Protein AF-A0AAJ6TNB3-F1 (afdb_monomer_lite)

Foldseek 3Di:
DQAAQEAAQACHCDQEDDPQPQQNLNHQEDANAQNQNPADPCSLVCLVPDPRGNQNHQYDHHHNNQYAAADLSVLVNQNHAYYAHANYAYQEHDLSQLSNQNHAYYHHAQNCNHQEYAEHHQAHQEDHNHNNCNHAYYHYDLPLRHDYQEHEYECANVQNPQPCVSVVVSLVSNLVSNLVCVVVDVDRDDDKHKYKFADHDDDPVPDDKDFFFKDKDFADQQNLEPFWRWKKKKWKKFFAQFFAKKWKKKKKWFAAPVGDIDIDIDIRDIDHGGDGHHGIMMMIIIGRPVVSNVDSVVSRTRMIMIGIFIAHPVRHGDDVNGMGTGIMDIDTDGNVVCVVPVVVVCVVCVVVVVVVVVPPPADPVLVVQLVVVLVLLPDPCSLPDKFKEKDADQDDGPNFPFKDQFQKTKDWAPLQLLDPQWQFKKKKFKKDFDWDFAQKKKKKKKWFAAPVGDIDIDIDIQGYDDDGDIDHHIMMMIITHSVNVSVPPVVRSRTTMIMIGIFIATPVRHTDDCVGMGGRMMGMDTDGNVNSVVSVVVVVVVVVVPDPVVVVVVVVVVVVVVVVPDDDDDD

Radius of gyration: 28.83 Å; chains: 1; bounding box: 82×84×66 Å

InterPro domains:
  IPR001611 Leucine-rich repeat [PF13855] (57-111)
  IPR032675 Leucine-rich repeat domain superfamily [G3DSA:3.80.10.10] (1-163)
  IPR045344 C-JID domain [PF20160] (203-337)
  IPR045344 C-JID domain [PF20160] (392-527)
  IPR050715 Leucine-rich repeat and signaling effector domain-containing protein [PTHR45752] (3-319)

Sequence (571 aa):
MVCLRYLYLEETCITKLPSPIGNLMGLACLEVGNCKYLKDIACFVDLQMRWVDLYYLRKLNLDGCHISVVPDSLGCLSSLEVLVLSGNNFKTIPISINKILELQYLGLRNCKRLESLPELPPRLSKLDADNCESLNYLELSSSNVVKGNIFEFIFINCLRLHKTNGILEYSLLKFQLYTKRLHQLPNVPEGACSFCLPRGVSPEWFSHQSWGTTVTYQLSSHWANSKFLDFFFYAVIAFHSFSHSLQVKCTYHFSNEHGDSHDLYCYLHGWYDEKRIDSDHILVGFDPCLVAKEDYMFSEYSEVSVEFQLEDMNGNLLPLDLCQVNECEVRLLYNYKIHCIDNYCDALEAMFQATRARLHSMRWEDYSVMRRIYEFLEEPDFSKRVSSFCLTGDATPKWFSHQNWSSTVTFQLSSQWANSEFLGFSLCAVIASYSFNFELQVKCTYHFRNEHGDSHDLYCYLHGWYDERRICSEHIFVGFDPCLVVKENDMLSKYSEVSVEFQPEDMNGILLASDVCQVRECGVRLLDAKDKHGLETRLHIEQGRKLPAVIARMQAQRARLQARRAPRRYV

Secondary structure (DSSP, 8-state):
-----EEE-TT---SBPPTTGGG-TT--EEE-TT-TT--B-GGGGGGGS-SS--TT--EEE-TTS------GGGGG-TT--EEE-TT---SB--GGGGG-TT--EEE-TT-TT--EE-SPPTT--EEE-TT-TT--EE---------SS--EEE-TT-TT----HHHHHHHHHHHHHHHHHHHH-TT-----EEEEEES----TT---PEESSEEEEEPPTT-SSTTEEEEEEEEEEEESSB-S-EEEEEEEEEE-TTS-EEEEEEEEEEESS---B-S-EEEEEEE--THHHH-GGGGG--EEEEEEEEE-TTSPBPPTTTEEEEEEEEEEEEGGGGGGTHHHHHHHHHHHHHHHTTSTT--HHHHHHHHHHHHHHTSTTGGGS-EEEEEE-SS--TT-SEEESSSEEEEEPPTT-SSTTEEEEEEEEEEEE-S--S-EEEEEEEEEE-TTS-EEEEEEEEE---S-----S-EEEEEEE--HHHHHH-TTTT--EEEEEEEEEETTSPBPPTTTEEEEEEEEEEEEHHHHHHHHHHHHHHHHTSHHHHHHHHHHHHHHHHHTTS-----

pLDDT: mean 72.97, std 16.86, range [32.53, 96.62]

Structure (mmCIF, N/CA/C/O backbone):
data_AF-A0AAJ6TNB3-F1
#
_entry.id   AF-A0AAJ6TNB3-F1
#
loop_
_atom_site.group_PDB
_atom_site.id
_atom_site.type_symbol
_atom_site.label_atom_id
_atom_site.label_alt_id
_atom_site.label_comp_id
_atom_site.label_asym_id
_atom_site.label_entity_id
_atom_site.label_seq_id
_atom_site.pdbx_PDB_ins_code
_atom_site.Cartn_x
_atom_site.Cartn_y
_atom_site.Cartn_z
_atom_site.occupancy
_atom_site.B_iso_or_equiv
_atom_site.auth_seq_id
_atom_site.auth_comp_id
_atom_site.auth_asym_id
_atom_site.auth_atom_id
_atom_site.pdbx_PDB_model_num
ATOM 1 N N . MET A 1 1 ? 14.745 13.322 -25.725 1.00 42.25 1 MET A N 1
ATOM 2 C CA . MET A 1 1 ? 13.385 12.796 -25.450 1.00 42.25 1 MET A CA 1
ATOM 3 C C . MET A 1 1 ? 13.309 12.208 -24.032 1.00 42.25 1 MET A C 1
ATOM 5 O O . MET A 1 1 ? 12.969 11.047 -23.879 1.00 42.25 1 MET A O 1
ATOM 9 N N . VAL A 1 2 ? 13.632 12.980 -22.984 1.00 52.72 2 VAL A N 1
ATOM 10 C CA . VAL A 1 2 ? 13.722 12.474 -21.586 1.00 52.72 2 VAL A CA 1
ATOM 11 C C . VAL A 1 2 ? 12.514 12.925 -20.735 1.00 52.72 2 VAL A C 1
ATOM 13 O O . VAL A 1 2 ? 12.535 12.863 -19.516 1.00 52.72 2 VAL A O 1
ATOM 16 N N . CYS A 1 3 ? 11.440 13.403 -21.371 1.00 65.38 3 CYS A N 1
ATOM 17 C CA . CYS A 1 3 ? 10.355 14.133 -20.699 1.00 65.38 3 CYS A CA 1
ATOM 18 C C . CYS A 1 3 ? 9.077 13.313 -20.458 1.00 65.38 3 CYS A C 1
ATOM 20 O O . CYS A 1 3 ? 8.109 13.853 -19.928 1.00 65.38 3 CYS A O 1
ATOM 22 N N . LEU A 1 4 ? 9.019 12.048 -20.886 1.00 79.12 4 LEU A N 1
ATOM 23 C CA . LEU A 1 4 ? 7.786 11.267 -20.780 1.00 79.12 4 LEU A CA 1
ATOM 24 C C . LEU A 1 4 ? 7.563 10.832 -19.324 1.00 79.12 4 LEU A C 1
ATOM 26 O O . LEU A 1 4 ? 8.246 9.932 -18.847 1.00 79.12 4 LEU A O 1
ATOM 30 N N . ARG A 1 5 ? 6.617 11.489 -18.638 1.00 87.12 5 ARG A N 1
ATOM 31 C CA . ARG A 1 5 ? 6.239 11.193 -17.243 1.00 87.12 5 ARG A CA 1
ATOM 32 C C . ARG A 1 5 ? 5.073 10.211 -17.119 1.00 87.12 5 ARG A C 1
ATOM 34 O O . ARG A 1 5 ? 5.028 9.441 -16.167 1.00 87.12 5 ARG A O 1
ATOM 41 N N . TYR A 1 6 ? 4.166 10.210 -18.090 1.00 91.00 6 TYR A N 1
ATOM 42 C CA . TYR A 1 6 ? 2.965 9.379 -18.086 1.00 91.00 6 TYR A CA 1
ATOM 43 C C . TYR A 1 6 ? 2.846 8.673 -19.431 1.00 91.00 6 TYR A C 1
ATOM 45 O O . TYR A 1 6 ? 2.908 9.325 -20.475 1.00 91.00 6 TYR A O 1
ATOM 53 N N . LEU A 1 7 ? 2.693 7.353 -19.409 1.00 90.94 7 LEU A N 1
ATOM 54 C CA . LEU A 1 7 ? 2.490 6.542 -20.602 1.00 90.94 7 LEU A CA 1
ATOM 55 C C . LEU A 1 7 ? 1.256 5.664 -20.412 1.00 90.94 7 LEU A C 1
ATOM 57 O O . LEU A 1 7 ? 1.271 4.738 -19.604 1.00 90.94 7 LEU A O 1
ATOM 61 N N . TYR A 1 8 ? 0.219 5.961 -21.191 1.00 92.19 8 TYR A N 1
ATOM 62 C CA . TYR A 1 8 ? -1.038 5.224 -21.219 1.00 92.19 8 TYR A CA 1
ATOM 63 C C . TYR A 1 8 ? -1.095 4.393 -22.502 1.00 92.19 8 TYR A C 1
ATOM 65 O O . TYR A 1 8 ? -1.018 4.924 -23.609 1.00 92.19 8 TYR A O 1
ATOM 73 N N . LEU A 1 9 ? -1.184 3.082 -22.338 1.00 90.81 9 LEU A N 1
ATOM 74 C CA . LEU A 1 9 ? -1.258 2.065 -23.384 1.00 90.81 9 LEU A CA 1
ATOM 75 C C . LEU A 1 9 ? -2.467 1.148 -23.164 1.00 90.81 9 LEU A C 1
ATOM 77 O O . LEU A 1 9 ? -2.503 0.051 -23.714 1.00 90.81 9 LEU A O 1
ATOM 81 N N . GLU A 1 10 ? -3.428 1.562 -22.342 1.00 91.75 10 GLU A N 1
ATOM 82 C CA . GLU A 1 10 ? -4.585 0.747 -21.990 1.00 91.75 10 GLU A CA 1
ATOM 83 C C . GLU A 1 10 ? -5.402 0.350 -23.228 1.00 91.75 10 GLU A C 1
ATOM 85 O O . GLU A 1 10 ? -5.504 1.104 -24.195 1.00 91.75 10 GLU A O 1
ATOM 90 N N . GLU A 1 11 ? -5.945 -0.868 -23.213 1.00 91.81 11 GLU A N 1
ATOM 91 C CA . GLU A 1 11 ? -6.779 -1.440 -24.283 1.00 91.81 11 GLU A CA 1
ATOM 92 C C . GLU A 1 11 ? -6.112 -1.508 -25.670 1.00 91.81 11 GLU A C 1
ATOM 94 O O . GLU A 1 11 ? -6.767 -1.718 -26.695 1.00 91.81 11 GLU A O 1
ATOM 99 N N . THR A 1 12 ? -4.786 -1.383 -25.737 1.00 91.38 12 THR A N 1
ATOM 100 C CA . THR A 1 12 ? -4.055 -1.480 -27.002 1.00 91.38 12 THR A CA 1
ATOM 101 C C . THR A 1 12 ? -3.788 -2.934 -27.411 1.00 91.38 12 THR A C 1
ATOM 103 O O . THR A 1 12 ? -3.826 -3.878 -26.619 1.00 91.38 12 THR A O 1
ATOM 106 N N . CYS A 1 13 ? -3.468 -3.138 -28.693 1.00 89.31 13 CYS A N 1
ATOM 107 C CA . CYS A 1 13 ? -3.103 -4.450 -29.239 1.00 89.31 13 CYS A CA 1
ATOM 108 C C . CYS A 1 13 ? -1.614 -4.798 -29.052 1.00 89.31 13 CYS A C 1
ATOM 110 O O . CYS A 1 13 ? -1.071 -5.601 -29.816 1.00 89.31 13 CYS A O 1
ATOM 112 N N . ILE A 1 14 ? -0.925 -4.177 -28.088 1.00 88.19 14 ILE A N 1
ATOM 113 C CA . ILE A 1 14 ? 0.498 -4.440 -27.887 1.00 88.19 14 ILE A CA 1
ATOM 114 C C . ILE A 1 14 ? 0.718 -5.895 -27.477 1.00 88.19 14 ILE A C 1
ATOM 116 O O . ILE A 1 14 ? 0.017 -6.458 -26.638 1.00 88.19 14 ILE A O 1
ATOM 120 N N . THR A 1 15 ? 1.724 -6.516 -28.083 1.00 86.25 15 THR A N 1
ATOM 121 C CA . THR A 1 15 ? 2.099 -7.896 -27.758 1.00 86.25 15 THR A CA 1
ATOM 122 C C . THR A 1 15 ? 3.234 -7.969 -26.745 1.00 86.25 15 THR A C 1
ATOM 124 O O . THR A 1 15 ? 3.432 -9.001 -26.105 1.00 86.25 15 THR A O 1
ATOM 127 N N . LYS A 1 16 ? 4.009 -6.883 -26.651 1.00 84.19 16 LYS A N 1
ATOM 128 C CA . LYS A 1 16 ? 5.188 -6.701 -25.803 1.00 84.19 16 LYS A CA 1
ATOM 129 C C . LYS A 1 16 ? 5.322 -5.218 -25.476 1.00 84.19 16 LYS A C 1
ATOM 131 O O . LYS A 1 16 ? 5.006 -4.381 -26.324 1.00 84.19 16 LYS A O 1
ATOM 136 N N . LEU A 1 17 ? 5.844 -4.900 -24.299 1.00 81.00 17 LEU A N 1
ATOM 137 C CA . LEU A 1 17 ? 6.329 -3.551 -24.019 1.00 81.00 17 LEU A CA 1
ATOM 138 C C . LEU A 1 17 ? 7.632 -3.310 -24.808 1.00 81.00 17 LEU A C 1
ATOM 140 O O . LEU A 1 17 ? 8.468 -4.217 -24.883 1.00 81.00 17 LEU A O 1
ATOM 144 N N . PRO A 1 18 ? 7.814 -2.135 -25.438 1.00 71.06 18 PRO A N 1
ATOM 145 C CA . PRO A 1 18 ? 8.998 -1.860 -26.245 1.00 71.06 18 PRO A CA 1
ATOM 146 C C . PRO A 1 18 ? 10.260 -1.878 -25.376 1.00 71.06 18 PRO A C 1
ATOM 148 O O . PRO A 1 18 ? 10.281 -1.314 -24.284 1.00 71.06 18 PRO A O 1
ATOM 151 N N . SER A 1 19 ? 11.330 -2.511 -25.857 1.00 65.19 19 SER A N 1
ATOM 152 C CA . SER A 1 19 ? 12.621 -2.543 -25.169 1.00 65.19 19 SER A CA 1
ATOM 153 C C . SER A 1 19 ? 13.551 -1.424 -25.676 1.00 65.19 19 SER A C 1
ATOM 155 O O . SER A 1 19 ? 13.745 -1.341 -26.893 1.00 65.19 19 SER A O 1
ATOM 157 N N . PRO A 1 20 ? 14.177 -0.617 -24.793 1.00 66.44 20 PRO A N 1
ATOM 158 C CA . PRO A 1 20 ? 14.041 -0.633 -23.337 1.00 66.44 20 PRO A CA 1
ATOM 159 C C . PRO A 1 20 ? 13.068 0.457 -22.866 1.00 66.44 20 PRO A C 1
ATOM 161 O O . PRO A 1 20 ? 13.420 1.636 -22.844 1.00 66.44 20 PRO A O 1
ATOM 164 N N . ILE A 1 21 ? 11.879 0.060 -22.399 1.00 75.31 21 ILE A N 1
ATOM 165 C CA . ILE A 1 21 ? 10.993 0.902 -21.576 1.00 75.31 21 ILE A CA 1
ATOM 166 C C . ILE A 1 21 ? 11.748 1.456 -20.352 1.00 75.31 21 ILE A C 1
ATOM 168 O O . ILE A 1 21 ? 11.478 2.568 -19.914 1.00 75.31 21 ILE A O 1
ATOM 172 N N . GLY A 1 22 ? 12.772 0.727 -19.883 1.00 67.75 22 GLY A N 1
ATOM 173 C CA . GLY A 1 22 ? 13.721 1.160 -18.853 1.00 67.75 22 GLY A CA 1
ATOM 174 C C . GLY A 1 22 ? 14.458 2.466 -19.167 1.00 67.75 22 GLY A C 1
ATOM 175 O O . GLY A 1 22 ? 14.800 3.201 -18.252 1.00 67.75 22 GLY A O 1
ATOM 176 N N . ASN A 1 23 ? 14.613 2.837 -20.446 1.00 73.38 23 ASN A N 1
ATOM 177 C CA . ASN A 1 23 ? 15.255 4.101 -20.825 1.00 73.38 23 ASN A CA 1
ATOM 178 C C . ASN A 1 23 ? 14.376 5.338 -20.543 1.00 73.38 23 ASN A C 1
ATOM 180 O O . ASN A 1 23 ? 14.852 6.469 -20.675 1.00 73.38 23 ASN A O 1
ATOM 184 N N . LEU A 1 24 ? 13.095 5.161 -20.200 1.00 79.31 24 LEU A N 1
ATOM 185 C CA . LEU A 1 24 ? 12.187 6.257 -19.866 1.00 79.31 24 LEU A CA 1
ATOM 186 C C . LEU A 1 24 ? 12.423 6.721 -18.422 1.00 79.31 24 LEU A C 1
ATOM 188 O O . LEU A 1 24 ? 11.568 6.562 -17.558 1.00 79.31 24 LEU A O 1
ATOM 192 N N . MET A 1 25 ? 13.594 7.309 -18.164 1.00 74.50 25 MET A N 1
ATOM 193 C CA . MET A 1 25 ? 14.031 7.701 -16.818 1.00 74.50 25 MET A CA 1
ATOM 194 C C . MET A 1 25 ? 13.026 8.591 -16.082 1.00 74.50 25 MET A C 1
ATOM 196 O O . MET A 1 25 ? 12.875 8.453 -14.881 1.00 74.50 25 MET A O 1
ATOM 200 N N . GLY A 1 26 ? 12.323 9.487 -16.781 1.00 77.00 26 GLY A N 1
ATOM 201 C CA . GLY A 1 26 ? 11.331 10.377 -16.169 1.00 77.00 26 GLY A CA 1
ATOM 202 C C . GLY A 1 26 ? 9.949 9.756 -15.946 1.00 77.00 26 GLY A C 1
ATOM 203 O O . GLY A 1 26 ? 9.058 10.463 -15.478 1.00 77.00 26 GLY A O 1
ATOM 204 N N . LEU A 1 27 ? 9.733 8.488 -16.313 1.00 85.88 27 LEU A N 1
ATOM 205 C CA . LEU A 1 27 ? 8.411 7.868 -16.286 1.00 85.88 27 LEU A CA 1
ATOM 206 C C . LEU A 1 27 ? 7.958 7.632 -14.847 1.00 85.88 27 LEU A C 1
ATOM 208 O O . LEU A 1 27 ? 8.533 6.816 -14.135 1.00 85.88 27 LEU A O 1
ATOM 212 N N . ALA A 1 28 ? 6.901 8.332 -14.449 1.00 88.00 28 ALA A N 1
ATOM 213 C CA . ALA A 1 28 ? 6.273 8.234 -13.140 1.00 88.00 28 ALA A CA 1
ATOM 214 C C . ALA A 1 28 ? 5.061 7.295 -13.135 1.00 88.00 28 ALA A C 1
ATOM 216 O O . ALA A 1 28 ? 4.775 6.655 -12.120 1.00 88.00 28 ALA A O 1
ATOM 217 N N . CYS A 1 29 ? 4.375 7.176 -14.274 1.00 92.56 29 CYS A N 1
ATOM 218 C CA . CYS A 1 29 ? 3.185 6.351 -14.426 1.00 92.56 29 CYS A CA 1
ATOM 219 C C . CYS A 1 29 ? 3.215 5.563 -15.740 1.00 92.56 29 CYS A C 1
ATOM 221 O O . CYS A 1 29 ? 3.371 6.148 -16.816 1.00 92.56 29 CYS A O 1
ATOM 223 N N . LEU A 1 30 ? 3.030 4.247 -15.644 1.00 92.88 30 LEU A N 1
ATOM 224 C CA . LEU A 1 30 ? 2.863 3.344 -16.777 1.00 92.88 30 LEU A CA 1
ATOM 225 C C . LEU A 1 30 ? 1.548 2.579 -16.628 1.00 92.88 30 LEU A C 1
ATOM 227 O O . LEU A 1 30 ? 1.414 1.741 -15.735 1.00 92.88 30 LEU A O 1
ATOM 231 N N . GLU A 1 31 ? 0.598 2.839 -17.521 1.00 93.12 31 GLU A N 1
ATOM 232 C CA . GLU A 1 31 ? -0.703 2.173 -17.538 1.00 93.12 31 GLU A CA 1
ATOM 233 C C . GLU A 1 31 ? -0.861 1.355 -18.811 1.00 93.12 31 GLU A C 1
ATOM 235 O O . GLU A 1 31 ? -0.805 1.881 -19.916 1.00 93.12 31 GLU A O 1
ATOM 240 N N . VAL A 1 32 ? -1.009 0.044 -18.657 1.00 91.56 32 VAL A N 1
ATOM 241 C CA . VAL A 1 32 ? -1.034 -0.939 -19.750 1.00 91.56 32 VAL A CA 1
ATOM 242 C C . VAL A 1 32 ? -2.246 -1.863 -19.601 1.00 91.56 32 VAL A C 1
ATOM 244 O O . VAL A 1 32 ? -2.264 -2.969 -20.133 1.00 91.56 32 VAL A O 1
ATOM 247 N N . GLY A 1 33 ? -3.255 -1.432 -18.842 1.00 90.38 33 GLY A N 1
ATOM 248 C CA . GLY A 1 33 ? -4.430 -2.228 -18.512 1.00 90.38 33 GLY A CA 1
ATOM 249 C C . GLY A 1 33 ? -5.148 -2.775 -19.748 1.00 90.38 33 GLY A C 1
ATOM 250 O O . GLY A 1 33 ? -5.148 -2.167 -20.816 1.00 90.38 33 GLY A O 1
ATOM 251 N N . ASN A 1 34 ? -5.765 -3.945 -19.621 1.00 90.69 34 ASN A N 1
ATOM 252 C CA . ASN A 1 34 ? -6.582 -4.594 -20.645 1.00 90.69 34 ASN A CA 1
ATOM 253 C C . ASN A 1 34 ? -5.874 -4.841 -21.994 1.00 90.69 34 ASN A C 1
ATOM 255 O O . ASN A 1 34 ? -6.530 -5.050 -23.020 1.00 90.69 34 ASN A O 1
ATOM 259 N N . CYS A 1 35 ? -4.538 -4.893 -22.014 1.00 91.38 35 CYS A N 1
ATOM 260 C CA . CYS A 1 35 ? -3.763 -5.289 -23.190 1.00 91.38 35 CYS A CA 1
ATOM 261 C C . CYS A 1 35 ? -3.761 -6.814 -23.350 1.00 91.38 35 CYS A C 1
ATOM 263 O O . CYS A 1 35 ? -2.797 -7.500 -23.015 1.00 91.38 35 CYS A O 1
ATOM 265 N N . LYS A 1 36 ? -4.846 -7.367 -23.899 1.00 85.31 36 LYS A N 1
ATOM 266 C CA . LYS A 1 36 ? -5.108 -8.824 -23.970 1.00 85.31 36 LYS A CA 1
ATOM 267 C C . LYS A 1 36 ? -4.046 -9.638 -24.724 1.00 85.31 36 LYS A C 1
ATOM 269 O O . LYS A 1 36 ? -3.971 -10.856 -24.570 1.00 85.31 36 LYS A O 1
ATOM 274 N N . TYR A 1 37 ? -3.246 -8.994 -25.571 1.00 85.81 37 TYR A N 1
ATOM 275 C CA . TYR A 1 37 ? -2.186 -9.652 -26.336 1.00 85.81 37 TYR A CA 1
ATOM 276 C C . TYR A 1 37 ? -0.803 -9.525 -25.691 1.00 85.81 37 TYR A C 1
ATOM 278 O O . TYR A 1 37 ? 0.147 -10.105 -26.226 1.00 85.81 37 TYR A O 1
ATOM 286 N N . LEU A 1 38 ? -0.680 -8.819 -24.559 1.00 85.56 38 LEU A N 1
ATOM 287 C CA . LEU A 1 38 ? 0.573 -8.633 -23.837 1.00 85.56 38 LEU A CA 1
ATOM 288 C C . LEU A 1 38 ? 0.995 -9.952 -23.181 1.00 85.56 38 LEU A C 1
ATOM 290 O O . LEU A 1 38 ? 0.636 -10.272 -22.055 1.00 85.56 38 LEU A O 1
ATOM 294 N N . LYS A 1 39 ? 1.776 -10.747 -23.910 1.00 72.56 39 LYS A N 1
ATOM 295 C CA . LYS A 1 39 ? 2.224 -12.069 -23.442 1.00 72.56 39 LYS A CA 1
ATOM 296 C C . LYS A 1 39 ? 3.484 -12.004 -22.592 1.00 72.56 39 LYS A C 1
ATOM 298 O O . LYS A 1 39 ? 3.846 -13.000 -21.973 1.00 72.56 39 LYS A O 1
ATOM 303 N N . ASP A 1 40 ? 4.175 -10.870 -22.625 1.00 70.25 40 ASP A N 1
ATOM 304 C CA . ASP A 1 40 ? 5.535 -10.764 -22.131 1.00 70.25 40 ASP A CA 1
ATOM 305 C C . ASP A 1 40 ? 5.795 -9.404 -21.472 1.00 70.25 40 ASP A C 1
ATOM 307 O O . ASP A 1 40 ? 5.797 -8.362 -22.132 1.00 70.25 40 ASP A O 1
ATOM 311 N N . ILE A 1 41 ? 6.030 -9.445 -20.159 1.00 77.81 41 ILE A N 1
ATOM 312 C CA . ILE A 1 41 ? 6.532 -8.322 -19.357 1.00 77.81 41 ILE A CA 1
ATOM 313 C C . ILE A 1 41 ? 8.013 -8.516 -18.986 1.00 77.81 41 ILE A C 1
ATOM 315 O O . ILE A 1 41 ? 8.540 -7.831 -18.113 1.00 77.81 41 ILE A O 1
ATOM 319 N N . ALA A 1 42 ? 8.725 -9.429 -19.660 1.00 69.94 42 ALA A N 1
ATOM 320 C CA . ALA A 1 42 ? 10.153 -9.655 -19.464 1.00 69.94 42 ALA A CA 1
ATOM 321 C C . ALA A 1 42 ? 11.025 -8.484 -19.927 1.00 69.94 42 ALA A C 1
ATOM 323 O O . ALA A 1 42 ? 12.215 -8.488 -19.645 1.00 69.94 42 ALA A O 1
ATOM 324 N N . CYS A 1 43 ? 10.465 -7.430 -20.532 1.00 68.12 43 CYS A N 1
ATOM 325 C CA . CYS A 1 43 ? 11.172 -6.150 -20.644 1.00 68.12 43 CYS A CA 1
ATOM 326 C C . CYS A 1 43 ? 11.653 -5.639 -19.274 1.00 68.12 43 CYS A C 1
ATOM 328 O O . CYS A 1 43 ? 12.619 -4.888 -19.204 1.00 68.12 43 CYS A O 1
ATOM 330 N N . PHE A 1 44 ? 10.995 -6.057 -18.183 1.00 70.94 44 PHE A N 1
ATOM 331 C CA . PHE A 1 44 ? 11.460 -5.771 -16.837 1.00 70.94 44 PHE A CA 1
ATOM 332 C C . PHE A 1 44 ? 12.656 -6.640 -16.424 1.00 70.94 44 PHE A C 1
ATOM 334 O O . PHE A 1 44 ? 13.330 -6.285 -15.470 1.00 70.94 44 PHE A O 1
ATOM 341 N N . VAL A 1 45 ? 12.935 -7.785 -17.061 1.00 63.72 45 VAL A N 1
ATOM 342 C CA . VAL A 1 45 ? 14.090 -8.659 -16.737 1.00 63.72 45 VAL A CA 1
ATOM 343 C C . VAL A 1 45 ? 15.404 -7.933 -17.000 1.00 63.72 45 VAL A C 1
ATOM 345 O O . VAL A 1 45 ? 16.321 -8.026 -16.186 1.00 63.72 45 VAL A O 1
ATOM 348 N N . ASP A 1 46 ? 15.453 -7.128 -18.062 1.00 61.81 46 ASP A N 1
ATOM 349 C CA . ASP A 1 46 ? 16.613 -6.294 -18.384 1.00 61.81 46 ASP A CA 1
ATOM 350 C C . ASP A 1 46 ? 16.926 -5.259 -17.284 1.00 61.81 46 ASP A C 1
ATOM 352 O O . ASP A 1 46 ? 18.070 -4.808 -17.199 1.00 61.81 46 ASP A O 1
ATOM 356 N N . LEU A 1 47 ? 15.966 -4.947 -16.392 1.00 60.16 47 LEU A N 1
ATOM 357 C CA . LEU A 1 47 ? 16.196 -4.051 -15.248 1.00 60.16 47 LEU A CA 1
ATOM 358 C C . LEU A 1 47 ? 17.116 -4.655 -14.170 1.00 60.16 47 LEU A C 1
ATOM 360 O O . LEU A 1 47 ? 17.554 -3.983 -13.244 1.00 60.16 47 LEU A O 1
ATOM 364 N N . GLN A 1 48 ? 17.405 -5.957 -14.222 1.00 56.03 48 GLN A N 1
ATOM 365 C CA . GLN A 1 48 ? 18.404 -6.541 -13.317 1.00 56.03 48 GLN A CA 1
ATOM 366 C C . GLN A 1 48 ? 19.839 -6.198 -13.738 1.00 56.03 48 GLN A C 1
ATOM 368 O O . GLN A 1 48 ? 20.762 -6.388 -12.949 1.00 56.03 48 GLN A O 1
ATOM 373 N N . MET A 1 49 ? 20.032 -5.727 -14.976 1.00 51.12 49 MET A N 1
ATOM 374 C CA . MET A 1 49 ? 21.338 -5.637 -15.633 1.00 51.12 49 MET A CA 1
ATOM 375 C C . MET A 1 49 ? 21.760 -4.202 -15.980 1.00 51.12 49 MET A C 1
ATOM 377 O O . MET A 1 49 ? 22.857 -4.016 -16.511 1.00 51.12 49 MET A O 1
ATOM 381 N N . ARG A 1 50 ? 20.927 -3.180 -15.725 1.00 49.06 50 ARG A N 1
ATOM 382 C CA . ARG A 1 50 ? 21.195 -1.785 -16.120 1.00 49.06 50 ARG A CA 1
ATOM 383 C C . ARG A 1 50 ? 21.017 -0.839 -14.926 1.00 49.06 50 ARG A C 1
ATOM 385 O O . ARG A 1 50 ? 20.216 -1.074 -14.041 1.00 49.06 50 ARG A O 1
ATOM 392 N N . TRP A 1 51 ? 21.829 0.217 -14.857 1.00 41.62 51 TRP A N 1
ATOM 393 C CA . TRP A 1 51 ? 21.860 1.159 -13.718 1.00 41.62 51 TRP A CA 1
ATOM 394 C C . TRP A 1 51 ? 20.931 2.367 -13.889 1.00 41.62 51 TRP A C 1
ATOM 396 O O . TRP A 1 51 ? 20.922 3.279 -13.068 1.00 41.62 51 TRP A O 1
ATOM 406 N N . VAL A 1 52 ? 20.172 2.395 -14.984 1.00 49.00 52 VAL A N 1
ATOM 407 C CA . VAL A 1 52 ? 19.326 3.513 -15.400 1.00 49.00 52 VAL A CA 1
ATOM 408 C C . VAL A 1 52 ? 17.957 2.946 -15.731 1.00 49.00 52 VAL A C 1
ATOM 410 O O . VAL A 1 52 ? 17.582 2.816 -16.892 1.00 49.00 52 VAL A O 1
ATOM 413 N N . ASP A 1 53 ? 17.263 2.527 -14.687 1.00 63.94 53 ASP A N 1
ATOM 414 C CA . ASP A 1 53 ? 15.935 1.949 -14.794 1.00 63.94 53 ASP A CA 1
ATOM 415 C C . ASP A 1 53 ? 14.905 2.893 -14.185 1.00 63.94 53 ASP A C 1
ATOM 417 O O . ASP A 1 53 ? 15.252 3.978 -13.726 1.00 63.94 53 ASP A O 1
ATOM 421 N N . LEU A 1 54 ? 13.636 2.492 -14.238 1.00 73.62 54 LEU A N 1
ATOM 422 C CA . LEU A 1 54 ? 12.418 3.242 -13.913 1.00 73.62 54 LEU A CA 1
ATOM 423 C C . LEU A 1 54 ? 12.351 3.736 -12.444 1.00 73.62 54 LEU A C 1
ATOM 425 O O . LEU A 1 54 ? 11.420 3.426 -11.708 1.00 73.62 54 LEU A O 1
ATOM 429 N N . TYR A 1 55 ? 13.341 4.516 -12.006 1.00 73.50 55 TYR A N 1
ATOM 430 C CA . TYR A 1 55 ? 13.550 4.989 -10.638 1.00 73.50 55 TYR A CA 1
ATOM 431 C C . TYR A 1 55 ? 12.459 5.952 -10.188 1.00 73.50 55 TYR A C 1
ATOM 433 O O . TYR A 1 55 ? 12.168 6.043 -9.002 1.00 73.50 55 TYR A O 1
ATOM 441 N N . TYR A 1 56 ? 11.848 6.670 -11.125 1.00 79.50 56 TYR A N 1
ATOM 442 C CA . TYR A 1 56 ? 10.754 7.585 -10.832 1.00 79.50 56 TYR A CA 1
ATOM 443 C C . TYR A 1 56 ? 9.381 6.928 -10.973 1.00 79.50 56 TYR A C 1
ATOM 445 O O . TYR A 1 56 ? 8.388 7.577 -10.661 1.00 79.50 56 TYR A O 1
ATOM 453 N N . LEU A 1 57 ? 9.300 5.660 -11.398 1.00 86.81 57 LEU A N 1
ATOM 454 C CA . LEU A 1 57 ? 8.022 4.988 -11.610 1.00 86.81 57 LEU A CA 1
ATOM 455 C C . LEU A 1 57 ? 7.346 4.717 -10.271 1.00 86.81 57 LEU A C 1
ATOM 457 O O . LEU A 1 57 ? 7.768 3.847 -9.511 1.00 86.81 57 LEU A O 1
ATOM 461 N N . ARG A 1 58 ? 6.267 5.454 -10.015 1.00 89.31 58 ARG A N 1
ATOM 462 C CA . ARG A 1 58 ? 5.442 5.343 -8.811 1.00 89.31 58 ARG A CA 1
ATOM 463 C C . ARG A 1 58 ? 4.209 4.480 -9.035 1.00 89.31 58 ARG A C 1
ATOM 465 O O . ARG A 1 58 ? 3.763 3.822 -8.099 1.00 89.31 58 ARG A O 1
ATOM 472 N N . LYS A 1 59 ? 3.668 4.454 -10.258 1.00 94.38 59 LYS A N 1
ATOM 473 C CA . LYS A 1 59 ? 2.467 3.683 -10.609 1.00 94.38 59 LYS A CA 1
ATOM 474 C C . LYS A 1 59 ? 2.707 2.782 -11.814 1.00 94.38 59 LYS A C 1
ATOM 476 O O . LYS A 1 59 ? 3.118 3.249 -12.874 1.00 94.38 59 LYS A O 1
ATOM 481 N N . LEU A 1 60 ? 2.389 1.502 -11.646 1.00 95.19 60 LEU A N 1
ATOM 482 C CA . LEU A 1 60 ? 2.392 0.494 -12.699 1.00 95.19 60 LEU A CA 1
ATOM 483 C C . LEU A 1 60 ? 1.046 -0.235 -12.707 1.00 95.19 60 LEU A C 1
ATOM 485 O O . LEU A 1 60 ? 0.730 -0.968 -11.767 1.00 95.19 60 LEU A O 1
ATOM 489 N N . ASN A 1 61 ? 0.266 -0.042 -13.771 1.00 94.75 61 ASN A N 1
ATOM 490 C CA . ASN A 1 61 ? -0.989 -0.752 -13.998 1.00 94.75 61 ASN A CA 1
ATOM 491 C C . ASN A 1 61 ? -0.830 -1.781 -15.128 1.00 94.75 61 ASN A C 1
ATOM 493 O O . ASN A 1 61 ? -0.563 -1.422 -16.272 1.00 94.75 61 ASN A O 1
ATOM 497 N N . LEU A 1 62 ? -0.998 -3.057 -14.788 1.00 94.19 62 LEU A N 1
ATOM 498 C CA . LEU A 1 62 ? -0.947 -4.219 -15.678 1.00 94.19 62 LEU A CA 1
ATOM 499 C C . LEU A 1 62 ? -2.227 -5.073 -15.547 1.00 94.19 62 LEU A C 1
ATOM 501 O O . LEU A 1 62 ? -2.183 -6.291 -15.746 1.00 94.19 62 LEU A O 1
ATOM 505 N N . ASP A 1 63 ? -3.350 -4.460 -15.162 1.00 93.69 63 ASP A N 1
ATOM 506 C CA . ASP A 1 63 ? -4.648 -5.131 -15.034 1.00 93.69 63 ASP A CA 1
ATOM 507 C C . ASP A 1 63 ? -5.075 -5.805 -16.348 1.00 93.69 63 ASP A C 1
ATOM 509 O O . ASP A 1 63 ? -4.845 -5.271 -17.427 1.00 93.69 63 ASP A O 1
ATOM 513 N N . GLY A 1 64 ? -5.686 -6.988 -16.288 1.00 91.31 64 GLY A N 1
ATOM 514 C CA . GLY A 1 64 ? -6.343 -7.607 -17.445 1.00 91.31 64 GLY A CA 1
ATOM 515 C C . GLY A 1 64 ? -5.417 -7.975 -18.617 1.00 91.31 64 GLY A C 1
ATOM 516 O O . GLY A 1 64 ? -5.887 -8.165 -19.739 1.00 91.31 64 GLY A O 1
ATOM 517 N N . CYS A 1 65 ? -4.108 -8.097 -18.385 1.00 92.00 65 CYS A N 1
ATOM 518 C CA . CYS A 1 65 ? -3.102 -8.374 -19.421 1.00 92.00 65 CYS A CA 1
ATOM 519 C C . CYS A 1 65 ? -2.873 -9.869 -19.705 1.00 92.00 65 CYS A C 1
ATOM 521 O O . CYS A 1 65 ? -1.996 -10.220 -20.488 1.00 92.00 65 CYS A O 1
ATOM 523 N N . HIS A 1 66 ? -3.621 -10.774 -19.065 1.00 88.94 66 HIS A N 1
ATOM 524 C CA . HIS A 1 66 ? -3.436 -12.230 -19.168 1.00 88.94 66 HIS A CA 1
ATOM 525 C C . HIS A 1 66 ? -2.025 -12.738 -18.803 1.00 88.94 66 HIS A C 1
ATOM 527 O O . HIS A 1 66 ? -1.625 -13.829 -19.220 1.00 88.94 66 HIS A O 1
ATOM 533 N N . ILE A 1 67 ? -1.293 -11.998 -17.969 1.00 90.81 67 ILE A N 1
ATOM 534 C CA . ILE A 1 67 ? 0.059 -12.340 -17.519 1.00 90.81 67 ILE A CA 1
ATOM 535 C C . ILE A 1 67 ? 0.026 -13.666 -16.753 1.00 90.81 67 ILE A C 1
ATOM 537 O O . ILE A 1 67 ? -0.733 -13.830 -15.797 1.00 90.81 67 ILE A O 1
ATOM 541 N N . SER A 1 68 ? 0.866 -14.620 -17.161 1.00 90.75 68 SER A N 1
ATOM 542 C CA . SER A 1 68 ? 0.978 -15.941 -16.525 1.00 90.75 68 SER A CA 1
ATOM 543 C C . SER A 1 68 ? 2.152 -16.070 -15.556 1.00 90.75 68 SER A C 1
ATOM 545 O O . SER A 1 68 ? 2.158 -16.982 -14.731 1.00 90.75 68 SER A O 1
ATOM 547 N N . VAL A 1 69 ? 3.154 -15.194 -15.667 1.00 89.69 69 VAL A N 1
ATOM 548 C CA . VAL A 1 69 ? 4.356 -15.176 -14.823 1.00 89.69 69 VAL A CA 1
ATOM 549 C C . VAL A 1 69 ? 4.734 -13.727 -14.547 1.00 89.69 69 VAL A C 1
ATOM 551 O O . VAL A 1 69 ? 4.855 -12.934 -15.478 1.00 89.69 69 VAL A O 1
ATOM 554 N N . VAL A 1 70 ? 4.940 -13.397 -13.274 1.00 90.31 70 VAL A N 1
ATOM 555 C CA . VAL A 1 70 ? 5.477 -12.100 -12.853 1.00 90.31 70 VAL A CA 1
ATOM 556 C C . VAL A 1 70 ? 6.991 -12.259 -12.651 1.00 90.31 70 VAL A C 1
ATOM 558 O O . VAL A 1 70 ? 7.389 -13.105 -11.850 1.00 90.31 70 VAL A O 1
ATOM 561 N N . PRO A 1 71 ? 7.849 -11.519 -13.378 1.00 87.62 71 PRO A N 1
ATOM 562 C CA . PRO A 1 71 ? 9.296 -11.691 -13.302 1.00 87.62 71 PRO A CA 1
ATOM 563 C C . PRO A 1 71 ? 9.866 -11.155 -11.981 1.00 87.62 71 PRO A C 1
ATOM 565 O O . PRO A 1 71 ? 9.441 -10.107 -11.496 1.00 87.62 71 PRO A O 1
ATOM 568 N N . ASP A 1 72 ? 10.892 -11.825 -11.442 1.00 85.12 72 ASP A N 1
ATOM 569 C CA . ASP A 1 72 ? 11.590 -11.420 -10.205 1.00 85.12 72 ASP A CA 1
ATOM 570 C C . ASP A 1 72 ? 12.120 -9.980 -10.256 1.00 85.12 72 ASP A C 1
ATOM 572 O O . ASP A 1 72 ? 12.237 -9.305 -9.232 1.00 85.12 72 ASP A O 1
ATOM 576 N N . SER A 1 73 ? 12.446 -9.493 -11.447 1.00 83.06 73 SER A N 1
ATOM 577 C CA . SER A 1 73 ? 12.958 -8.148 -11.679 1.00 83.06 73 SER A CA 1
ATOM 578 C C . SER A 1 73 ? 11.955 -7.029 -11.393 1.00 83.06 73 SER A C 1
ATOM 580 O O . SER A 1 73 ? 12.371 -5.889 -11.210 1.00 83.06 73 SER A O 1
ATOM 582 N N . LEU A 1 74 ? 10.657 -7.333 -11.265 1.00 85.31 74 LEU A N 1
ATOM 583 C CA . LEU A 1 74 ? 9.662 -6.359 -10.807 1.00 85.31 74 LEU A CA 1
ATOM 584 C C . LEU A 1 74 ? 10.026 -5.792 -9.422 1.00 85.31 74 LEU A C 1
ATOM 586 O O . LEU A 1 74 ? 9.773 -4.625 -9.139 1.00 85.31 74 LEU A O 1
ATOM 590 N N . GLY A 1 75 ? 10.699 -6.595 -8.590 1.00 81.62 75 GLY A N 1
ATOM 591 C CA . GLY A 1 75 ? 11.214 -6.175 -7.286 1.00 81.62 75 GLY A CA 1
ATOM 592 C C . GLY A 1 75 ? 12.354 -5.149 -7.333 1.00 81.62 75 GLY A C 1
ATOM 593 O O . GLY A 1 75 ? 12.766 -4.673 -6.278 1.00 81.62 75 GLY A O 1
ATOM 594 N N . CYS A 1 76 ? 12.879 -4.805 -8.516 1.00 80.56 76 CYS A N 1
ATOM 595 C CA . CYS A 1 76 ? 13.879 -3.744 -8.686 1.00 80.56 76 CYS A CA 1
ATOM 596 C C . CYS A 1 76 ? 13.261 -2.335 -8.760 1.00 80.56 76 CYS A C 1
ATOM 598 O O . CYS A 1 76 ? 13.991 -1.350 -8.676 1.00 80.56 76 CYS A O 1
ATOM 600 N N . LEU A 1 77 ? 11.935 -2.214 -8.890 1.00 84.12 77 LEU A N 1
ATOM 601 C CA . LEU A 1 77 ? 11.228 -0.932 -8.968 1.00 84.12 77 LEU A CA 1
ATOM 602 C C . LEU A 1 77 ? 11.102 -0.278 -7.579 1.00 84.12 77 LEU A C 1
ATOM 604 O O . LEU A 1 77 ? 10.022 -0.217 -7.006 1.00 84.12 77 LEU A O 1
ATOM 608 N N . SER A 1 78 ? 12.211 0.195 -7.006 1.00 78.62 78 SER A N 1
ATOM 609 C CA . SER A 1 78 ? 12.297 0.612 -5.594 1.00 78.62 78 SER A CA 1
ATOM 610 C C . SER A 1 78 ? 11.371 1.761 -5.179 1.00 78.62 78 SER A C 1
ATOM 612 O O . SER A 1 78 ? 11.043 1.866 -3.998 1.00 78.62 78 SER A O 1
ATOM 614 N N . SER A 1 79 ? 10.970 2.612 -6.125 1.00 81.94 79 SER A N 1
ATOM 615 C CA . SER A 1 79 ? 10.116 3.788 -5.886 1.00 81.94 79 SER A CA 1
ATOM 616 C C . SER A 1 79 ? 8.639 3.541 -6.201 1.00 81.94 79 SER A C 1
ATOM 618 O O . SER A 1 79 ? 7.840 4.474 -6.132 1.00 81.94 79 SER A O 1
ATOM 620 N N . LEU A 1 80 ? 8.277 2.309 -6.573 1.00 89.12 80 LEU A N 1
ATOM 621 C CA . LEU A 1 80 ? 6.911 1.961 -6.930 1.00 89.12 80 LEU A CA 1
ATOM 622 C C . LEU A 1 80 ? 6.017 2.004 -5.689 1.00 89.12 80 LEU A C 1
ATOM 624 O O . LEU A 1 80 ? 6.279 1.328 -4.699 1.00 89.12 80 LEU A O 1
ATOM 628 N N . GLU A 1 81 ? 4.943 2.781 -5.768 1.00 89.75 81 GLU A N 1
ATOM 629 C CA . GLU A 1 81 ? 3.966 2.981 -4.695 1.00 89.75 81 GLU A CA 1
ATOM 630 C C . GLU A 1 81 ? 2.656 2.243 -4.979 1.00 89.75 81 GLU A C 1
ATOM 632 O O . GLU A 1 81 ? 1.986 1.782 -4.055 1.00 89.75 81 GLU A O 1
ATOM 637 N N . VAL A 1 82 ? 2.307 2.095 -6.259 1.00 94.06 82 VAL A N 1
ATOM 638 C CA . VAL A 1 82 ? 1.051 1.509 -6.729 1.00 94.06 82 VAL A CA 1
ATOM 639 C C . VAL A 1 82 ? 1.354 0.455 -7.789 1.00 94.06 82 VAL A C 1
ATOM 641 O O . VAL A 1 82 ? 1.867 0.773 -8.864 1.00 94.06 82 VAL A O 1
ATOM 644 N N . LEU A 1 83 ? 0.994 -0.796 -7.503 1.00 96.62 83 LEU A N 1
ATOM 645 C CA . LEU A 1 83 ? 1.095 -1.915 -8.435 1.00 96.62 83 LEU A CA 1
ATOM 646 C C . LEU A 1 83 ? -0.273 -2.569 -8.614 1.00 96.62 83 LEU A C 1
ATOM 648 O O . LEU A 1 83 ? -0.840 -3.108 -7.665 1.00 96.62 83 LEU A O 1
ATOM 652 N N . VAL A 1 84 ? -0.787 -2.556 -9.842 1.00 96.50 84 VAL A N 1
ATOM 653 C CA . VAL A 1 84 ? -2.058 -3.200 -10.193 1.00 96.50 84 VAL A CA 1
ATOM 654 C C . VAL A 1 84 ? -1.783 -4.371 -11.123 1.00 96.50 84 VAL A C 1
ATOM 656 O O . VAL A 1 84 ? -1.258 -4.202 -12.219 1.00 96.50 84 VAL A O 1
ATOM 659 N N . LEU A 1 85 ? -2.123 -5.568 -10.662 1.00 96.12 85 LEU A N 1
ATOM 660 C CA . LEU A 1 85 ? -1.942 -6.846 -11.346 1.00 96.12 85 LEU A CA 1
ATOM 661 C C . LEU A 1 85 ? -3.257 -7.634 -11.433 1.00 96.12 85 LEU A C 1
ATOM 663 O O . LEU A 1 85 ? -3.225 -8.832 -11.708 1.00 96.12 85 LEU A O 1
ATOM 667 N N . SER A 1 86 ? -4.395 -6.979 -11.203 1.00 95.12 86 SER A N 1
ATOM 668 C CA . SER A 1 86 ? -5.736 -7.561 -11.283 1.00 95.12 86 SER A CA 1
ATOM 669 C C . SER A 1 86 ? -5.998 -8.274 -12.625 1.00 95.12 86 SER A C 1
ATOM 671 O O . SER A 1 86 ? -5.305 -8.057 -13.618 1.00 95.12 86 SER A O 1
ATOM 673 N N . GLY A 1 87 ? -6.950 -9.208 -12.654 1.00 93.56 87 GLY A N 1
ATOM 674 C CA . GLY A 1 87 ? -7.413 -9.868 -13.881 1.00 93.56 87 GLY A CA 1
ATOM 675 C C . GLY A 1 87 ? -6.370 -10.735 -14.605 1.00 93.56 87 GLY A C 1
ATOM 676 O O . GLY A 1 87 ? -6.559 -11.083 -15.774 1.00 93.56 87 GLY A O 1
ATOM 677 N N . ASN A 1 88 ? -5.264 -11.089 -13.946 1.00 94.94 88 ASN A N 1
ATOM 678 C CA . ASN A 1 88 ? -4.181 -11.878 -14.531 1.00 94.94 88 ASN A CA 1
ATOM 679 C C . ASN A 1 88 ? -4.232 -13.364 -14.124 1.00 94.94 88 ASN A C 1
ATOM 681 O O . ASN A 1 88 ? -5.022 -13.800 -13.289 1.00 94.94 88 ASN A O 1
ATOM 685 N N . ASN A 1 89 ? -3.379 -14.175 -14.757 1.00 93.38 89 ASN A N 1
ATOM 686 C CA . ASN A 1 89 ? -3.450 -15.641 -14.750 1.00 93.38 89 ASN A CA 1
ATOM 687 C C . ASN A 1 89 ? -2.232 -16.320 -14.100 1.00 93.38 89 ASN A C 1
ATOM 689 O O . ASN A 1 89 ? -1.999 -17.516 -14.339 1.00 93.38 89 ASN A O 1
ATOM 693 N N . PHE A 1 90 ? -1.439 -15.579 -13.323 1.00 94.38 90 PHE A N 1
ATOM 694 C CA . PHE A 1 90 ? -0.283 -16.108 -12.604 1.00 94.38 90 PHE A CA 1
ATOM 695 C C . PHE A 1 90 ? -0.700 -16.905 -11.366 1.00 94.38 90 PHE A C 1
ATOM 697 O O . PHE A 1 90 ? -1.739 -16.657 -10.758 1.00 94.38 90 PHE A O 1
ATOM 704 N N . LYS A 1 91 ? 0.134 -17.882 -10.997 1.00 94.25 91 LYS A N 1
ATOM 705 C CA . LYS A 1 91 ? -0.066 -18.706 -9.795 1.00 94.25 91 LYS A CA 1
ATOM 706 C C . LYS A 1 91 ? 0.560 -18.113 -8.543 1.00 94.25 91 LYS A C 1
ATOM 708 O O . LYS A 1 91 ? 0.089 -18.364 -7.442 1.00 94.25 91 LYS A O 1
ATOM 713 N N . THR A 1 92 ? 1.628 -17.349 -8.712 1.00 91.44 92 THR A N 1
ATOM 714 C CA . THR A 1 92 ? 2.419 -16.763 -7.632 1.00 91.44 92 THR A CA 1
ATOM 715 C C . THR A 1 92 ? 2.967 -15.422 -8.097 1.00 91.44 92 THR A C 1
ATOM 717 O O . THR A 1 92 ? 3.193 -15.230 -9.294 1.00 91.44 92 THR A O 1
ATOM 720 N N . ILE A 1 93 ? 3.240 -14.528 -7.151 1.00 92.19 93 ILE A N 1
ATOM 721 C CA . ILE A 1 93 ? 4.104 -13.364 -7.373 1.00 92.19 93 ILE A CA 1
ATOM 722 C C . ILE A 1 93 ? 5.499 -13.656 -6.789 1.00 92.19 93 ILE A C 1
ATOM 724 O O . ILE A 1 93 ? 5.606 -14.449 -5.848 1.00 92.19 93 ILE A O 1
ATOM 728 N N . PRO A 1 94 ? 6.574 -13.079 -7.348 1.00 90.00 94 PRO A N 1
ATOM 729 C CA . PRO A 1 94 ? 7.936 -13.358 -6.909 1.00 90.00 94 PRO A CA 1
ATOM 730 C C . PRO A 1 94 ? 8.213 -12.833 -5.497 1.00 90.00 94 PRO A C 1
ATOM 732 O O . PRO A 1 94 ? 7.693 -11.792 -5.097 1.00 90.00 94 PRO A O 1
ATOM 735 N N . ILE A 1 95 ? 9.105 -13.508 -4.760 1.00 87.38 95 ILE A N 1
ATOM 736 C CA . ILE A 1 95 ? 9.517 -13.105 -3.397 1.00 87.38 95 ILE A CA 1
ATOM 737 C C . ILE A 1 95 ? 10.119 -11.695 -3.394 1.00 87.38 95 ILE A C 1
ATOM 739 O O . ILE A 1 95 ? 9.997 -10.970 -2.412 1.00 87.38 95 ILE A O 1
ATOM 743 N N . SER A 1 96 ? 10.729 -11.280 -4.507 1.00 85.94 96 SER A N 1
ATOM 744 C CA . SER A 1 96 ? 11.319 -9.953 -4.672 1.00 85.94 96 SER A CA 1
ATOM 745 C C . SER A 1 96 ? 10.328 -8.798 -4.513 1.00 85.94 96 SER A C 1
ATOM 747 O O . SER A 1 96 ? 10.782 -7.672 -4.322 1.00 85.94 96 SER A O 1
ATOM 749 N N . ILE A 1 97 ? 9.010 -9.047 -4.521 1.00 87.12 97 ILE A N 1
ATOM 750 C CA . ILE A 1 97 ? 8.011 -8.027 -4.190 1.00 87.12 97 ILE A CA 1
ATOM 751 C C . ILE A 1 97 ? 8.296 -7.391 -2.822 1.00 87.12 97 ILE A C 1
ATOM 753 O O . ILE A 1 97 ? 8.168 -6.178 -2.693 1.00 87.12 97 ILE A O 1
ATOM 757 N N . ASN A 1 98 ? 8.802 -8.154 -1.841 1.00 80.81 98 ASN A N 1
ATOM 758 C CA . ASN A 1 98 ? 9.139 -7.649 -0.505 1.00 80.81 98 ASN A CA 1
ATOM 759 C C . ASN A 1 98 ? 10.243 -6.571 -0.503 1.00 80.81 98 ASN A C 1
ATOM 761 O O . ASN A 1 98 ? 10.410 -5.857 0.487 1.00 80.81 98 ASN A O 1
ATOM 765 N N . LYS A 1 99 ? 10.979 -6.427 -1.614 1.00 81.62 99 LYS A N 1
ATOM 766 C CA . LYS A 1 99 ? 12.032 -5.421 -1.805 1.00 81.62 99 LYS A CA 1
ATOM 767 C C . LYS A 1 99 ? 11.499 -4.077 -2.299 1.00 81.62 99 LYS A C 1
ATOM 769 O O . LYS A 1 99 ? 12.247 -3.103 -2.269 1.00 81.62 99 LYS A O 1
ATOM 774 N N . ILE A 1 100 ? 10.236 -3.996 -2.721 1.00 84.94 100 ILE A N 1
ATOM 775 C CA . ILE A 1 100 ? 9.602 -2.741 -3.141 1.00 84.94 100 ILE A CA 1
ATOM 776 C C . ILE A 1 100 ? 9.190 -1.956 -1.890 1.00 84.94 100 ILE A C 1
ATOM 778 O O . ILE A 1 100 ? 8.044 -1.989 -1.448 1.00 84.94 100 ILE A O 1
ATOM 782 N N . LEU A 1 101 ? 10.160 -1.286 -1.266 1.00 80.62 101 LEU A N 1
ATOM 783 C CA . LEU A 1 101 ? 10.007 -0.694 0.068 1.00 80.62 101 LEU A CA 1
ATOM 784 C C . LEU A 1 101 ? 8.980 0.440 0.142 1.00 80.62 101 LEU A C 1
ATOM 786 O O . LEU A 1 101 ? 8.510 0.734 1.238 1.00 80.62 101 LEU A O 1
ATOM 790 N N . GLU A 1 102 ? 8.652 1.073 -0.982 1.00 81.62 102 GLU A N 1
ATOM 791 C CA . GLU A 1 102 ? 7.695 2.180 -1.055 1.00 81.62 102 GLU A CA 1
ATOM 792 C C . GLU A 1 102 ? 6.284 1.733 -1.479 1.00 81.62 102 GLU A C 1
ATOM 794 O O . GLU A 1 102 ? 5.382 2.571 -1.520 1.00 81.62 102 GLU A O 1
ATOM 799 N N . LEU A 1 103 ? 6.063 0.430 -1.729 1.00 86.88 103 LEU A N 1
ATOM 800 C CA . LEU A 1 103 ? 4.764 -0.069 -2.182 1.00 86.88 103 LEU A CA 1
ATOM 801 C C . LEU A 1 103 ? 3.701 0.134 -1.104 1.00 86.88 103 LEU A C 1
ATOM 803 O O . LEU A 1 103 ? 3.812 -0.403 -0.002 1.00 86.88 103 LEU A O 1
ATOM 807 N N . GLN A 1 104 ? 2.658 0.879 -1.458 1.00 86.12 104 GLN A N 1
ATOM 808 C CA . GLN A 1 104 ? 1.509 1.193 -0.614 1.00 86.12 104 GLN A CA 1
ATOM 809 C C . GLN A 1 104 ? 0.272 0.422 -1.081 1.00 86.12 104 GLN A C 1
ATOM 811 O O . GLN A 1 104 ? -0.433 -0.142 -0.251 1.00 86.12 104 GLN A O 1
ATOM 816 N N . TYR A 1 105 ? 0.043 0.313 -2.393 1.00 89.12 105 TYR A N 1
ATOM 817 C CA . TYR A 1 105 ? -1.093 -0.417 -2.961 1.00 89.12 105 TYR A CA 1
ATOM 818 C C . TYR A 1 105 ? -0.654 -1.595 -3.829 1.00 89.12 105 TYR A C 1
ATOM 820 O O . TYR A 1 105 ? 0.115 -1.425 -4.778 1.00 89.12 105 TYR A O 1
ATOM 828 N N . LEU A 1 106 ? -1.218 -2.769 -3.542 1.00 93.38 106 LEU A N 1
ATOM 829 C CA . LEU A 1 106 ? -1.120 -3.965 -4.370 1.00 93.38 106 LEU A CA 1
ATOM 830 C C . LEU A 1 106 ? -2.526 -4.457 -4.742 1.00 93.38 106 LEU A C 1
ATOM 832 O O . LEU A 1 106 ? -3.244 -5.016 -3.912 1.00 93.38 106 LEU A O 1
ATOM 836 N N . GLY A 1 107 ? -2.908 -4.255 -6.002 1.00 94.62 107 GLY A N 1
ATOM 837 C CA . GLY A 1 107 ? -4.167 -4.737 -6.571 1.00 94.62 107 GLY A CA 1
ATOM 838 C C . GLY A 1 107 ? -3.995 -6.089 -7.261 1.00 94.62 107 GLY A C 1
ATOM 839 O O . GLY A 1 107 ? -3.175 -6.224 -8.166 1.00 94.62 107 GLY A O 1
ATOM 840 N N . LEU A 1 108 ? -4.767 -7.087 -6.846 1.00 95.25 108 LEU A N 1
ATOM 841 C CA . LEU A 1 108 ? -4.748 -8.470 -7.332 1.00 95.25 108 LEU A CA 1
ATOM 842 C C . LEU A 1 108 ? -6.161 -9.007 -7.607 1.00 95.25 108 LEU A C 1
ATOM 844 O O . LEU A 1 108 ? -6.343 -10.221 -7.694 1.00 95.25 108 LEU A O 1
ATOM 848 N N . ARG A 1 109 ? -7.165 -8.132 -7.742 1.00 90.81 109 ARG A N 1
ATOM 849 C CA . ARG A 1 109 ? -8.567 -8.534 -7.929 1.00 90.81 109 ARG A CA 1
ATOM 850 C C . ARG A 1 109 ? -8.702 -9.519 -9.086 1.00 90.81 109 ARG A C 1
ATOM 852 O O . ARG A 1 109 ? -8.084 -9.339 -10.130 1.00 90.81 109 ARG A O 1
ATOM 859 N N . ASN A 1 110 ? -9.558 -10.524 -8.952 1.00 91.88 110 ASN A N 1
ATOM 860 C CA . ASN A 1 110 ? -9.865 -11.502 -10.000 1.00 91.88 110 ASN A CA 1
ATOM 861 C C . ASN A 1 110 ? -8.652 -12.303 -10.522 1.00 91.88 110 ASN A C 1
ATOM 863 O O . ASN A 1 110 ? -8.724 -12.887 -11.606 1.00 91.88 110 ASN A O 1
ATOM 867 N N . CYS A 1 111 ? -7.551 -12.399 -9.769 1.00 94.94 111 CYS A N 1
ATOM 868 C CA . CYS A 1 111 ? -6.443 -13.305 -10.084 1.00 94.94 111 CYS A CA 1
ATOM 869 C C . CYS A 1 111 ? -6.799 -14.749 -9.696 1.00 94.94 111 CYS A C 1
ATOM 871 O O . CYS A 1 111 ? -6.230 -15.338 -8.779 1.00 94.94 111 CYS A O 1
ATOM 873 N N . LYS A 1 112 ? -7.754 -15.353 -10.413 1.00 92.56 112 LYS A N 1
ATOM 874 C CA . LYS A 1 112 ? -8.388 -16.637 -10.049 1.00 92.56 112 LYS A CA 1
ATOM 875 C C . LYS A 1 112 ? -7.425 -17.818 -9.895 1.00 92.56 112 LYS A C 1
ATOM 877 O O . LYS A 1 112 ? -7.773 -18.809 -9.257 1.00 92.56 112 LYS A O 1
ATOM 882 N N . ARG A 1 113 ? -6.235 -17.743 -10.501 1.00 95.31 113 ARG A N 1
ATOM 883 C CA . ARG A 1 113 ? -5.194 -18.788 -10.456 1.00 95.31 113 ARG A CA 1
ATOM 884 C C . ARG A 1 113 ? -4.126 -18.551 -9.393 1.00 95.31 113 ARG A C 1
ATOM 886 O O . ARG A 1 113 ? -3.300 -19.439 -9.214 1.00 95.31 113 ARG A O 1
ATOM 893 N N . LEU A 1 114 ? -4.131 -17.401 -8.719 1.00 95.31 114 LEU A N 1
ATOM 894 C CA . LEU A 1 114 ? -3.181 -17.080 -7.661 1.00 95.31 114 LEU A CA 1
ATOM 895 C C . LEU A 1 114 ? -3.374 -18.063 -6.503 1.00 95.31 114 LEU A C 1
ATOM 897 O O . LEU A 1 114 ? -4.439 -18.107 -5.904 1.00 95.31 114 LEU A O 1
ATOM 901 N N . GLU A 1 115 ? -2.360 -18.869 -6.214 1.00 92.06 115 GLU A N 1
ATOM 902 C CA . GLU A 1 115 ? -2.383 -19.908 -5.180 1.00 92.06 115 GLU A CA 1
ATOM 903 C C . GLU A 1 115 ? -1.753 -19.407 -3.871 1.00 92.06 115 GLU A C 1
ATOM 905 O O . GLU A 1 115 ? -2.208 -19.776 -2.785 1.00 92.06 115 GLU A O 1
ATOM 910 N N . SER A 1 116 ? -0.739 -18.537 -3.963 1.00 87.94 116 SER A N 1
ATOM 911 C CA . SER A 1 116 ? 0.006 -18.043 -2.802 1.00 87.94 116 SER A CA 1
ATOM 912 C C . SER A 1 116 ? 0.569 -16.633 -2.970 1.00 87.94 116 SER A C 1
ATOM 914 O O . SER A 1 116 ? 1.024 -16.286 -4.065 1.00 87.94 116 SER A O 1
ATOM 916 N N . LEU A 1 117 ? 0.665 -15.883 -1.867 1.00 87.38 117 LEU A N 1
ATOM 917 C CA . LEU A 1 117 ? 1.463 -14.654 -1.782 1.00 87.38 117 LEU A CA 1
ATOM 918 C C . LEU A 1 117 ? 2.711 -14.856 -0.902 1.00 87.38 117 LEU A C 1
ATOM 920 O O . LEU A 1 117 ? 2.609 -15.510 0.139 1.00 87.38 117 LEU A O 1
ATOM 924 N N . PRO A 1 118 ? 3.880 -14.322 -1.309 1.00 86.56 118 PRO A N 1
ATOM 925 C CA . PRO A 1 118 ? 5.085 -14.295 -0.489 1.00 86.56 118 PRO A CA 1
ATOM 926 C C . PRO A 1 118 ? 4.976 -13.213 0.597 1.00 86.56 118 PRO A C 1
ATOM 928 O O . PRO A 1 118 ? 3.951 -12.543 0.723 1.00 86.56 118 PRO A O 1
ATOM 931 N N . GLU A 1 119 ? 6.068 -13.015 1.340 1.00 81.56 119 GLU A N 1
ATOM 932 C CA . GLU A 1 119 ? 6.198 -11.905 2.281 1.00 81.56 119 GLU A CA 1
ATOM 933 C C . GLU A 1 119 ? 5.869 -10.574 1.590 1.00 81.56 119 GLU A C 1
ATOM 935 O O . GLU A 1 119 ? 6.412 -10.247 0.532 1.00 81.56 119 GLU A O 1
ATOM 940 N N . LEU A 1 120 ? 4.953 -9.816 2.189 1.00 81.12 120 LEU A N 1
ATOM 941 C CA . LEU A 1 120 ? 4.487 -8.549 1.641 1.00 81.12 120 LEU A CA 1
ATOM 942 C C . LEU A 1 120 ? 5.442 -7.396 1.992 1.00 81.12 120 LEU A C 1
ATOM 944 O O . LEU A 1 120 ? 6.125 -7.445 3.021 1.00 81.12 120 LEU A O 1
ATOM 948 N N . PRO A 1 121 ? 5.476 -6.323 1.181 1.00 79.88 121 PRO A N 1
ATOM 949 C CA . PRO A 1 121 ? 6.287 -5.147 1.472 1.00 79.88 121 PRO A CA 1
ATOM 950 C C . PRO A 1 121 ? 5.951 -4.508 2.828 1.00 79.88 121 PRO A C 1
ATOM 952 O O . PRO A 1 121 ? 4.782 -4.449 3.218 1.00 79.88 121 PRO A O 1
ATOM 955 N N . PRO A 1 122 ? 6.940 -3.945 3.545 1.00 74.25 122 PRO A N 1
ATOM 956 C CA . PRO A 1 122 ? 6.731 -3.420 4.897 1.00 74.25 122 PRO A CA 1
ATOM 957 C C . PRO A 1 122 ? 5.804 -2.193 4.958 1.00 74.25 122 PRO A C 1
ATOM 959 O O . PRO A 1 122 ? 5.189 -1.949 6.000 1.00 74.25 122 PRO A O 1
ATOM 962 N N . ARG A 1 123 ? 5.702 -1.422 3.865 1.00 75.69 123 ARG A N 1
ATOM 963 C CA . ARG A 1 123 ? 4.872 -0.207 3.763 1.00 75.69 123 ARG A CA 1
ATOM 964 C C . ARG A 1 123 ? 3.501 -0.423 3.132 1.00 75.69 123 ARG A C 1
ATOM 966 O O . ARG A 1 123 ? 2.764 0.549 2.986 1.00 75.69 123 ARG A O 1
ATOM 973 N N . LEU A 1 124 ? 3.155 -1.665 2.794 1.00 78.81 124 LEU A N 1
ATOM 974 C CA . LEU A 1 124 ? 1.888 -1.958 2.140 1.00 78.81 124 LEU A CA 1
ATOM 975 C C . LEU A 1 124 ? 0.729 -1.523 3.042 1.00 78.81 124 LEU A C 1
ATOM 977 O O . LEU A 1 124 ? 0.566 -2.059 4.139 1.00 78.81 124 LEU A O 1
ATOM 981 N N . SER A 1 125 ? -0.036 -0.538 2.580 1.00 77.38 125 SER A N 1
ATOM 982 C CA . SER A 1 125 ? -1.253 -0.056 3.225 1.00 77.38 125 SER A CA 1
ATOM 983 C C . SER A 1 125 ? -2.459 -0.826 2.721 1.00 77.38 125 SER A C 1
ATOM 985 O O . SER A 1 125 ? -3.299 -1.226 3.511 1.00 77.38 125 SER A O 1
ATOM 987 N N . LYS A 1 126 ? -2.541 -1.100 1.420 1.00 82.38 126 LYS A N 1
ATOM 988 C CA . LYS A 1 126 ? -3.711 -1.745 0.836 1.00 82.38 126 LYS A CA 1
ATOM 989 C C . LYS A 1 126 ? -3.346 -2.948 -0.021 1.00 82.38 126 LYS A C 1
ATOM 991 O O . LYS A 1 126 ? -2.589 -2.830 -0.986 1.00 82.38 126 LYS A O 1
ATOM 996 N N . LEU A 1 127 ? -3.932 -4.094 0.319 1.00 86.94 127 LEU A N 1
ATOM 997 C CA . LEU A 1 127 ? -3.897 -5.317 -0.477 1.00 86.94 127 LEU A CA 1
ATOM 998 C C . LEU A 1 127 ? -5.314 -5.681 -0.888 1.00 86.94 127 LEU A C 1
ATOM 1000 O O . LEU A 1 127 ? -6.160 -5.960 -0.042 1.00 86.94 127 LEU A O 1
ATOM 1004 N N . ASP A 1 128 ? -5.555 -5.738 -2.187 1.00 87.56 128 ASP A N 1
ATOM 1005 C CA . ASP A 1 128 ? -6.864 -6.086 -2.714 1.00 87.56 128 ASP A CA 1
ATOM 1006 C C . ASP A 1 128 ? -6.786 -7.376 -3.526 1.00 87.56 128 ASP A C 1
ATOM 1008 O O . ASP A 1 128 ? -6.423 -7.357 -4.699 1.00 87.56 128 ASP A O 1
ATOM 1012 N N . ALA A 1 129 ? -7.076 -8.503 -2.882 1.00 88.88 129 ALA A N 1
ATOM 1013 C CA . ALA A 1 129 ? -7.056 -9.837 -3.476 1.00 88.88 129 ALA A CA 1
ATOM 1014 C C . ALA A 1 129 ? -8.475 -10.399 -3.670 1.00 88.88 129 ALA A C 1
ATOM 1016 O O . ALA A 1 129 ? -8.659 -11.614 -3.677 1.00 88.88 129 ALA A O 1
ATOM 1017 N N . ASP A 1 130 ? -9.473 -9.528 -3.834 1.00 85.69 130 ASP A N 1
ATOM 1018 C CA . ASP A 1 130 ? -10.861 -9.908 -4.113 1.00 85.69 130 ASP A CA 1
ATOM 1019 C C . ASP A 1 130 ? -10.958 -10.926 -5.268 1.00 85.69 130 ASP A C 1
ATOM 1021 O O . ASP A 1 130 ? -10.248 -10.816 -6.272 1.00 85.69 130 ASP A O 1
ATOM 1025 N N . ASN A 1 131 ? -11.822 -11.932 -5.139 1.00 86.12 131 ASN A N 1
ATOM 1026 C CA . ASN A 1 131 ? -12.050 -12.994 -6.122 1.00 86.12 131 ASN A CA 1
ATOM 1027 C C . ASN A 1 131 ? -10.788 -13.791 -6.519 1.00 86.12 131 ASN A C 1
ATOM 1029 O O . ASN A 1 131 ? -10.709 -14.350 -7.621 1.00 86.12 131 ASN A O 1
ATOM 1033 N N . CYS A 1 132 ? -9.791 -13.894 -5.636 1.00 89.25 132 CYS A N 1
ATOM 1034 C CA . CYS A 1 132 ? -8.665 -14.817 -5.805 1.00 89.25 132 CYS A CA 1
ATOM 1035 C C . CYS A 1 132 ? -9.031 -16.228 -5.310 1.00 89.25 132 CYS A C 1
ATOM 1037 O O . CYS A 1 132 ? -8.510 -16.716 -4.312 1.00 89.25 132 CYS A O 1
ATOM 1039 N N . GLU A 1 133 ? -9.926 -16.912 -6.024 1.00 88.19 133 GLU A N 1
ATOM 1040 C CA . GLU A 1 133 ? -10.540 -18.188 -5.600 1.00 88.19 133 GLU A CA 1
ATOM 1041 C C . GLU A 1 133 ? -9.534 -19.325 -5.300 1.00 88.19 133 GLU A C 1
ATOM 1043 O O . GLU A 1 133 ? -9.816 -20.223 -4.502 1.00 88.19 133 GLU A O 1
ATOM 1048 N N . SER A 1 134 ? -8.357 -19.318 -5.941 1.00 91.25 134 SER A N 1
ATOM 1049 C CA . SER A 1 134 ? -7.312 -20.331 -5.712 1.00 91.25 134 SER A CA 1
ATOM 1050 C C . SER A 1 134 ? -6.393 -20.026 -4.525 1.00 91.25 134 SER A C 1
ATOM 1052 O O . SER A 1 134 ? -5.635 -20.918 -4.120 1.00 91.25 134 SER A O 1
ATOM 1054 N N . LEU A 1 135 ? -6.459 -18.810 -3.970 1.00 87.75 135 LEU A N 1
ATOM 1055 C CA . LEU A 1 135 ? -5.532 -18.326 -2.955 1.00 87.75 135 LEU A CA 1
ATOM 1056 C C . LEU A 1 135 ? -5.752 -19.098 -1.659 1.00 87.75 135 LEU A C 1
ATOM 1058 O O . LEU A 1 135 ? -6.826 -19.060 -1.063 1.00 87.75 135 LEU A O 1
ATOM 1062 N N . ASN A 1 136 ? -4.721 -19.820 -1.237 1.00 83.62 136 ASN A N 1
ATOM 1063 C CA . ASN A 1 136 ? -4.783 -20.707 -0.077 1.00 83.62 136 ASN A CA 1
ATOM 1064 C C . ASN A 1 136 ? -3.627 -20.498 0.907 1.00 83.62 136 ASN A C 1
ATOM 1066 O O . ASN A 1 136 ? -3.683 -20.995 2.034 1.00 83.62 136 ASN A O 1
ATOM 1070 N N . TYR A 1 137 ? -2.596 -19.753 0.500 1.00 80.81 137 TYR A N 1
ATOM 1071 C CA . TYR A 1 137 ? -1.403 -19.522 1.299 1.00 80.81 137 TYR A CA 1
ATOM 1072 C C . TYR A 1 137 ? -0.959 -18.059 1.268 1.00 80.81 137 TYR A C 1
ATOM 1074 O O . TYR A 1 137 ? -0.913 -17.423 0.216 1.00 80.81 137 TYR A O 1
ATOM 1082 N N . LEU A 1 138 ? -0.578 -17.545 2.432 1.00 75.69 138 LEU A N 1
ATOM 1083 C CA . LEU A 1 138 ? 0.024 -16.230 2.599 1.00 75.69 138 LEU A CA 1
ATOM 1084 C C . LEU A 1 138 ? 1.242 -16.397 3.501 1.00 75.69 138 LEU A C 1
ATOM 1086 O O . LEU A 1 138 ? 1.105 -16.804 4.655 1.00 75.69 138 LEU A O 1
ATOM 1090 N N . GLU A 1 139 ? 2.425 -16.088 2.983 1.00 71.56 139 GLU A N 1
ATOM 1091 C CA . GLU A 1 139 ? 3.616 -15.958 3.813 1.00 71.56 139 GLU A CA 1
ATOM 1092 C C . GLU A 1 139 ? 3.561 -14.586 4.495 1.00 71.56 139 GLU A C 1
ATOM 1094 O O . GLU A 1 139 ? 3.822 -13.556 3.876 1.00 71.56 139 GLU A O 1
ATOM 1099 N N . LEU A 1 140 ? 3.187 -14.553 5.772 1.00 63.84 140 LEU A N 1
ATOM 1100 C CA . LEU A 1 140 ? 3.195 -13.326 6.564 1.00 63.84 140 LEU A CA 1
ATOM 1101 C C . LEU A 1 140 ? 4.379 -13.368 7.521 1.00 63.84 140 LEU A C 1
ATOM 1103 O O . LEU A 1 140 ? 4.472 -14.251 8.372 1.00 63.84 140 LEU A O 1
ATOM 1107 N N . SER A 1 141 ? 5.287 -12.403 7.391 1.00 54.38 141 SER A N 1
ATOM 1108 C CA . SER A 1 141 ? 6.302 -12.165 8.408 1.00 54.38 141 SER A CA 1
ATOM 1109 C C . SER A 1 141 ? 5.767 -11.175 9.441 1.00 54.38 141 SER A C 1
ATOM 1111 O O . SER A 1 141 ? 5.037 -10.233 9.120 1.00 54.38 141 SER A O 1
ATOM 1113 N N . SER A 1 142 ? 6.165 -11.359 10.699 1.00 49.69 142 SER A N 1
ATOM 1114 C CA . SER A 1 142 ? 5.936 -10.419 11.800 1.00 49.69 142 SER A CA 1
ATOM 1115 C C . SER A 1 142 ? 6.817 -9.170 11.648 1.00 49.69 142 SER A C 1
ATOM 1117 O O . SER A 1 142 ? 7.569 -8.810 12.555 1.00 49.69 142 SER A O 1
ATOM 1119 N N . SER A 1 143 ? 6.840 -8.557 10.463 1.00 46.91 143 SER A N 1
ATOM 1120 C CA . SER A 1 143 ? 7.626 -7.354 10.228 1.00 46.91 143 SER A CA 1
ATOM 1121 C C . SER A 1 143 ? 7.055 -6.219 11.076 1.00 46.91 143 SER A C 1
ATOM 1123 O O . SER A 1 143 ? 6.005 -5.651 10.775 1.00 46.91 143 SER A O 1
ATOM 1125 N N . ASN A 1 144 ? 7.780 -5.884 12.146 1.00 47.47 144 ASN A N 1
ATOM 1126 C CA . ASN A 1 144 ? 7.438 -4.849 13.128 1.00 47.47 144 ASN A CA 1
ATOM 1127 C C . ASN A 1 144 ? 7.504 -3.417 12.564 1.00 47.47 144 ASN A C 1
ATOM 1129 O O . ASN A 1 144 ? 7.363 -2.449 13.310 1.00 47.47 144 ASN A O 1
ATOM 1133 N N . VAL A 1 145 ? 7.760 -3.247 11.264 1.00 47.06 145 VAL A N 1
ATOM 1134 C CA . VAL A 1 145 ? 7.828 -1.928 10.637 1.00 47.06 145 VAL A CA 1
ATOM 1135 C C . VAL A 1 145 ? 6.497 -1.631 9.966 1.00 47.06 145 VAL A C 1
ATOM 1137 O O . VAL A 1 145 ? 6.178 -2.137 8.893 1.00 47.06 145 VAL A O 1
ATOM 1140 N N . VAL A 1 146 ? 5.719 -0.764 10.601 1.00 47.34 146 VAL A N 1
ATOM 1141 C CA . VAL A 1 146 ? 4.562 -0.107 9.995 1.00 47.34 146 VAL A CA 1
ATOM 1142 C C . VAL A 1 146 ? 5.011 1.290 9.609 1.00 47.34 146 VAL A C 1
ATOM 1144 O O . VAL A 1 146 ? 5.269 2.114 10.478 1.00 47.34 146 VAL A O 1
ATOM 1147 N N . LYS A 1 147 ? 5.196 1.569 8.321 1.00 48.56 147 LYS A N 1
ATOM 1148 C CA . LYS A 1 147 ? 5.372 2.936 7.809 1.00 48.56 147 LYS A CA 1
ATOM 1149 C C . LYS A 1 147 ? 4.220 3.174 6.836 1.00 48.56 147 LYS A C 1
ATOM 1151 O O . LYS A 1 147 ? 4.262 2.673 5.723 1.00 48.56 147 LYS A O 1
ATOM 1156 N N . GLY A 1 148 ? 3.183 3.845 7.325 1.00 47.06 148 GLY A N 1
ATOM 1157 C CA . GLY A 1 148 ? 1.885 4.024 6.675 1.00 47.06 148 GLY A CA 1
ATOM 1158 C C . GLY A 1 148 ? 0.820 4.298 7.740 1.00 47.06 148 GLY A C 1
ATOM 1159 O O . GLY A 1 148 ? 1.008 3.893 8.890 1.00 47.06 148 GLY A O 1
ATOM 1160 N N . ASN A 1 149 ? -0.240 5.017 7.372 1.00 49.25 149 ASN A N 1
ATOM 1161 C CA . ASN A 1 149 ? -1.249 5.512 8.318 1.00 49.25 149 ASN A CA 1
ATOM 1162 C C . ASN A 1 149 ? -2.565 4.723 8.272 1.00 49.25 149 ASN A C 1
ATOM 1164 O O . ASN A 1 149 ? -3.359 4.840 9.185 1.00 49.25 149 ASN A O 1
ATOM 1168 N N . ILE A 1 150 ? -2.830 3.955 7.213 1.00 61.09 150 ILE A N 1
ATOM 1169 C CA . ILE A 1 150 ? -4.115 3.273 7.016 1.00 61.09 150 ILE A CA 1
ATOM 1170 C C . ILE A 1 150 ? -3.842 1.897 6.414 1.00 61.09 150 ILE A C 1
ATOM 1172 O O . ILE A 1 150 ? -2.980 1.797 5.541 1.00 61.09 150 ILE A O 1
ATOM 1176 N N . PHE A 1 151 ? -4.538 0.854 6.878 1.00 71.81 151 PHE A N 1
ATOM 1177 C CA . PHE A 1 151 ? -4.380 -0.515 6.388 1.00 71.81 151 PHE A CA 1
ATOM 1178 C C . PHE A 1 151 ? -5.713 -1.132 5.968 1.00 71.81 151 PHE A C 1
ATOM 1180 O O . PHE A 1 151 ? -6.640 -1.202 6.769 1.00 71.81 151 PHE A O 1
ATOM 1187 N N . GLU A 1 152 ? -5.794 -1.623 4.734 1.00 76.56 152 GLU A N 1
ATOM 1188 C CA . GLU A 1 152 ? -6.989 -2.252 4.173 1.00 76.56 152 GLU A CA 1
ATOM 1189 C C . GLU A 1 152 ? -6.613 -3.535 3.424 1.00 76.56 152 GLU A C 1
ATOM 1191 O O . GLU A 1 152 ? -5.910 -3.498 2.414 1.00 76.56 152 GLU A O 1
ATOM 1196 N N . PHE A 1 153 ? -7.074 -4.687 3.906 1.00 80.44 153 PHE A N 1
ATOM 1197 C CA . PHE A 1 153 ? -6.791 -5.969 3.260 1.00 80.44 153 PHE A CA 1
ATOM 1198 C C . PHE A 1 153 ? -8.087 -6.701 2.928 1.00 80.44 153 PHE A C 1
ATOM 1200 O O . PHE A 1 153 ? -8.882 -7.040 3.807 1.00 80.44 153 PHE A O 1
ATOM 1207 N N . ILE A 1 154 ? -8.279 -6.965 1.641 1.00 81.25 154 ILE A N 1
ATOM 1208 C CA . ILE A 1 154 ? -9.528 -7.483 1.091 1.00 81.25 154 ILE A CA 1
ATOM 1209 C C . ILE A 1 154 ? -9.265 -8.865 0.500 1.00 81.25 154 ILE A C 1
ATOM 1211 O O . ILE A 1 154 ? -8.489 -9.009 -0.444 1.00 81.25 154 ILE A O 1
ATOM 1215 N N . PHE A 1 155 ? -9.945 -9.874 1.039 1.00 81.56 155 PHE A N 1
ATOM 1216 C CA . PHE A 1 155 ? -9.887 -11.266 0.587 1.00 81.56 155 PHE A CA 1
ATOM 1217 C C . PHE A 1 155 ? -11.286 -11.830 0.307 1.00 81.56 155 PHE A C 1
ATOM 1219 O O . PHE A 1 155 ? -11.557 -13.006 0.558 1.00 81.56 155 PHE A O 1
ATOM 1226 N N . ILE A 1 156 ? -12.186 -10.987 -0.200 1.00 79.88 156 ILE A N 1
ATOM 1227 C CA . ILE A 1 156 ? -13.541 -11.398 -0.573 1.00 79.88 156 ILE A CA 1
ATOM 1228 C C . ILE A 1 156 ? -13.470 -12.553 -1.581 1.00 79.88 156 ILE A C 1
ATOM 1230 O O . ILE A 1 156 ? -12.649 -12.543 -2.498 1.00 79.88 156 ILE A O 1
ATOM 1234 N N . ASN A 1 157 ? -14.288 -13.586 -1.368 1.00 80.00 157 ASN A N 1
ATOM 1235 C CA . ASN A 1 157 ? -14.358 -14.807 -2.178 1.00 80.00 157 ASN A CA 1
ATOM 1236 C C . ASN A 1 157 ? -13.034 -15.606 -2.300 1.00 80.00 157 ASN A C 1
ATOM 1238 O O . ASN A 1 157 ? -12.904 -16.483 -3.159 1.00 80.00 157 ASN A O 1
ATOM 1242 N N . CYS A 1 158 ? -12.060 -15.398 -1.407 1.00 82.00 158 CYS A N 1
ATOM 1243 C CA . CYS A 1 158 ? -10.837 -16.213 -1.309 1.00 82.00 158 CYS A CA 1
ATOM 1244 C C . CYS A 1 158 ? -11.067 -17.517 -0.523 1.00 82.00 158 CYS A C 1
ATOM 1246 O O . CYS A 1 158 ? -10.355 -17.822 0.431 1.00 82.00 158 CYS A O 1
ATOM 1248 N N . LEU A 1 159 ? -12.076 -18.306 -0.898 1.00 77.50 159 LEU A N 1
ATOM 1249 C CA . LEU A 1 159 ? -12.653 -19.380 -0.067 1.00 77.50 159 LEU A CA 1
ATOM 1250 C C . LEU A 1 159 ? -11.684 -20.503 0.354 1.00 77.50 159 LEU A C 1
ATOM 1252 O O . LEU A 1 159 ? -11.994 -21.269 1.264 1.00 77.50 159 LEU A O 1
ATOM 1256 N N . ARG A 1 160 ? -10.517 -20.624 -0.293 1.00 79.81 160 ARG A N 1
ATOM 1257 C CA . ARG A 1 160 ? -9.477 -21.612 0.049 1.00 79.81 160 ARG A CA 1
ATOM 1258 C C . ARG A 1 160 ? -8.493 -21.131 1.116 1.00 79.81 160 ARG A C 1
ATOM 1260 O O . ARG A 1 160 ? -7.598 -21.881 1.518 1.00 79.81 160 ARG A O 1
ATOM 1267 N N . LEU A 1 161 ? -8.638 -19.897 1.587 1.00 74.50 161 LEU A N 1
ATO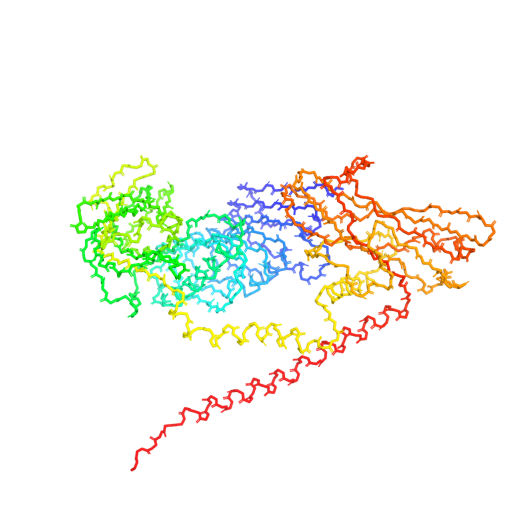M 1268 C CA . LEU A 1 161 ? -7.787 -19.289 2.597 1.00 74.50 161 LEU A CA 1
ATOM 1269 C C . LEU A 1 161 ? -8.177 -19.784 4.001 1.00 74.50 161 LEU A C 1
ATOM 1271 O O . LEU A 1 161 ? -8.767 -19.066 4.796 1.00 74.50 161 LEU A O 1
ATOM 1275 N N . HIS A 1 162 ? -7.865 -21.045 4.312 1.00 61.41 162 HIS A N 1
ATOM 1276 C CA . HIS A 1 162 ? -8.314 -21.709 5.549 1.00 61.41 162 HIS A CA 1
ATOM 1277 C C . HIS A 1 162 ? -7.441 -21.424 6.787 1.00 61.41 162 HIS A C 1
ATOM 1279 O O . HIS A 1 162 ? -7.843 -21.722 7.908 1.00 61.41 162 HIS A O 1
ATOM 1285 N N . LYS A 1 163 ? -6.234 -20.866 6.612 1.00 58.66 163 LYS A N 1
ATOM 1286 C CA . LYS A 1 163 ? -5.324 -20.487 7.710 1.00 58.66 163 LYS A CA 1
ATOM 1287 C C . LYS A 1 163 ? -5.334 -18.972 7.907 1.00 58.66 163 LYS A C 1
ATOM 1289 O O . LYS A 1 163 ? -4.360 -18.292 7.600 1.00 58.66 163 LYS A O 1
ATOM 1294 N N . THR A 1 164 ? -6.443 -18.442 8.412 1.00 55.03 164 THR A N 1
ATOM 1295 C CA . THR A 1 164 ? -6.618 -16.999 8.648 1.00 55.03 164 THR A CA 1
ATOM 1296 C C . THR A 1 164 ? -5.912 -16.486 9.904 1.00 55.03 164 THR A C 1
ATOM 1298 O O . THR A 1 164 ? -5.673 -15.284 9.986 1.00 55.03 164 THR A O 1
ATOM 1301 N N . ASN A 1 165 ? -5.519 -17.355 10.849 1.00 53.50 165 ASN A N 1
ATOM 1302 C CA . ASN A 1 165 ? -4.887 -16.931 12.112 1.00 53.50 165 ASN A CA 1
ATOM 1303 C C . ASN A 1 165 ? -3.670 -16.019 11.891 1.00 53.50 165 ASN A C 1
ATOM 1305 O O . ASN A 1 165 ? -3.563 -14.989 12.545 1.00 53.50 165 ASN A O 1
ATOM 1309 N N . GLY A 1 166 ? -2.812 -16.334 10.913 1.00 60.84 166 GLY A N 1
ATOM 1310 C CA . GLY A 1 166 ? -1.644 -15.501 10.607 1.00 60.84 166 GLY A CA 1
ATOM 1311 C C . GLY A 1 166 ? -2.008 -14.113 10.070 1.00 60.84 166 GLY A C 1
ATOM 1312 O O . GLY A 1 166 ? -1.302 -13.152 10.354 1.00 60.84 166 GLY A O 1
ATOM 1313 N N . ILE A 1 167 ? -3.124 -13.991 9.338 1.00 65.00 167 ILE A N 1
ATOM 1314 C CA . ILE A 1 167 ? -3.611 -12.704 8.820 1.00 65.00 167 ILE A CA 1
ATOM 1315 C C . ILE A 1 167 ? -4.136 -11.868 9.972 1.00 65.00 167 ILE A C 1
ATOM 1317 O O . ILE A 1 167 ? -3.680 -10.752 10.140 1.00 65.00 167 ILE A O 1
ATOM 1321 N N . LEU A 1 168 ? -5.024 -12.425 10.798 1.00 65.12 168 LEU A N 1
ATOM 1322 C CA . LEU A 1 168 ? -5.593 -11.730 11.955 1.00 65.12 168 LEU A CA 1
ATOM 1323 C C . LEU A 1 168 ? -4.515 -11.275 12.951 1.00 65.12 168 LEU A C 1
ATOM 1325 O O . LEU A 1 168 ? -4.572 -10.147 13.432 1.00 65.12 168 LEU A O 1
ATOM 1329 N N . GLU A 1 169 ? -3.512 -12.114 13.229 1.00 67.62 169 GLU A N 1
ATOM 1330 C CA . GLU A 1 169 ? -2.361 -11.749 14.067 1.00 67.62 169 GLU A CA 1
ATOM 1331 C C . GLU A 1 169 ? -1.522 -10.628 13.438 1.00 67.62 169 GLU A C 1
ATOM 1333 O O . GLU A 1 169 ? -1.164 -9.664 14.117 1.00 67.62 169 GLU A O 1
ATOM 1338 N N . TYR A 1 170 ? -1.239 -10.724 12.135 1.00 69.12 170 TYR A N 1
ATOM 1339 C CA . TYR A 1 170 ? -0.522 -9.691 11.388 1.00 69.12 170 TYR A CA 1
ATOM 1340 C C . TYR A 1 170 ? -1.274 -8.356 11.399 1.00 69.12 170 TYR A C 1
ATOM 1342 O O . TYR A 1 170 ? -0.679 -7.311 11.670 1.00 69.12 170 TYR A O 1
ATOM 1350 N N . SER A 1 171 ? -2.584 -8.397 11.147 1.00 68.00 171 SER A N 1
ATOM 1351 C CA . SER A 1 171 ? -3.485 -7.255 11.225 1.00 68.00 171 SER A CA 1
ATOM 1352 C C . SER A 1 171 ? -3.379 -6.618 12.598 1.00 68.00 171 SER A C 1
ATOM 1354 O O . SER A 1 171 ? -2.983 -5.460 12.700 1.00 68.00 171 SER A O 1
ATOM 1356 N N . LEU A 1 172 ? -3.663 -7.386 13.655 1.00 69.44 172 LEU A N 1
ATOM 1357 C CA . LEU A 1 172 ? -3.677 -6.914 15.037 1.00 69.44 172 LEU A CA 1
ATOM 1358 C C . LEU A 1 172 ? -2.359 -6.231 15.417 1.00 69.44 172 LEU A C 1
ATOM 1360 O O . LEU A 1 172 ? -2.379 -5.146 15.995 1.00 69.44 172 LEU A O 1
ATOM 1364 N N . LEU A 1 173 ? -1.222 -6.815 15.030 1.00 69.62 173 LEU A N 1
ATOM 1365 C CA . LEU A 1 173 ? 0.094 -6.217 15.240 1.00 69.62 173 LEU A CA 1
ATOM 1366 C C . LEU A 1 173 ? 0.239 -4.869 14.513 1.00 69.62 173 LEU A C 1
ATOM 1368 O O . LEU A 1 173 ? 0.722 -3.898 15.097 1.00 69.62 173 LEU A O 1
ATOM 1372 N N . LYS A 1 174 ? -0.178 -4.788 13.243 1.00 70.12 174 LYS A N 1
ATOM 1373 C CA . LYS A 1 174 ? -0.107 -3.553 12.445 1.00 70.12 174 LYS A CA 1
ATOM 1374 C C . LYS A 1 174 ? -0.975 -2.444 13.036 1.00 70.12 174 LYS A C 1
ATOM 1376 O O . LYS A 1 174 ? -0.495 -1.318 13.162 1.00 70.12 174 LYS A O 1
ATOM 1381 N N . PHE A 1 175 ? -2.194 -2.776 13.456 1.00 71.56 175 PHE A N 1
ATOM 1382 C CA . PHE A 1 175 ? -3.097 -1.851 14.139 1.00 71.56 175 PHE A CA 1
ATOM 1383 C C . PHE A 1 175 ? -2.509 -1.334 15.447 1.00 71.56 175 PHE A C 1
ATOM 1385 O O . PHE A 1 175 ? -2.405 -0.127 15.628 1.00 71.56 175 PHE A O 1
ATOM 1392 N N . GLN A 1 176 ? -2.025 -2.223 16.318 1.00 67.25 176 GLN A N 1
ATOM 1393 C CA . GLN A 1 176 ? -1.419 -1.828 17.594 1.00 67.25 176 GLN A CA 1
ATOM 1394 C C . GLN A 1 176 ? -0.237 -0.864 17.404 1.00 67.25 176 GLN A C 1
ATOM 1396 O O . GLN A 1 176 ? -0.066 0.089 18.167 1.00 67.25 176 GLN A O 1
ATOM 1401 N N . LEU A 1 177 ? 0.579 -1.085 16.368 1.00 68.38 177 LEU A N 1
ATOM 1402 C CA . LEU A 1 177 ? 1.695 -0.203 16.020 1.00 68.38 177 LEU A CA 1
ATOM 1403 C C . LEU A 1 177 ? 1.225 1.145 15.448 1.00 68.38 177 LEU A C 1
ATOM 1405 O O . LEU A 1 177 ? 1.856 2.168 15.729 1.00 68.38 177 LEU A O 1
ATOM 1409 N N . TYR A 1 178 ? 0.132 1.163 14.680 1.00 69.69 178 TYR A N 1
ATOM 1410 C CA . TYR A 1 178 ? -0.498 2.391 14.190 1.00 69.69 178 TYR A CA 1
ATOM 1411 C C . TYR A 1 178 ? -1.092 3.219 15.334 1.00 69.69 178 TYR A C 1
ATOM 1413 O O . TYR A 1 178 ? -0.698 4.372 15.498 1.00 69.69 178 TYR A O 1
ATOM 1421 N N . THR A 1 179 ? -1.927 2.626 16.188 1.00 66.31 179 THR A N 1
ATOM 1422 C CA . THR A 1 179 ? -2.511 3.282 17.366 1.00 66.31 179 THR A CA 1
ATOM 1423 C C . THR A 1 179 ? -1.431 3.882 18.263 1.00 66.31 179 THR A C 1
ATOM 1425 O O . THR A 1 179 ? -1.502 5.044 18.665 1.00 66.31 179 THR A O 1
ATOM 1428 N N . LYS A 1 180 ? -0.358 3.127 18.540 1.00 67.25 180 LYS A N 1
ATOM 1429 C CA . LYS A 1 180 ? 0.771 3.631 19.332 1.00 67.25 180 LYS A CA 1
ATOM 1430 C C . LYS A 1 180 ? 1.389 4.888 18.715 1.00 67.25 180 LYS A C 1
ATOM 1432 O O . LYS A 1 180 ? 1.757 5.801 19.448 1.00 67.25 180 LYS A O 1
ATOM 1437 N N . ARG A 1 181 ? 1.497 4.955 17.385 1.00 66.56 181 ARG A N 1
ATOM 1438 C CA . ARG A 1 181 ? 1.991 6.146 16.681 1.00 66.56 181 ARG A CA 1
ATOM 1439 C C . ARG A 1 181 ? 1.006 7.298 16.707 1.00 66.56 181 ARG A C 1
ATOM 1441 O O . ARG A 1 181 ? 1.448 8.411 16.968 1.00 66.56 181 ARG A O 1
ATOM 1448 N N . LEU A 1 182 ? -0.278 7.028 16.475 1.00 63.94 182 LEU A N 1
ATOM 1449 C CA . LEU A 1 182 ? -1.352 8.017 16.555 1.00 63.94 182 LEU A CA 1
ATOM 1450 C C . LEU A 1 182 ? -1.315 8.758 17.899 1.00 63.94 182 LEU A C 1
ATOM 1452 O O . LEU A 1 182 ? -1.448 9.973 17.942 1.00 63.94 182 LEU A O 1
ATOM 1456 N N . HIS A 1 183 ? -1.020 8.045 18.988 1.00 61.12 183 HIS A N 1
ATOM 1457 C CA . HIS A 1 183 ? -0.902 8.642 20.322 1.00 61.12 183 HIS A CA 1
ATOM 1458 C C . HIS A 1 183 ? 0.431 9.330 20.622 1.00 61.12 183 HIS A C 1
ATOM 1460 O O . HIS A 1 183 ? 0.498 10.159 21.525 1.00 61.12 183 HIS A O 1
ATOM 1466 N N . GLN A 1 184 ? 1.509 8.967 19.928 1.00 59.97 184 GLN A N 1
ATOM 1467 C CA . GLN A 1 184 ? 2.850 9.493 20.203 1.00 59.97 184 GLN A CA 1
ATOM 1468 C C . GLN A 1 184 ? 3.238 10.666 19.300 1.00 59.97 184 GLN A C 1
ATOM 1470 O O . GLN A 1 184 ? 4.193 11.375 19.614 1.00 59.97 184 GLN A O 1
ATOM 1475 N N . LEU A 1 185 ? 2.545 10.858 18.173 1.00 54.41 185 LEU A N 1
ATOM 1476 C CA . LEU A 1 185 ? 2.914 11.823 17.144 1.00 54.41 185 LEU A CA 1
ATOM 1477 C C . LEU A 1 185 ? 1.711 12.710 16.774 1.00 54.41 185 LEU A C 1
ATOM 1479 O O . LEU A 1 185 ? 0.708 12.186 16.299 1.00 54.41 185 LEU A O 1
ATOM 1483 N N . PRO A 1 186 ? 1.822 14.046 16.888 1.00 45.00 186 PRO A N 1
ATOM 1484 C CA . PRO A 1 186 ? 0.690 14.972 16.744 1.00 45.00 186 PRO A CA 1
ATOM 1485 C C . PRO A 1 186 ? 0.124 15.119 15.316 1.00 45.00 186 PRO A C 1
ATOM 1487 O O . PRO A 1 186 ? -0.828 15.860 15.124 1.00 45.00 186 PRO A O 1
ATOM 1490 N N . ASN A 1 187 ? 0.686 14.428 14.315 1.00 52.66 187 ASN A N 1
ATOM 1491 C CA . ASN A 1 187 ? 0.370 14.617 12.890 1.00 52.66 187 ASN A CA 1
ATOM 1492 C C . ASN A 1 187 ? 0.051 13.304 12.153 1.00 52.66 187 ASN A C 1
ATOM 1494 O O . ASN A 1 187 ? 0.232 13.215 10.937 1.00 52.66 187 ASN A O 1
ATOM 1498 N N . VAL A 1 188 ? -0.349 12.251 12.868 1.00 50.62 188 VAL A N 1
ATOM 1499 C CA . VAL A 1 188 ? -0.768 11.000 12.224 1.00 50.62 188 VAL A CA 1
ATOM 1500 C C . VAL A 1 188 ? -2.229 11.158 11.791 1.00 50.62 188 VAL A C 1
ATOM 1502 O O . VAL A 1 188 ? -3.080 11.339 12.657 1.00 50.62 188 VAL A O 1
ATOM 1505 N N . PRO A 1 189 ? -2.543 11.125 10.482 1.00 46.97 189 PRO A N 1
ATOM 1506 C CA . PRO A 1 189 ? -3.919 11.226 10.024 1.00 46.97 189 PRO A CA 1
ATOM 1507 C C . PRO A 1 189 ? -4.721 10.009 10.486 1.00 46.97 189 PRO A C 1
ATOM 1509 O O . PRO A 1 189 ? -4.258 8.866 10.385 1.00 46.97 189 PRO A O 1
ATOM 1512 N N . GLU A 1 190 ? -5.920 10.290 10.984 1.00 52.66 190 GLU A N 1
ATOM 1513 C CA . GLU A 1 190 ? -6.945 9.303 11.298 1.00 52.66 190 GLU A CA 1
ATOM 1514 C C . GLU A 1 190 ? -7.410 8.602 10.015 1.00 52.66 190 GLU A C 1
ATOM 1516 O O . GLU A 1 190 ? -7.523 9.222 8.953 1.00 52.66 190 GLU A O 1
ATOM 1521 N N . GLY A 1 191 ? -7.670 7.300 10.098 1.00 52.28 191 GLY A N 1
ATOM 1522 C CA . GLY A 1 191 ? -8.279 6.576 8.995 1.00 52.28 191 GLY A CA 1
ATOM 1523 C C . GLY A 1 191 ? -8.707 5.162 9.356 1.00 52.28 191 GLY A C 1
ATOM 1524 O O . GLY A 1 191 ? -8.044 4.465 10.125 1.00 52.28 191 GLY A O 1
ATOM 1525 N N . ALA A 1 192 ? -9.829 4.744 8.770 1.00 53.09 192 ALA A N 1
ATOM 1526 C CA . ALA A 1 192 ? -10.419 3.435 8.998 1.00 53.09 192 ALA A CA 1
ATOM 1527 C C . ALA A 1 192 ? -9.485 2.336 8.489 1.00 53.09 192 ALA A C 1
ATOM 1529 O O . ALA A 1 192 ? -9.136 2.280 7.310 1.00 53.09 192 ALA A O 1
ATOM 1530 N N . CYS A 1 193 ? -9.089 1.449 9.390 1.00 66.81 193 CYS A N 1
ATOM 1531 C CA . CYS A 1 193 ? -8.270 0.301 9.060 1.00 66.81 193 CYS A CA 1
ATOM 1532 C C . CYS A 1 193 ? -9.138 -0.959 9.204 1.00 66.81 193 CYS A C 1
ATOM 1534 O O . CYS A 1 193 ? -9.808 -1.152 10.222 1.00 66.81 193 CYS A O 1
ATOM 1536 N N . SER A 1 194 ? -9.170 -1.804 8.174 1.00 71.12 194 SER A N 1
ATOM 1537 C CA . SER A 1 194 ? -10.137 -2.903 8.106 1.00 71.12 194 SER A CA 1
ATOM 1538 C C . SER A 1 194 ? -9.693 -4.082 7.251 1.00 71.12 194 SER A C 1
ATOM 1540 O O . SER A 1 194 ? -8.859 -3.978 6.351 1.00 71.12 194 SER A O 1
ATOM 1542 N N . PHE A 1 195 ? -10.244 -5.243 7.585 1.00 75.31 195 PHE A N 1
ATOM 1543 C CA . PHE A 1 195 ? -9.938 -6.523 6.971 1.00 75.31 195 PHE A CA 1
ATOM 1544 C C . PHE A 1 195 ? -11.242 -7.226 6.628 1.00 75.31 195 PHE A C 1
ATOM 1546 O O . PHE A 1 195 ? -12.115 -7.359 7.483 1.00 75.31 195 PHE A O 1
ATOM 1553 N N . CYS A 1 196 ? -11.340 -7.717 5.395 1.00 77.19 196 CYS A N 1
ATOM 1554 C CA . CYS A 1 196 ? -12.440 -8.567 4.960 1.00 77.19 196 CYS A CA 1
ATOM 1555 C C . CYS A 1 196 ? -11.899 -9.945 4.578 1.00 77.19 196 CYS A C 1
ATOM 1557 O O . CYS A 1 196 ? -11.065 -10.062 3.677 1.00 77.19 196 CYS A O 1
ATOM 1559 N N . LEU A 1 197 ? -12.350 -10.981 5.283 1.00 75.94 197 LEU A N 1
ATOM 1560 C CA . LEU A 1 197 ? -11.854 -12.352 5.171 1.00 75.94 197 LEU A CA 1
ATOM 1561 C C . LEU A 1 197 ? -13.007 -13.323 4.891 1.00 75.94 197 LEU A C 1
ATOM 1563 O O . LEU A 1 197 ? -14.107 -13.114 5.396 1.00 75.94 197 LEU A O 1
ATOM 1567 N N . PRO A 1 198 ? -12.781 -14.416 4.150 1.00 72.62 198 PRO A N 1
ATOM 1568 C CA . PRO A 1 198 ? -13.766 -15.484 4.037 1.00 72.62 198 PRO A CA 1
ATOM 1569 C C . PRO A 1 198 ? -13.898 -16.223 5.380 1.00 72.62 198 PRO A C 1
ATOM 1571 O O . PRO A 1 198 ? -12.949 -16.284 6.170 1.00 72.62 198 PRO A O 1
ATOM 1574 N N . ARG A 1 199 ? -15.071 -16.806 5.654 1.00 67.44 199 ARG A N 1
ATOM 1575 C CA . ARG A 1 199 ? -15.307 -17.581 6.885 1.00 67.44 199 ARG A CA 1
ATOM 1576 C C . ARG A 1 199 ? -14.330 -18.766 6.979 1.00 67.44 199 ARG A C 1
ATOM 1578 O O . ARG A 1 199 ? -14.202 -19.540 6.033 1.00 67.44 199 ARG A O 1
ATOM 1585 N N . GLY A 1 200 ? -13.635 -18.917 8.114 1.00 58.62 200 GLY A N 1
ATOM 1586 C CA . GLY A 1 200 ? -12.547 -19.902 8.224 1.00 58.62 200 GLY A CA 1
ATOM 1587 C C . GLY A 1 200 ? -12.222 -20.397 9.631 1.00 58.62 200 GLY A C 1
ATOM 1588 O O . GLY A 1 200 ? -12.262 -21.599 9.854 1.00 58.62 200 GLY A O 1
ATOM 1589 N N . VAL A 1 201 ? -11.921 -19.511 10.583 1.00 47.34 201 VAL A N 1
ATOM 1590 C CA . VAL A 1 201 ? -11.665 -19.831 12.003 1.00 47.34 201 VAL A CA 1
ATOM 1591 C C . VAL A 1 201 ? -11.898 -18.545 12.801 1.00 47.34 201 VAL A C 1
ATOM 1593 O O . VAL A 1 201 ? -11.345 -17.508 12.433 1.00 47.34 201 VAL A O 1
ATOM 1596 N N . SER A 1 202 ? -12.714 -18.594 13.860 1.00 51.12 202 SER A N 1
ATOM 1597 C CA . SER A 1 202 ? -12.750 -17.537 14.880 1.00 51.12 202 SER A CA 1
ATOM 1598 C C . SER A 1 202 ? -11.520 -17.723 15.765 1.00 51.12 202 SER A C 1
ATOM 1600 O O . SER A 1 202 ? -11.315 -18.829 16.273 1.00 51.12 202 SER A O 1
ATOM 1602 N N . PRO A 1 203 ? -10.636 -16.729 15.892 1.00 50.25 203 PRO A N 1
ATOM 1603 C CA . PRO A 1 203 ? -9.458 -16.908 16.719 1.00 50.25 203 PRO A CA 1
ATOM 1604 C C . PRO A 1 203 ? -9.804 -17.250 18.171 1.00 50.25 203 PRO A C 1
ATOM 1606 O O . PRO A 1 203 ? -10.729 -16.675 18.730 1.00 50.25 203 PRO A O 1
ATOM 1609 N N . GLU A 1 204 ? -9.013 -18.113 18.816 1.00 49.50 204 GLU A N 1
ATOM 1610 C CA . GLU A 1 204 ? -9.236 -18.558 20.208 1.00 49.50 204 GLU A CA 1
ATOM 1611 C C . GLU A 1 204 ? -9.322 -17.410 21.230 1.00 49.50 204 GLU A C 1
ATOM 1613 O O . GLU A 1 204 ? -9.786 -17.604 22.353 1.00 49.50 204 GLU A O 1
ATOM 1618 N N . TRP A 1 205 ? -8.873 -16.205 20.861 1.00 53.34 205 TRP A N 1
ATOM 1619 C CA . TRP A 1 205 ? -9.044 -15.031 21.698 1.00 53.34 205 TRP A CA 1
ATOM 1620 C C . TRP A 1 205 ? -10.491 -14.555 21.763 1.00 53.34 205 TRP A C 1
ATOM 1622 O O . TRP A 1 205 ? -10.816 -14.031 22.817 1.00 53.34 205 TRP A O 1
ATOM 1632 N N . PHE A 1 206 ? -11.344 -14.747 20.752 1.00 56.12 206 PHE A N 1
ATOM 1633 C CA . PHE A 1 206 ? -12.777 -14.414 20.784 1.00 56.12 206 PHE A CA 1
ATOM 1634 C C . PHE A 1 206 ? -13.539 -15.462 21.594 1.00 56.12 206 PHE A C 1
ATOM 1636 O O . PHE A 1 206 ? -13.709 -16.605 21.179 1.00 56.12 206 PHE A O 1
ATOM 1643 N N . SER A 1 207 ? -13.951 -15.084 22.800 1.00 50.84 207 SER A N 1
ATOM 1644 C CA . SER A 1 207 ? -14.578 -15.985 23.773 1.00 50.84 207 SER A CA 1
ATOM 1645 C C . SER A 1 207 ? -16.008 -15.575 24.121 1.00 50.84 207 SER A C 1
ATOM 1647 O O . SER A 1 207 ? -16.678 -16.292 24.861 1.00 50.84 207 SER A O 1
ATOM 1649 N N . HIS A 1 208 ? -16.472 -14.429 23.607 1.00 53.59 208 HIS A N 1
ATOM 1650 C CA . HIS A 1 208 ? -17.764 -13.827 23.935 1.00 53.59 208 HIS A CA 1
ATOM 1651 C C . HIS A 1 208 ? -18.434 -13.296 22.666 1.00 53.59 208 HIS A C 1
ATOM 1653 O O . HIS A 1 208 ? -18.697 -12.105 22.534 1.00 53.59 208 HIS A O 1
ATOM 1659 N N . GLN A 1 209 ? -18.698 -14.201 21.727 1.00 63.66 209 GLN A N 1
ATOM 1660 C CA . GLN A 1 209 ? -19.475 -13.887 20.535 1.00 63.66 209 GLN A CA 1
ATOM 1661 C C . GLN A 1 209 ? -20.945 -13.738 20.929 1.00 63.66 209 GLN A C 1
ATOM 1663 O O . GLN A 1 209 ? -21.526 -14.651 21.525 1.00 63.66 209 GLN A O 1
ATOM 1668 N N . SER A 1 210 ? -21.541 -12.595 20.598 1.00 70.50 210 SER A N 1
ATOM 1669 C CA . SER A 1 210 ? -22.987 -12.419 20.706 1.00 70.50 210 SER A CA 1
ATOM 1670 C C . SER A 1 210 ? -23.628 -12.721 19.361 1.00 70.50 210 SER A C 1
ATOM 1672 O O . SER A 1 210 ? -23.110 -12.351 18.306 1.00 70.50 210 SER A O 1
ATOM 1674 N N . TRP A 1 211 ? -24.755 -13.423 19.406 1.00 74.75 211 TRP A N 1
ATOM 1675 C CA . TRP A 1 211 ? -25.587 -13.642 18.231 1.00 74.75 211 TRP A CA 1
ATOM 1676 C C . TRP A 1 211 ? -26.447 -12.406 17.975 1.00 74.75 211 TRP A C 1
ATOM 1678 O O . TRP A 1 211 ? -27.103 -11.917 18.894 1.00 74.75 211 TRP A O 1
ATOM 1688 N N . GLY A 1 212 ? -26.472 -11.947 16.725 1.00 82.31 212 GLY A N 1
ATOM 1689 C CA . GLY A 1 212 ? -27.235 -10.774 16.295 1.00 82.31 212 GLY A CA 1
ATOM 1690 C C . GLY A 1 212 ? -26.368 -9.551 15.995 1.00 82.31 212 GLY A C 1
ATOM 1691 O O . GLY A 1 212 ? -25.163 -9.658 15.780 1.00 82.31 212 GLY A O 1
ATOM 1692 N N . THR A 1 213 ? -27.013 -8.385 15.945 1.00 86.12 213 THR A N 1
ATOM 1693 C CA . THR A 1 213 ? -26.431 -7.105 15.505 1.00 86.12 213 THR A CA 1
ATOM 1694 C C . THR A 1 213 ? -25.887 -6.254 16.646 1.00 86.12 213 THR A C 1
ATOM 1696 O O . THR A 1 213 ? -25.324 -5.201 16.378 1.00 86.12 213 THR A O 1
ATOM 1699 N N . THR A 1 214 ? -26.063 -6.651 17.907 1.00 89.31 214 THR A N 1
ATOM 1700 C CA . THR A 1 214 ? -25.745 -5.793 19.055 1.00 89.31 214 THR A CA 1
ATOM 1701 C C . THR A 1 214 ? -24.969 -6.554 20.120 1.00 89.31 214 THR A C 1
ATOM 1703 O O . THR A 1 214 ? -25.322 -7.685 20.461 1.00 89.31 214 THR A O 1
ATOM 1706 N N . VAL A 1 215 ? -23.941 -5.914 20.683 1.00 88.88 215 VAL A N 1
ATOM 1707 C CA . VAL A 1 215 ? -23.184 -6.430 21.832 1.00 88.88 215 VAL A CA 1
ATOM 1708 C C . VAL A 1 215 ? -23.150 -5.400 22.945 1.00 88.88 215 VAL A C 1
ATOM 1710 O O . VAL A 1 215 ? -22.767 -4.259 22.713 1.00 88.88 215 VAL A O 1
ATOM 1713 N N . THR A 1 216 ? -23.470 -5.818 24.166 1.00 89.06 216 THR A N 1
ATOM 1714 C CA . THR A 1 216 ? -23.430 -4.950 25.347 1.00 89.06 216 THR A CA 1
ATOM 1715 C C . THR A 1 216 ? -22.297 -5.361 26.280 1.00 89.06 216 THR A C 1
ATOM 1717 O O . THR A 1 216 ? -22.142 -6.539 26.609 1.00 89.06 216 THR A O 1
ATOM 1720 N N . TYR A 1 217 ? -21.508 -4.384 26.722 1.00 84.75 217 TYR A N 1
ATOM 1721 C CA . TYR A 1 217 ? -20.385 -4.560 27.634 1.00 84.75 217 TYR A CA 1
ATOM 1722 C C . TYR A 1 217 ? -20.525 -3.674 28.863 1.00 84.75 217 TYR A C 1
ATOM 1724 O O . TYR A 1 217 ? -20.753 -2.471 28.761 1.00 84.75 217 TYR A O 1
ATOM 1732 N N . GLN A 1 218 ? -20.273 -4.276 30.025 1.00 86.81 218 GLN A N 1
ATOM 1733 C CA . GLN A 1 218 ? -20.061 -3.534 31.261 1.00 86.81 218 GLN A CA 1
ATOM 1734 C C . GLN A 1 218 ? -18.647 -2.958 31.270 1.00 86.81 218 GLN A C 1
ATOM 1736 O O . GLN A 1 218 ? -17.657 -3.687 31.134 1.00 86.81 218 GLN A O 1
ATOM 1741 N N . LEU A 1 219 ? -18.561 -1.644 31.424 1.00 85.62 219 LEU A N 1
ATOM 1742 C CA . LEU A 1 219 ? -17.318 -0.898 31.480 1.00 85.62 219 LEU A CA 1
ATOM 1743 C C . LEU A 1 219 ? -16.816 -0.864 32.922 1.00 85.62 219 LEU A C 1
ATOM 1745 O O . LEU A 1 219 ? -17.563 -0.649 33.873 1.00 85.62 219 LEU A O 1
ATOM 1749 N N . SER A 1 220 ? -15.516 -1.078 33.108 1.00 81.94 220 SER A N 1
ATOM 1750 C CA . SER A 1 220 ? -14.902 -0.887 34.422 1.00 81.94 220 SER A CA 1
ATOM 1751 C C . SER A 1 220 ? -14.891 0.594 34.803 1.00 81.94 220 SER A C 1
ATOM 1753 O O . SER A 1 220 ? -14.750 1.451 33.931 1.00 81.94 220 SER A O 1
ATOM 1755 N N . SER A 1 221 ? -14.888 0.905 36.101 1.00 75.31 221 SER A N 1
ATOM 1756 C CA . SER A 1 221 ? -14.648 2.272 36.581 1.00 75.31 221 SER A CA 1
ATOM 1757 C C . SER A 1 221 ? -13.391 2.870 35.929 1.00 75.31 221 SER A C 1
ATOM 1759 O O . SER A 1 221 ? -12.323 2.250 35.988 1.00 75.31 221 SER A O 1
ATOM 1761 N N . HIS A 1 222 ? -13.508 4.062 35.334 1.00 74.88 222 HIS A N 1
ATOM 1762 C CA . HIS A 1 222 ? -12.422 4.751 34.620 1.00 74.88 222 HIS A CA 1
ATOM 1763 C C . HIS A 1 222 ? -11.870 3.984 33.408 1.00 74.88 222 HIS A C 1
ATOM 1765 O O . HIS A 1 222 ? -10.661 3.996 33.156 1.00 74.88 222 HIS A O 1
ATOM 1771 N N . TRP A 1 223 ? -12.729 3.286 32.661 1.00 80.94 223 TRP A N 1
ATOM 1772 C CA . TRP A 1 223 ? -12.335 2.581 31.438 1.00 80.94 223 TRP A CA 1
ATOM 1773 C C . TRP A 1 223 ? -11.680 3.526 30.409 1.00 80.94 223 TRP A C 1
ATOM 1775 O O . TRP A 1 223 ? -10.694 3.132 29.782 1.00 80.94 223 TRP A O 1
ATOM 1785 N N . ALA A 1 224 ? -12.187 4.759 30.287 1.00 76.38 224 ALA A N 1
ATOM 1786 C CA . ALA A 1 224 ? -11.722 5.811 29.386 1.00 76.38 224 ALA A CA 1
ATOM 1787 C C . ALA A 1 224 ? -10.531 6.569 29.995 1.00 76.38 224 ALA A C 1
ATOM 1789 O O . ALA A 1 224 ? -10.633 7.700 30.460 1.00 76.38 224 ALA A O 1
ATOM 1790 N N . ASN A 1 225 ? -9.378 5.904 30.048 1.00 73.81 225 ASN A N 1
ATOM 1791 C CA . ASN A 1 225 ? -8.145 6.473 30.592 1.00 73.81 225 ASN A CA 1
ATOM 1792 C C . ASN A 1 225 ? -7.009 6.471 29.560 1.00 73.81 225 ASN A C 1
ATOM 1794 O O . ASN A 1 225 ? -7.115 5.886 28.487 1.00 73.81 225 ASN A O 1
ATOM 1798 N N . SER A 1 226 ? -5.865 7.055 29.922 1.00 69.69 226 SER A N 1
ATOM 1799 C CA . SER A 1 226 ? -4.677 7.145 29.056 1.00 69.69 226 SER A CA 1
ATOM 1800 C C . SER A 1 226 ? -4.079 5.800 28.614 1.00 69.69 226 SER A C 1
ATOM 1802 O O . SER A 1 226 ? -3.198 5.768 27.756 1.00 69.69 226 SER A O 1
ATOM 1804 N N . LYS A 1 227 ? -4.517 4.677 29.197 1.00 72.19 227 LYS A N 1
ATOM 1805 C CA . LYS A 1 227 ? -4.125 3.320 28.796 1.00 72.19 227 LYS A CA 1
ATOM 1806 C C . LYS A 1 227 ? -5.104 2.688 27.816 1.00 72.19 227 LYS A C 1
ATOM 1808 O O . LYS A 1 227 ? -4.734 1.659 27.253 1.00 72.19 227 LYS A O 1
ATOM 1813 N N . PHE A 1 228 ? -6.321 3.213 27.661 1.00 76.50 228 PHE A N 1
ATOM 1814 C CA . PHE A 1 228 ? -7.243 2.766 26.620 1.00 76.50 228 PHE A CA 1
ATOM 1815 C C . PHE A 1 228 ? -6.589 3.028 25.264 1.00 76.50 228 PHE A C 1
ATOM 1817 O O . PHE A 1 228 ? -5.974 4.076 25.057 1.00 76.50 228 PHE A O 1
ATOM 1824 N N . LEU A 1 229 ? -6.649 2.047 24.373 1.00 71.62 229 LEU A N 1
ATOM 1825 C CA . LEU A 1 229 ? -6.078 2.119 23.036 1.00 71.62 229 LEU A CA 1
ATOM 1826 C C . LEU A 1 229 ? -7.204 2.252 22.025 1.00 71.62 229 LEU A C 1
ATOM 1828 O O . LEU A 1 229 ? -7.366 3.335 21.479 1.00 71.62 229 LEU A O 1
ATOM 1832 N N . ASP A 1 230 ? -8.005 1.207 21.856 1.00 76.69 230 ASP A N 1
ATOM 1833 C CA . ASP A 1 230 ? -8.982 1.143 20.773 1.00 76.69 230 ASP A CA 1
ATOM 1834 C C . ASP A 1 230 ? -10.173 0.266 21.159 1.00 76.69 230 ASP A C 1
ATOM 1836 O O . ASP A 1 230 ? -10.046 -0.654 21.980 1.00 76.69 230 ASP A O 1
ATOM 1840 N N . PHE A 1 231 ? -11.298 0.490 20.485 1.00 80.38 231 PHE A N 1
ATOM 1841 C CA . PHE A 1 231 ? -12.302 -0.540 20.282 1.00 80.38 231 PHE A CA 1
ATOM 1842 C C . PHE A 1 231 ? -11.901 -1.413 19.096 1.00 80.38 231 PHE A C 1
ATOM 1844 O O . PHE A 1 231 ? -11.590 -0.944 18.003 1.00 80.38 231 PHE A O 1
ATOM 1851 N N . PHE A 1 232 ? -11.918 -2.713 19.332 1.00 79.81 232 PHE A N 1
ATOM 1852 C CA . PHE A 1 232 ? -11.737 -3.740 18.328 1.00 79.81 232 PHE A CA 1
ATOM 1853 C C . PHE A 1 232 ? -13.104 -4.314 17.967 1.00 79.81 232 PHE A C 1
ATOM 1855 O O . PHE A 1 232 ? -13.832 -4.738 18.865 1.00 79.81 232 PHE A O 1
ATOM 1862 N N . PHE A 1 233 ? -13.409 -4.402 16.677 1.00 83.00 233 PHE A N 1
ATOM 1863 C CA . PHE A 1 233 ? -14.656 -4.962 16.166 1.00 83.00 233 PHE A CA 1
ATOM 1864 C C . PHE A 1 233 ? -14.413 -6.243 15.388 1.00 83.00 233 PHE A C 1
ATOM 1866 O O . PHE A 1 233 ? -13.498 -6.345 14.566 1.00 83.00 233 PHE A O 1
ATOM 1873 N N . TYR A 1 234 ? -15.313 -7.190 15.600 1.00 83.06 234 TYR A N 1
ATOM 1874 C CA . TYR A 1 234 ? -15.448 -8.406 14.823 1.00 83.06 234 TYR A CA 1
ATOM 1875 C C . TYR A 1 234 ? -16.910 -8.564 14.435 1.00 83.06 234 TYR A C 1
ATOM 1877 O O . TYR A 1 234 ? -17.773 -8.550 15.311 1.00 83.06 234 TYR A O 1
ATOM 1885 N N . ALA A 1 235 ? -17.188 -8.743 13.149 1.00 84.25 235 ALA A N 1
ATOM 1886 C CA . ALA A 1 235 ? -18.526 -9.047 12.663 1.00 84.25 235 ALA A CA 1
ATOM 1887 C C . ALA A 1 235 ? -18.468 -10.144 11.596 1.00 84.25 235 ALA A C 1
ATOM 1889 O O . ALA A 1 235 ? -17.705 -10.050 10.635 1.00 84.25 235 ALA A O 1
ATOM 1890 N N . VAL A 1 236 ? -19.290 -11.179 11.745 1.00 82.75 236 VAL A N 1
ATOM 1891 C CA . VAL A 1 236 ? -19.553 -12.175 10.703 1.00 82.75 236 VAL A CA 1
ATOM 1892 C C . VAL A 1 236 ? -20.813 -11.747 9.979 1.00 82.75 236 VAL A C 1
ATOM 1894 O O . VAL A 1 236 ? -21.896 -11.735 10.565 1.00 82.75 236 VAL A O 1
ATOM 1897 N N . ILE A 1 237 ? -20.675 -11.425 8.701 1.00 83.94 237 ILE A N 1
ATOM 1898 C CA . ILE A 1 237 ? -21.788 -11.022 7.851 1.00 83.94 237 ILE A CA 1
ATOM 1899 C C . ILE A 1 237 ? -22.110 -12.171 6.910 1.00 83.94 237 ILE A C 1
ATOM 1901 O O . ILE A 1 237 ? -21.248 -12.617 6.148 1.00 83.94 237 ILE A O 1
ATOM 1905 N N . ALA A 1 238 ? -23.354 -12.635 6.966 1.00 83.44 238 ALA A N 1
ATOM 1906 C CA . ALA A 1 238 ? -23.910 -13.508 5.948 1.00 83.44 238 ALA A CA 1
ATOM 1907 C C . ALA A 1 238 ? -24.374 -12.682 4.756 1.00 83.44 238 ALA A C 1
ATOM 1909 O O . ALA A 1 238 ? -25.034 -11.656 4.919 1.00 83.44 238 ALA A O 1
ATOM 1910 N N . PHE A 1 239 ? -24.046 -13.165 3.563 1.00 81.94 239 PHE A N 1
ATOM 1911 C CA . PHE A 1 239 ? -24.443 -12.572 2.294 1.00 81.94 239 PHE A CA 1
ATOM 1912 C C . PHE A 1 239 ? -25.272 -13.576 1.496 1.00 81.94 239 PHE A C 1
ATOM 1914 O O . PHE A 1 239 ? -24.911 -14.749 1.396 1.00 81.94 239 PHE A O 1
ATOM 1921 N N . HIS A 1 240 ? -26.361 -13.105 0.895 1.00 80.94 240 HIS A N 1
ATOM 1922 C CA . HIS A 1 240 ? -27.283 -13.911 0.102 1.00 80.94 240 HIS A CA 1
ATOM 1923 C C . HIS A 1 240 ? -27.381 -13.334 -1.313 1.00 80.94 240 HIS A C 1
ATOM 1925 O O . HIS A 1 240 ? -28.203 -12.463 -1.583 1.00 80.94 240 HIS A O 1
ATOM 1931 N N . SER A 1 241 ? -26.539 -13.818 -2.235 1.00 70.19 241 SER A N 1
ATOM 1932 C CA . SER A 1 241 ? -26.472 -13.292 -3.614 1.00 70.19 241 SER A CA 1
ATOM 1933 C C . SER A 1 241 ? -26.316 -11.765 -3.652 1.00 70.19 241 SER A C 1
ATOM 1935 O O . SER A 1 241 ? -27.010 -11.067 -4.392 1.00 70.19 241 SER A O 1
ATOM 1937 N N . PHE A 1 242 ? -25.437 -11.239 -2.798 1.00 76.06 242 PHE A N 1
ATOM 1938 C CA . PHE A 1 242 ? -25.259 -9.804 -2.624 1.00 76.06 242 PHE A CA 1
ATOM 1939 C C . PHE A 1 242 ? -24.548 -9.212 -3.841 1.00 76.06 242 PHE A C 1
ATOM 1941 O O . PHE A 1 242 ? -23.588 -9.805 -4.319 1.00 76.06 242 PHE A O 1
ATOM 1948 N N . SER A 1 243 ? -25.010 -8.062 -4.336 1.00 72.38 243 SER A N 1
ATOM 1949 C CA . SER A 1 243 ? -24.418 -7.335 -5.471 1.00 72.38 243 SER A CA 1
ATOM 1950 C C . SER A 1 243 ? -24.521 -5.814 -5.321 1.00 72.38 243 SER A C 1
ATOM 1952 O O . SER A 1 243 ? -24.599 -5.104 -6.316 1.00 72.38 243 SER A O 1
ATOM 1954 N N . HIS A 1 244 ? -24.579 -5.309 -4.089 1.00 77.19 244 HIS A N 1
ATOM 1955 C CA . HIS A 1 244 ? -24.780 -3.887 -3.803 1.00 77.19 244 HIS A CA 1
ATOM 1956 C C . HIS A 1 244 ? -23.508 -3.268 -3.210 1.00 77.19 244 HIS A C 1
ATOM 1958 O O . HIS A 1 244 ? -22.559 -3.967 -2.841 1.00 77.19 244 HIS A O 1
ATOM 1964 N N . SER A 1 245 ? -23.492 -1.943 -3.097 1.00 79.12 245 SER A N 1
ATOM 1965 C CA . SER A 1 245 ? -22.539 -1.264 -2.225 1.00 79.12 245 SER A CA 1
ATOM 1966 C C . SER A 1 245 ? -22.842 -1.589 -0.761 1.00 79.12 245 SER A C 1
ATOM 1968 O O . SER A 1 245 ? -24.011 -1.751 -0.406 1.00 79.12 245 SER A O 1
ATOM 1970 N N . LEU A 1 246 ? -21.818 -1.636 0.084 1.00 82.06 246 LEU A N 1
ATOM 1971 C CA . LEU A 1 246 ? -21.963 -1.901 1.515 1.00 82.06 246 LEU A CA 1
ATOM 1972 C C . LEU A 1 246 ? -21.111 -0.918 2.302 1.00 82.06 246 LEU A C 1
ATOM 1974 O O . LEU A 1 246 ? -19.952 -0.717 1.957 1.00 82.06 246 LEU A O 1
ATOM 1978 N N . GLN A 1 247 ? -21.632 -0.427 3.415 1.00 83.94 247 GLN A N 1
ATOM 1979 C CA . GLN A 1 247 ? -20.846 0.065 4.533 1.00 83.94 247 GLN A CA 1
ATOM 1980 C C . GLN A 1 247 ? -21.366 -0.547 5.833 1.00 83.94 247 GLN A C 1
ATOM 1982 O O . GLN A 1 247 ? -22.554 -0.832 5.978 1.00 83.94 247 GLN A O 1
ATOM 1987 N N . VAL A 1 248 ? -20.460 -0.774 6.777 1.00 84.88 248 VAL A N 1
ATOM 1988 C CA . VAL A 1 248 ? -20.803 -1.299 8.099 1.00 84.88 248 VAL A CA 1
ATOM 1989 C C . VAL A 1 248 ? -20.608 -0.202 9.116 1.00 84.88 248 VAL A C 1
ATOM 1991 O O . VAL A 1 248 ? -19.477 0.186 9.409 1.00 84.88 248 VAL A O 1
ATOM 1994 N N . LYS A 1 249 ? -21.723 0.304 9.626 1.00 88.19 249 LYS A N 1
ATOM 1995 C CA . LYS A 1 249 ? -21.758 1.326 10.658 1.00 88.19 249 LYS A CA 1
ATOM 1996 C C . LYS A 1 249 ? -21.812 0.657 12.023 1.00 88.19 249 LYS A C 1
ATOM 1998 O O . LYS A 1 249 ? -22.664 -0.195 12.264 1.00 88.19 249 LYS A O 1
ATOM 2003 N N . CYS A 1 250 ? -20.910 1.051 12.906 1.00 88.62 250 CYS A N 1
ATOM 2004 C CA . CYS A 1 250 ? -20.910 0.648 14.303 1.00 88.62 250 CYS A CA 1
ATOM 2005 C C . CYS A 1 250 ? -21.375 1.844 15.133 1.00 88.62 250 CYS A C 1
ATOM 2007 O O . CYS A 1 250 ? -20.668 2.849 15.191 1.00 88.62 250 CYS A O 1
ATOM 2009 N N . THR A 1 251 ? -22.545 1.750 15.758 1.00 91.50 251 THR A N 1
ATOM 2010 C CA . THR A 1 251 ? -23.081 2.782 16.655 1.00 91.50 251 THR A CA 1
ATOM 2011 C C . THR A 1 251 ? -22.829 2.364 18.097 1.00 91.50 251 THR A C 1
ATOM 2013 O O . THR A 1 251 ? -23.220 1.274 18.505 1.00 91.50 251 THR A O 1
ATOM 2016 N N . TYR A 1 252 ? -22.158 3.211 18.867 1.00 91.06 252 TYR A N 1
ATOM 2017 C CA . TYR A 1 252 ? -21.944 3.041 20.297 1.00 91.06 252 TYR A CA 1
ATOM 2018 C C . TYR A 1 252 ? -23.052 3.755 21.052 1.00 91.06 252 TYR A C 1
ATOM 2020 O O . TYR A 1 252 ? -23.252 4.943 20.832 1.00 91.06 252 TYR A O 1
ATOM 2028 N N . HIS A 1 253 ? -23.685 3.063 21.984 1.00 93.94 253 HIS A N 1
ATOM 2029 C CA . HIS A 1 253 ? -24.662 3.598 22.917 1.00 93.94 253 HIS A CA 1
ATOM 2030 C C . HIS A 1 253 ? -24.078 3.503 24.319 1.00 93.94 253 HIS A C 1
ATOM 2032 O O . HIS A 1 253 ? -24.088 2.433 24.937 1.00 93.94 253 HIS A O 1
ATOM 2038 N N . PHE A 1 254 ? -23.512 4.602 24.803 1.00 91.69 254 PHE A N 1
ATOM 2039 C CA . PHE A 1 254 ? -23.005 4.691 26.164 1.00 91.69 254 PHE A CA 1
ATOM 2040 C C . PHE A 1 254 ? -24.142 5.033 27.116 1.00 91.69 254 PHE A C 1
ATOM 2042 O O . PHE A 1 254 ? -24.976 5.883 26.805 1.00 91.69 254 PHE A O 1
ATOM 2049 N N . SER A 1 255 ? -24.167 4.395 28.283 1.00 92.94 255 SER A N 1
ATOM 2050 C CA . SER A 1 255 ? -25.112 4.732 29.345 1.00 92.94 255 SER A CA 1
ATOM 2051 C C . SER A 1 255 ? -24.488 4.598 30.734 1.00 92.94 255 SER A C 1
ATOM 2053 O O . SER A 1 255 ? -23.474 3.915 30.925 1.00 92.94 255 SER A O 1
ATOM 2055 N N . ASN A 1 256 ? -25.053 5.312 31.707 1.00 89.94 256 ASN A N 1
ATOM 2056 C CA . ASN A 1 256 ? -24.663 5.219 33.111 1.00 89.94 256 ASN A CA 1
ATOM 2057 C C . ASN A 1 256 ? -25.863 4.904 34.021 1.00 89.94 256 ASN A C 1
ATOM 2059 O O . ASN A 1 256 ? -27.027 5.010 33.632 1.00 89.94 256 ASN A O 1
ATOM 2063 N N . GLU A 1 257 ? -25.575 4.547 35.274 1.00 86.19 257 GLU A N 1
ATOM 2064 C CA . GLU A 1 257 ? -26.600 4.257 36.289 1.00 86.19 257 GLU A CA 1
ATOM 2065 C C . GLU A 1 257 ? -27.460 5.482 36.664 1.00 86.19 257 GLU A C 1
ATOM 2067 O O . GLU A 1 257 ? -28.521 5.336 37.274 1.00 86.19 257 GLU A O 1
ATOM 2072 N N . HIS A 1 258 ? -27.018 6.692 36.310 1.00 86.12 258 HIS A N 1
ATOM 2073 C CA . HIS A 1 258 ? -27.725 7.948 36.565 1.00 86.12 258 HIS A CA 1
ATOM 2074 C C . HIS A 1 258 ? -28.741 8.305 35.466 1.00 86.12 258 HIS A C 1
ATOM 2076 O O . HIS A 1 258 ? -29.536 9.226 35.657 1.00 86.12 258 HIS A O 1
ATOM 2082 N N . GLY A 1 259 ? -28.778 7.539 34.370 1.00 85.38 259 GLY A N 1
ATOM 2083 C CA . GLY A 1 259 ? -29.688 7.735 33.240 1.00 85.38 259 GLY A CA 1
ATOM 2084 C C . GLY A 1 259 ? -29.139 8.635 32.130 1.00 85.38 259 GLY A C 1
ATOM 2085 O O . GLY A 1 259 ? -29.868 8.916 31.178 1.00 85.38 259 GLY A O 1
ATOM 2086 N N . ASP A 1 260 ? -27.880 9.068 32.218 1.00 88.62 260 ASP A N 1
ATOM 2087 C CA . ASP A 1 260 ? -27.214 9.769 31.124 1.00 88.62 260 ASP A CA 1
ATOM 2088 C C . ASP A 1 260 ? -26.842 8.777 30.024 1.00 88.62 260 ASP A C 1
ATOM 2090 O O . ASP A 1 260 ? -26.474 7.627 30.283 1.00 88.62 260 ASP A O 1
ATOM 2094 N N . SER A 1 261 ? -26.909 9.241 28.779 1.00 91.62 261 SER A N 1
ATOM 2095 C CA . SER A 1 261 ? -26.523 8.457 27.611 1.00 91.62 261 SER A CA 1
ATOM 2096 C C . SER A 1 261 ? -25.836 9.317 26.564 1.00 91.62 261 SER A C 1
ATOM 2098 O O . SER A 1 261 ? -26.040 10.534 26.509 1.00 91.62 261 SER A O 1
ATOM 2100 N N . HIS A 1 262 ? -24.997 8.683 25.752 1.00 90.06 262 HIS A N 1
ATOM 2101 C CA . HIS A 1 262 ? -24.318 9.340 24.647 1.00 90.06 262 HIS A CA 1
ATOM 2102 C C . HIS A 1 262 ? -24.058 8.363 23.513 1.00 90.06 262 HIS A C 1
ATOM 2104 O O . HIS A 1 262 ? -23.547 7.266 23.739 1.00 90.06 262 HIS A O 1
ATOM 2110 N N . ASP A 1 263 ? -24.364 8.800 22.295 1.00 89.81 263 ASP A N 1
ATOM 2111 C CA . ASP A 1 263 ? -24.204 7.984 21.104 1.00 89.81 263 ASP A CA 1
ATOM 2112 C C . ASP A 1 263 ? -23.026 8.477 20.264 1.00 89.81 263 ASP A C 1
ATOM 2114 O O . ASP A 1 263 ? -22.928 9.660 19.935 1.00 89.81 263 ASP A O 1
ATOM 2118 N N . LEU A 1 264 ? -22.154 7.551 19.875 1.00 88.62 264 LEU A N 1
ATOM 2119 C CA . LEU A 1 264 ? -21.110 7.769 18.874 1.00 88.62 264 LEU A CA 1
ATOM 2120 C C . LEU A 1 264 ? -21.308 6.785 17.725 1.00 88.62 264 LEU A C 1
ATOM 2122 O O . LEU A 1 264 ? -22.009 5.788 17.868 1.00 88.62 264 LEU A O 1
ATOM 2126 N N . TYR A 1 265 ? -20.653 7.005 16.590 1.00 86.75 265 TYR A N 1
ATOM 2127 C CA . TYR A 1 265 ? -20.587 5.984 15.549 1.00 86.75 265 TYR A CA 1
ATOM 2128 C C . TYR A 1 265 ? -19.275 6.049 14.774 1.00 86.75 265 TYR A C 1
ATOM 2130 O O . TYR A 1 265 ? -18.640 7.100 14.687 1.00 86.75 265 TYR A O 1
ATOM 2138 N N . CYS A 1 266 ? -18.901 4.925 14.172 1.00 82.00 266 CYS A N 1
ATOM 2139 C CA . CYS A 1 266 ? -17.815 4.832 13.206 1.00 82.00 266 CYS A CA 1
ATOM 2140 C C . CYS A 1 266 ? -18.196 3.901 12.048 1.00 82.00 266 CYS A C 1
ATOM 2142 O O . CYS A 1 266 ? -19.166 3.145 12.131 1.00 82.00 266 CYS A O 1
ATOM 2144 N N . TYR A 1 267 ? -17.433 3.956 10.955 1.00 79.50 267 TYR A N 1
ATOM 2145 C CA . TYR A 1 267 ? -17.589 3.034 9.831 1.00 79.50 267 TYR A CA 1
ATOM 2146 C C . TYR A 1 267 ? -16.429 2.049 9.801 1.00 79.50 267 TYR A C 1
ATOM 2148 O O . TYR A 1 267 ? -15.267 2.435 9.685 1.00 79.50 267 TYR A O 1
ATOM 2156 N N . LEU A 1 268 ? -16.765 0.766 9.893 1.00 72.00 268 LEU A N 1
ATOM 2157 C CA . LEU A 1 268 ? -15.804 -0.318 10.001 1.00 72.00 268 LEU A CA 1
ATOM 2158 C C . LEU A 1 268 ? -15.132 -0.621 8.661 1.00 72.00 268 LEU A C 1
ATOM 2160 O O . LEU A 1 268 ? -13.913 -0.689 8.566 1.00 72.00 268 LEU A O 1
ATOM 2164 N N . HIS A 1 269 ? -15.937 -0.854 7.631 1.00 71.62 269 HIS A N 1
ATOM 2165 C CA . HIS A 1 269 ? -15.491 -1.203 6.288 1.00 71.62 269 HIS A CA 1
ATOM 2166 C C . HIS A 1 269 ? -16.614 -0.907 5.298 1.00 71.62 269 HIS A C 1
ATOM 2168 O O . HIS A 1 269 ? -17.789 -0.923 5.674 1.00 71.62 269 HIS A O 1
ATOM 2174 N N . GLY A 1 270 ? -16.264 -0.694 4.034 1.00 69.00 270 GLY A N 1
ATOM 2175 C CA . GLY A 1 270 ? -17.250 -0.561 2.979 1.00 69.00 270 GLY A CA 1
ATOM 2176 C C . GLY A 1 270 ? -16.652 -0.578 1.582 1.00 69.00 270 GLY A C 1
ATOM 2177 O O . GLY A 1 270 ? -15.440 -0.469 1.399 1.00 69.00 270 GLY A O 1
ATOM 2178 N N . TRP A 1 271 ? -17.517 -0.724 0.586 1.00 71.56 271 TRP A N 1
ATOM 2179 C CA . TRP A 1 271 ? -17.160 -0.677 -0.823 1.00 71.56 271 TRP A CA 1
ATOM 2180 C C . TRP A 1 271 ? -18.273 -0.049 -1.660 1.00 71.56 271 TRP A C 1
ATOM 2182 O O . TRP A 1 271 ? -19.463 -0.233 -1.403 1.00 71.56 271 TRP A O 1
ATOM 2192 N N . TYR A 1 272 ? -17.851 0.659 -2.707 1.00 65.31 272 TYR A N 1
ATOM 2193 C CA . TYR A 1 272 ? -18.734 1.328 -3.662 1.00 65.31 272 TYR A CA 1
ATOM 2194 C C . TYR A 1 272 ? -19.151 0.419 -4.826 1.00 65.31 272 TYR A C 1
ATOM 2196 O O . TYR A 1 272 ? -20.253 0.562 -5.345 1.00 65.31 272 TYR A O 1
ATOM 2204 N N . ASP A 1 273 ? -18.277 -0.505 -5.234 1.00 64.00 273 ASP A N 1
ATOM 2205 C CA . ASP A 1 273 ? -18.477 -1.335 -6.427 1.00 64.00 273 ASP A CA 1
ATOM 2206 C C . ASP A 1 273 ? -19.459 -2.487 -6.157 1.00 64.00 273 ASP A C 1
ATOM 2208 O O . ASP A 1 273 ? -19.434 -3.090 -5.084 1.00 64.00 273 ASP A O 1
ATOM 2212 N N . GLU A 1 274 ? -20.273 -2.858 -7.149 1.00 64.44 274 GLU A N 1
ATOM 2213 C CA . GLU A 1 274 ? -21.110 -4.060 -7.074 1.00 64.44 274 GLU A CA 1
ATOM 2214 C C . GLU A 1 274 ? -20.223 -5.310 -6.978 1.00 64.44 274 GLU A C 1
ATOM 2216 O O . GLU A 1 274 ? -19.565 -5.721 -7.939 1.00 64.44 274 GLU A O 1
ATOM 2221 N N . LYS A 1 275 ? -20.194 -5.931 -5.796 1.00 67.50 275 LYS A N 1
ATOM 2222 C CA . LYS A 1 275 ? -19.459 -7.175 -5.554 1.00 67.50 275 LYS A CA 1
ATOM 2223 C C . LYS A 1 275 ? -20.431 -8.321 -5.430 1.00 67.50 275 LYS A C 1
ATOM 2225 O O . LYS A 1 275 ? -21.295 -8.277 -4.565 1.00 67.50 275 LYS A O 1
ATOM 2230 N N . ARG A 1 276 ? -20.244 -9.364 -6.240 1.00 71.50 276 ARG A N 1
ATOM 2231 C CA . ARG A 1 276 ? -20.987 -10.611 -6.075 1.00 71.50 276 ARG A CA 1
ATOM 2232 C C . ARG A 1 276 ? -20.415 -11.401 -4.901 1.00 71.50 276 ARG A C 1
ATOM 2234 O O . ARG A 1 276 ? -19.317 -11.944 -5.018 1.00 71.50 276 ARG A O 1
ATOM 2241 N N . ILE A 1 277 ? -21.145 -11.456 -3.793 1.00 74.81 277 ILE A N 1
ATOM 2242 C CA . ILE A 1 277 ? -20.735 -12.172 -2.582 1.00 74.81 277 ILE A CA 1
ATOM 2243 C C . ILE A 1 277 ? -21.803 -13.208 -2.238 1.00 74.81 277 ILE A C 1
ATOM 2245 O O . ILE A 1 277 ? -22.931 -12.867 -1.882 1.00 74.81 277 ILE A O 1
ATOM 2249 N N . ASP A 1 278 ? -21.415 -14.479 -2.335 1.00 67.94 278 ASP A N 1
ATOM 2250 C CA . ASP A 1 278 ? -22.320 -15.623 -2.167 1.00 67.94 278 ASP A CA 1
ATOM 2251 C C . ASP A 1 278 ? -21.960 -16.455 -0.912 1.00 67.94 278 ASP A C 1
ATOM 2253 O O . ASP A 1 278 ? -22.448 -17.571 -0.736 1.00 67.94 278 ASP A O 1
ATOM 2257 N N . SER A 1 279 ? -21.078 -15.943 -0.043 1.00 76.06 279 SER A N 1
ATOM 2258 C CA . SER A 1 279 ? -20.650 -16.611 1.193 1.00 76.06 279 SER A CA 1
ATOM 2259 C C . SER A 1 279 ? -20.481 -15.640 2.355 1.00 76.06 279 SER A C 1
ATOM 2261 O O . SER A 1 279 ? -20.234 -14.451 2.161 1.00 76.06 279 SER A O 1
ATOM 2263 N N . ASP A 1 280 ? -20.501 -16.174 3.572 1.00 78.62 280 ASP A N 1
ATOM 2264 C CA . ASP A 1 280 ? -20.200 -15.409 4.778 1.00 78.62 280 ASP A CA 1
ATOM 2265 C C . ASP A 1 280 ? -18.776 -14.844 4.750 1.00 78.62 280 ASP A C 1
ATOM 2267 O O . ASP A 1 280 ? -17.817 -15.535 4.376 1.00 78.62 280 ASP A O 1
ATOM 2271 N N . HIS A 1 281 ? -18.640 -13.607 5.215 1.00 79.88 281 HIS A N 1
ATOM 2272 C CA . HIS A 1 281 ? -17.351 -12.957 5.398 1.00 79.88 281 HIS A CA 1
ATOM 2273 C C . HIS A 1 281 ? -17.220 -12.391 6.806 1.00 79.88 281 HIS A C 1
ATOM 2275 O O . HIS A 1 281 ? -18.184 -11.968 7.438 1.00 79.88 281 HIS A O 1
ATOM 2281 N N . ILE A 1 282 ? -15.987 -12.393 7.289 1.00 78.56 282 ILE A N 1
ATOM 2282 C CA . ILE A 1 282 ? -15.584 -11.779 8.540 1.00 78.56 282 ILE A CA 1
ATOM 2283 C C . ILE A 1 282 ? -15.074 -10.383 8.207 1.00 78.56 282 ILE A C 1
ATOM 2285 O O . ILE A 1 282 ? -14.135 -10.235 7.420 1.00 78.56 282 ILE A O 1
ATOM 2289 N N . LEU A 1 283 ? -15.665 -9.381 8.842 1.00 79.81 283 LEU A N 1
ATOM 2290 C CA . LEU A 1 283 ? -15.112 -8.045 8.919 1.00 79.81 283 LEU A CA 1
ATOM 2291 C C . LEU A 1 283 ? -14.446 -7.843 10.267 1.00 79.81 283 LEU A C 1
ATOM 2293 O O . LEU A 1 283 ? -15.014 -8.119 11.325 1.00 79.81 283 LEU A O 1
ATOM 2297 N N . VAL A 1 284 ? -13.227 -7.333 10.199 1.00 77.69 284 VAL A N 1
ATOM 2298 C CA . VAL A 1 284 ? -12.469 -6.895 11.358 1.00 77.69 284 VAL A CA 1
ATOM 2299 C C . VAL A 1 284 ? -12.053 -5.463 11.132 1.00 77.69 284 VAL A C 1
ATOM 2301 O O . VAL A 1 284 ? -11.564 -5.115 10.059 1.00 77.69 284 VAL A O 1
ATOM 2304 N N . GLY A 1 285 ? -12.197 -4.643 12.155 1.00 77.00 285 GLY A N 1
ATOM 2305 C CA . GLY A 1 285 ? -11.741 -3.267 12.108 1.00 77.00 285 GLY A CA 1
ATOM 2306 C C . GLY A 1 285 ? -11.609 -2.695 13.504 1.00 77.00 285 GLY A C 1
ATOM 2307 O O . GLY A 1 285 ? -11.882 -3.358 14.506 1.00 77.00 285 GLY A O 1
ATOM 2308 N N . PHE A 1 286 ? -11.070 -1.490 13.549 1.00 77.31 286 PHE A N 1
ATOM 2309 C CA . PHE A 1 286 ? -10.591 -0.873 14.771 1.00 77.31 286 PHE A CA 1
ATOM 2310 C C . PHE A 1 286 ? -10.996 0.585 14.754 1.00 77.31 286 PHE A C 1
ATOM 2312 O O . PHE A 1 286 ? -10.866 1.246 13.724 1.00 77.31 286 PHE A O 1
ATOM 2319 N N . ASP A 1 287 ? -11.422 1.072 15.908 1.00 78.81 287 ASP A N 1
ATOM 2320 C CA . ASP A 1 287 ? -11.693 2.481 16.122 1.00 78.81 287 ASP A CA 1
ATOM 2321 C C . ASP A 1 287 ? -10.932 2.940 17.370 1.00 78.81 287 ASP A C 1
ATOM 2323 O O . ASP A 1 287 ? -11.230 2.469 18.476 1.00 78.81 287 ASP A O 1
ATOM 2327 N N . PRO A 1 288 ? -9.941 3.839 17.231 1.00 72.00 288 PRO A N 1
ATOM 2328 C CA . PRO A 1 288 ? -9.250 4.409 18.382 1.00 72.00 288 PRO A CA 1
ATOM 2329 C C . PRO A 1 288 ? -10.189 5.229 19.283 1.00 72.00 288 PRO A C 1
ATOM 2331 O O . PRO A 1 288 ? -9.817 5.511 20.425 1.00 72.00 288 PRO A O 1
ATOM 2334 N N . CYS A 1 289 ? -11.379 5.602 18.783 1.00 75.69 289 CYS A N 1
ATOM 2335 C CA . CYS A 1 289 ? -12.438 6.325 19.483 1.00 75.69 289 CYS A CA 1
ATOM 2336 C C . CYS A 1 289 ? -11.864 7.504 20.281 1.00 75.69 289 CYS A C 1
ATOM 2338 O O . CYS A 1 289 ? -11.968 7.586 21.507 1.00 75.69 289 CYS A O 1
ATOM 2340 N N . LEU A 1 290 ? -11.170 8.396 19.565 1.00 70.19 290 LEU A N 1
ATOM 2341 C CA . LEU A 1 290 ? -10.395 9.490 20.159 1.00 70.19 290 LEU A CA 1
ATOM 2342 C C . LEU A 1 290 ? -11.265 10.422 21.011 1.00 70.19 290 LEU A C 1
ATOM 2344 O O . LEU A 1 290 ? -10.815 10.879 22.060 1.00 70.19 290 LEU A O 1
ATOM 2348 N N . VAL A 1 291 ? -12.528 10.613 20.619 1.00 72.31 291 VAL A N 1
ATOM 2349 C CA . VAL A 1 291 ? -13.518 11.412 21.359 1.00 72.31 291 VAL A CA 1
ATOM 2350 C C . VAL A 1 291 ? -13.657 10.928 22.804 1.00 72.31 291 VAL A C 1
ATOM 2352 O O . VAL A 1 291 ? -13.580 11.731 23.731 1.00 72.31 291 VAL A O 1
ATOM 2355 N N . ALA A 1 292 ? -13.751 9.611 23.017 1.00 69.69 292 ALA A N 1
ATOM 2356 C CA . ALA A 1 292 ? -13.873 9.040 24.356 1.00 69.69 292 ALA A CA 1
ATOM 2357 C C . ALA A 1 292 ? -12.600 9.187 25.210 1.00 69.69 292 ALA A C 1
ATOM 2359 O O . ALA A 1 292 ? -12.643 8.966 26.417 1.00 69.69 292 ALA A O 1
ATOM 2360 N N . LYS A 1 293 ? -11.452 9.535 24.611 1.00 66.25 293 LYS A N 1
ATOM 2361 C CA . LYS A 1 293 ? -10.203 9.806 25.345 1.00 66.25 293 LYS A CA 1
ATOM 2362 C C . LYS A 1 293 ? -10.027 11.268 25.708 1.00 66.25 293 LYS A C 1
ATOM 2364 O O . LYS A 1 293 ? -9.416 11.563 26.733 1.00 66.25 293 LYS A O 1
ATOM 2369 N N . GLU A 1 294 ? -10.466 12.162 24.832 1.00 68.06 294 GLU A N 1
ATOM 2370 C CA . GLU A 1 294 ? -10.335 13.604 25.033 1.00 68.06 294 GLU A CA 1
ATOM 2371 C C . GLU A 1 294 ? -11.358 14.120 26.042 1.00 68.06 294 GLU A C 1
ATOM 2373 O O . GLU A 1 294 ? -11.056 15.025 26.823 1.00 68.06 294 GLU A O 1
ATOM 2378 N N . ASP A 1 295 ? -12.539 13.505 26.069 1.00 70.56 295 ASP A N 1
ATOM 2379 C CA . ASP A 1 295 ? -13.607 13.873 26.979 1.00 70.56 295 ASP A CA 1
ATOM 2380 C C . ASP A 1 295 ? -13.639 12.955 28.211 1.00 70.56 295 ASP A C 1
ATOM 2382 O O . ASP A 1 295 ? -13.996 11.776 28.160 1.00 70.56 295 ASP A O 1
ATOM 2386 N N . TYR A 1 296 ? -13.272 13.530 29.358 1.00 69.12 296 TYR A N 1
ATOM 2387 C CA . TYR A 1 296 ? -13.263 12.842 30.647 1.00 69.12 296 TYR A CA 1
ATOM 2388 C C . TYR A 1 296 ? -14.655 12.355 31.074 1.00 69.12 296 TYR A C 1
ATOM 2390 O O . TYR A 1 296 ? -14.731 11.418 31.872 1.00 69.12 296 TYR A O 1
ATOM 2398 N N . MET A 1 297 ? -15.734 12.925 30.522 1.00 72.50 297 MET A N 1
ATOM 2399 C CA . MET A 1 297 ? -17.113 12.512 30.793 1.00 72.50 297 MET A CA 1
ATOM 2400 C C . MET A 1 297 ? -17.370 11.060 30.376 1.00 72.50 297 MET A C 1
ATOM 2402 O O . MET A 1 297 ? -18.164 10.372 31.012 1.00 72.50 297 MET A O 1
ATOM 2406 N N . PHE A 1 298 ? -16.642 10.526 29.385 1.00 81.31 298 PHE A N 1
ATOM 2407 C CA . PHE A 1 298 ? -16.811 9.124 28.986 1.00 81.31 298 PHE A CA 1
ATOM 2408 C C . PHE A 1 298 ? -16.433 8.132 30.090 1.00 81.31 298 PHE A C 1
ATOM 2410 O O . PHE A 1 298 ? -16.932 7.006 30.101 1.00 81.31 298 PHE A O 1
ATOM 2417 N N . SER A 1 299 ? -15.597 8.541 31.053 1.00 80.31 299 SER A N 1
ATOM 2418 C CA . SER A 1 299 ? -15.273 7.721 32.227 1.00 80.31 299 SER A CA 1
ATOM 2419 C C . SER A 1 299 ? -16.454 7.515 33.179 1.00 80.31 299 SER A C 1
ATOM 2421 O O . SER A 1 299 ? -16.361 6.637 34.040 1.00 80.31 299 SER A O 1
ATOM 2423 N N . GLU A 1 300 ? -17.522 8.308 33.056 1.00 83.12 300 GLU A N 1
ATOM 2424 C CA . GLU A 1 300 ? -18.730 8.219 33.887 1.00 83.12 300 GLU A CA 1
ATOM 2425 C C . GLU A 1 300 ? -19.729 7.174 33.369 1.00 83.12 300 GLU A C 1
ATOM 2427 O O . GLU A 1 300 ? -20.603 6.740 34.119 1.00 83.12 300 GLU A O 1
ATOM 2432 N N . TYR A 1 301 ? -19.590 6.727 32.116 1.00 88.44 301 TYR A N 1
ATOM 2433 C CA . TYR A 1 301 ? -20.413 5.654 31.562 1.00 88.44 301 TYR A CA 1
ATOM 2434 C C . TYR A 1 301 ? -19.975 4.286 32.086 1.00 88.44 301 TYR A C 1
ATOM 2436 O O . TYR A 1 301 ? -18.794 3.927 32.048 1.00 88.44 301 TYR A O 1
ATOM 2444 N N . SER A 1 302 ? -20.949 3.516 32.570 1.00 88.75 302 SER A N 1
ATOM 2445 C CA . SER A 1 302 ? -20.760 2.179 33.140 1.00 88.75 302 SER A CA 1
ATOM 2446 C C . SER A 1 302 ? -21.091 1.063 32.152 1.00 88.75 302 SER A C 1
ATOM 2448 O O . SER A 1 302 ? -20.692 -0.079 32.365 1.00 88.75 302 SER A O 1
ATOM 2450 N N . GLU A 1 303 ? -21.767 1.377 31.049 1.00 91.94 303 GLU A N 1
ATOM 2451 C CA . GLU A 1 303 ? -22.150 0.418 30.018 1.00 91.94 303 GLU A CA 1
ATOM 2452 C C . GLU A 1 303 ? -21.953 1.015 28.619 1.00 91.94 303 GLU A C 1
ATOM 2454 O O . GLU A 1 303 ? -22.169 2.207 28.395 1.00 91.94 303 GLU A O 1
ATOM 2459 N N . VAL A 1 304 ? -21.553 0.171 27.666 1.00 91.25 304 VAL A N 1
ATOM 2460 C CA . VAL A 1 304 ? -21.623 0.477 26.233 1.00 91.25 304 VAL A CA 1
ATOM 2461 C C . VAL A 1 304 ? -22.316 -0.658 25.498 1.00 91.25 304 VAL A C 1
ATOM 2463 O O . VAL A 1 304 ? -21.948 -1.825 25.641 1.00 91.25 304 VAL A O 1
ATOM 2466 N N . SER A 1 305 ? -23.301 -0.315 24.678 1.00 92.44 305 SER A N 1
ATOM 2467 C CA . SER A 1 305 ? -23.904 -1.221 23.709 1.00 92.44 305 SER A CA 1
ATOM 2468 C C . SER A 1 305 ? -23.476 -0.815 22.308 1.00 92.44 305 SER A C 1
ATOM 2470 O O . SER A 1 305 ? -23.643 0.335 21.930 1.00 92.44 305 SER A O 1
ATOM 2472 N N . VAL A 1 306 ? -22.901 -1.730 21.535 1.00 92.06 306 VAL A N 1
ATOM 2473 C CA . VAL A 1 306 ? -22.482 -1.462 20.157 1.00 92.06 306 VAL A CA 1
ATOM 2474 C C . VAL A 1 306 ? -23.419 -2.174 19.200 1.00 92.06 306 VAL A C 1
ATOM 2476 O O . VAL A 1 306 ? -23.516 -3.400 19.234 1.00 92.06 306 VAL A O 1
ATOM 2479 N N . GLU A 1 307 ? -24.080 -1.409 18.339 1.00 93.81 307 GLU A N 1
ATOM 2480 C CA . GLU A 1 307 ? -24.942 -1.892 17.265 1.00 93.81 307 GLU A CA 1
ATOM 2481 C C . GLU A 1 307 ? -24.209 -1.856 15.917 1.00 93.81 307 GLU A C 1
ATOM 2483 O O . GLU A 1 307 ? -23.626 -0.845 15.535 1.00 93.81 307 GLU A O 1
ATOM 2488 N N . PHE A 1 308 ? -24.269 -2.960 15.178 1.00 91.56 308 PHE A N 1
ATOM 2489 C CA . PHE A 1 308 ? -23.726 -3.119 13.836 1.00 91.56 308 PHE A CA 1
ATOM 2490 C C . PHE A 1 308 ? -24.855 -3.032 12.811 1.00 91.56 308 PHE A C 1
ATOM 2492 O O . PHE A 1 308 ? -25.717 -3.911 12.739 1.00 91.56 308 PHE A O 1
ATOM 2499 N N . GLN A 1 309 ? -24.812 -1.995 11.983 1.00 91.88 309 GLN A N 1
ATOM 2500 C CA . GLN A 1 309 ? -25.791 -1.719 10.940 1.00 91.88 309 GLN A CA 1
ATOM 2501 C C . GLN A 1 309 ? -25.143 -1.870 9.563 1.00 91.88 309 GLN A C 1
ATOM 2503 O O . GLN A 1 309 ? -24.042 -1.377 9.313 1.00 91.88 309 GLN A O 1
ATOM 2508 N N . LEU A 1 310 ? -25.828 -2.584 8.669 1.00 90.12 310 LEU A N 1
ATOM 2509 C CA . LEU A 1 310 ? -25.418 -2.752 7.278 1.00 90.12 310 LEU A CA 1
ATOM 2510 C C . LEU A 1 310 ? -26.179 -1.731 6.438 1.00 90.12 310 LEU A C 1
ATOM 2512 O O . LEU A 1 310 ? -27.406 -1.789 6.362 1.00 90.12 310 LEU A O 1
ATOM 2516 N N . GLU A 1 311 ? -25.457 -0.802 5.825 1.00 88.06 311 GLU A N 1
ATOM 2517 C CA . GLU A 1 311 ? -26.027 0.298 5.049 1.00 88.06 311 GLU A CA 1
ATOM 2518 C C . GLU A 1 311 ? -25.480 0.301 3.614 1.00 88.06 311 GLU A C 1
ATOM 2520 O O . GLU A 1 311 ? -24.408 -0.240 3.334 1.00 88.06 311 GLU A O 1
ATOM 2525 N N . ASP A 1 312 ? -26.210 0.918 2.688 1.00 84.31 312 ASP A N 1
ATOM 2526 C CA . ASP A 1 312 ? -25.652 1.356 1.409 1.00 84.31 312 ASP A CA 1
ATOM 2527 C C . ASP A 1 312 ? -24.793 2.626 1.596 1.00 84.31 312 ASP A C 1
ATOM 2529 O O . ASP A 1 312 ? -24.755 3.224 2.671 1.00 84.31 312 ASP A O 1
ATOM 2533 N N . MET A 1 313 ? -24.119 3.092 0.539 1.00 80.56 313 MET A N 1
ATOM 2534 C CA . MET A 1 313 ? -23.287 4.309 0.627 1.00 80.56 313 MET A CA 1
ATOM 2535 C C . MET A 1 313 ? -24.088 5.612 0.788 1.00 80.56 313 MET A C 1
ATOM 2537 O O . MET A 1 313 ? -23.494 6.679 0.934 1.00 80.56 313 MET A O 1
ATOM 2541 N N . ASN A 1 314 ? -25.421 5.549 0.750 1.00 83.44 314 ASN A N 1
ATOM 2542 C CA . ASN A 1 314 ? -26.307 6.677 1.029 1.00 83.44 314 ASN A CA 1
ATOM 2543 C C . ASN A 1 314 ? -26.821 6.659 2.482 1.00 83.44 314 ASN A C 1
ATOM 2545 O O . ASN A 1 314 ? -27.584 7.550 2.856 1.00 83.44 314 ASN A O 1
ATOM 2549 N N . GLY A 1 315 ? -26.425 5.668 3.291 1.00 83.62 315 GLY A N 1
ATOM 2550 C CA . GLY A 1 315 ? -26.870 5.495 4.673 1.00 83.62 315 GLY A CA 1
ATOM 2551 C C . GLY A 1 315 ? -28.229 4.802 4.822 1.00 83.62 315 GLY A C 1
ATOM 2552 O O . GLY A 1 315 ? -28.829 4.862 5.893 1.00 83.62 315 GLY A O 1
ATOM 2553 N N . ASN A 1 316 ? -28.753 4.163 3.772 1.00 89.62 316 ASN A N 1
ATOM 2554 C CA . ASN A 1 316 ? -29.981 3.374 3.873 1.00 89.62 316 ASN A CA 1
ATOM 2555 C C . ASN A 1 316 ? -29.663 1.966 4.371 1.00 89.62 316 ASN A C 1
ATOM 2557 O O . ASN A 1 316 ? -28.787 1.302 3.819 1.00 89.62 316 ASN A O 1
ATOM 2561 N N . LEU A 1 317 ? -30.427 1.474 5.348 1.00 91.19 317 LEU A N 1
ATOM 2562 C CA . LEU A 1 317 ? -30.301 0.097 5.828 1.00 91.19 317 LEU A CA 1
ATOM 2563 C C . LEU A 1 317 ? -30.546 -0.910 4.700 1.00 91.19 317 LEU A C 1
ATOM 2565 O O . LEU A 1 317 ? -31.543 -0.835 3.975 1.00 91.19 317 LEU A O 1
ATOM 2569 N N . LEU A 1 318 ? -29.647 -1.883 4.589 1.00 86.88 318 LEU A N 1
ATOM 2570 C CA . LEU A 1 318 ? -29.768 -2.967 3.628 1.00 86.88 318 LEU A CA 1
ATOM 2571 C C . LEU A 1 318 ? -30.791 -4.012 4.116 1.00 86.88 318 LEU A C 1
ATOM 2573 O O . LEU A 1 318 ? -30.795 -4.372 5.295 1.00 86.88 318 LEU A O 1
ATOM 2577 N N . PRO A 1 319 ? -31.663 -4.521 3.225 1.00 86.44 319 PRO A N 1
ATOM 2578 C CA . PRO A 1 319 ? -32.596 -5.599 3.542 1.00 86.44 319 PRO A CA 1
ATOM 2579 C C . PRO A 1 319 ? -31.918 -6.852 4.119 1.00 86.44 319 PRO A C 1
ATOM 2581 O O . PRO A 1 319 ? -30.925 -7.328 3.570 1.00 86.44 319 PRO A O 1
ATOM 2584 N N . LEU A 1 320 ? -32.529 -7.453 5.149 1.00 84.06 320 LEU A N 1
ATOM 2585 C CA . LEU A 1 320 ? -32.049 -8.693 5.788 1.00 84.06 320 LEU A CA 1
ATOM 2586 C C . LEU A 1 320 ? -31.918 -9.871 4.808 1.00 84.06 320 LEU A C 1
ATOM 2588 O O . LEU A 1 320 ? -31.029 -10.709 4.950 1.00 84.06 320 LEU A O 1
ATOM 2592 N N . ASP A 1 321 ? -32.771 -9.905 3.781 1.00 84.12 321 ASP A N 1
ATOM 2593 C CA . ASP A 1 321 ? -32.734 -10.930 2.735 1.00 84.12 321 ASP A CA 1
ATOM 2594 C C . ASP A 1 321 ? -31.478 -10.834 1.849 1.00 84.12 321 ASP A C 1
ATOM 2596 O O . ASP A 1 321 ? -31.157 -11.793 1.153 1.00 84.12 321 ASP A O 1
ATOM 2600 N N . LEU A 1 322 ? -30.763 -9.699 1.860 1.00 84.44 322 LEU A N 1
ATOM 2601 C CA . LEU A 1 322 ? -29.518 -9.494 1.109 1.00 84.44 322 LEU A CA 1
ATOM 2602 C C . LEU A 1 322 ? -28.284 -9.790 1.960 1.00 84.44 322 LEU A C 1
ATOM 2604 O O . LEU A 1 322 ? -27.368 -10.486 1.512 1.00 84.44 322 LEU A O 1
ATOM 2608 N N . CYS A 1 323 ? -28.237 -9.246 3.173 1.00 84.75 323 CYS A N 1
ATOM 2609 C CA . CYS A 1 323 ? -27.145 -9.468 4.108 1.00 84.75 323 CYS A CA 1
ATOM 2610 C C . CYS A 1 323 ? -27.579 -9.220 5.553 1.00 84.75 323 CYS A C 1
ATOM 2612 O O . CYS A 1 323 ? -28.473 -8.423 5.828 1.00 84.75 323 CYS A O 1
ATOM 2614 N N . GLN A 1 324 ? -26.927 -9.907 6.487 1.00 88.69 324 GLN A N 1
ATOM 2615 C CA . GLN A 1 324 ? -27.185 -9.733 7.914 1.00 88.69 324 GLN A CA 1
ATOM 2616 C C . GLN A 1 324 ? -25.939 -10.025 8.750 1.00 88.69 324 GLN A C 1
ATOM 2618 O O . GLN A 1 324 ? -25.116 -10.872 8.394 1.00 88.69 324 GLN A O 1
ATOM 2623 N N . VAL A 1 325 ? -25.816 -9.341 9.886 1.00 87.94 325 VAL A N 1
ATOM 2624 C CA . VAL A 1 325 ? -24.805 -9.659 10.900 1.00 87.94 325 VAL A CA 1
ATOM 2625 C C . VAL A 1 325 ? -25.288 -10.881 11.679 1.00 87.94 325 VAL A C 1
ATOM 2627 O O . VAL A 1 325 ? -26.332 -10.839 12.325 1.00 87.94 325 VAL A O 1
ATOM 2630 N N . ASN A 1 326 ? -24.540 -11.979 11.600 1.00 85.38 326 ASN A N 1
ATOM 2631 C CA . ASN A 1 326 ? -24.854 -13.214 12.322 1.00 85.38 326 ASN A CA 1
ATOM 2632 C C . ASN A 1 326 ? -24.230 -13.219 13.720 1.00 85.38 326 ASN A C 1
ATOM 2634 O O . ASN A 1 326 ? -24.887 -13.550 14.707 1.00 85.38 326 ASN A O 1
ATOM 2638 N N . GLU A 1 327 ? -22.947 -12.872 13.781 1.00 85.44 327 GLU A N 1
ATOM 2639 C CA . GLU A 1 327 ? -22.142 -12.874 14.998 1.00 85.44 327 GLU A CA 1
ATOM 2640 C C . GLU A 1 327 ? -21.400 -11.545 15.074 1.00 85.44 327 GLU A C 1
ATOM 2642 O O . GLU A 1 327 ? -20.842 -11.091 14.071 1.00 85.44 327 GLU A O 1
ATOM 2647 N N . CYS A 1 328 ? -21.340 -10.947 16.256 1.00 86.31 328 CYS A N 1
ATOM 2648 C CA . CYS A 1 328 ? -20.481 -9.800 16.498 1.00 86.31 328 CYS A CA 1
ATOM 2649 C C . CYS A 1 328 ? -19.796 -9.878 17.867 1.00 86.31 328 CYS A C 1
ATOM 2651 O O . CYS A 1 328 ? -20.275 -10.520 18.806 1.00 86.31 328 CYS A O 1
ATOM 2653 N N . GLU A 1 329 ? -18.625 -9.254 17.963 1.00 83.50 329 GLU A N 1
ATOM 2654 C CA . GLU A 1 329 ? -17.879 -9.085 19.207 1.00 83.50 329 GLU A CA 1
ATOM 2655 C C . GLU A 1 329 ? -17.180 -7.722 19.194 1.00 83.50 329 GLU A C 1
ATOM 2657 O O . GLU A 1 329 ? -16.672 -7.271 18.163 1.00 83.50 329 GLU A O 1
ATOM 2662 N N . VAL A 1 330 ? -17.138 -7.077 20.360 1.00 83.50 330 VAL A N 1
ATOM 2663 C CA . VAL A 1 330 ? -16.394 -5.834 20.573 1.00 83.50 330 VAL A CA 1
ATOM 2664 C C . VAL A 1 330 ? -15.415 -6.037 21.713 1.00 83.50 330 VAL A C 1
ATOM 2666 O O . VAL A 1 330 ? -15.728 -6.670 22.715 1.00 83.50 330 VAL A O 1
ATOM 2669 N N . ARG A 1 331 ? -14.201 -5.509 21.596 1.00 79.81 331 ARG A N 1
ATOM 2670 C CA . ARG A 1 331 ? -13.233 -5.545 22.696 1.00 79.81 331 ARG A CA 1
ATOM 2671 C C . ARG A 1 331 ? -12.579 -4.210 22.919 1.00 79.81 331 ARG A C 1
ATOM 2673 O O . ARG A 1 331 ? -12.123 -3.574 21.981 1.00 79.81 331 ARG A O 1
ATOM 2680 N N . LEU A 1 332 ? -12.428 -3.862 24.190 1.00 79.56 332 LEU A N 1
ATOM 2681 C CA . LEU A 1 332 ? -11.601 -2.744 24.607 1.00 79.56 332 LEU A CA 1
ATOM 2682 C C . LEU A 1 332 ? -10.147 -3.209 24.722 1.00 79.56 332 LEU A C 1
ATOM 2684 O O . LEU A 1 332 ? -9.824 -4.140 25.473 1.00 79.56 332 LEU A O 1
ATOM 2688 N N . LEU A 1 333 ? -9.260 -2.556 23.978 1.00 74.75 333 LEU A N 1
ATOM 2689 C CA . LEU A 1 333 ? -7.823 -2.793 24.021 1.00 74.75 333 LEU A CA 1
ATOM 2690 C C . LEU A 1 333 ? -7.145 -1.790 24.961 1.00 74.75 333 LEU A C 1
ATOM 2692 O O . LEU A 1 333 ? -7.440 -0.599 24.945 1.00 74.75 333 LEU A O 1
ATOM 2696 N N . TYR A 1 334 ? -6.205 -2.282 25.775 1.00 71.00 334 TYR A N 1
ATOM 2697 C CA . TYR A 1 334 ? -5.447 -1.479 26.738 1.00 71.00 334 TYR A CA 1
ATOM 2698 C C . TYR A 1 334 ? -3.940 -1.736 26.660 1.00 71.00 334 TYR A C 1
ATOM 2700 O O . TYR A 1 334 ? -3.494 -2.864 26.445 1.00 71.00 334 TYR A O 1
ATOM 2708 N N . ASN A 1 335 ? -3.160 -0.705 26.986 1.00 61.50 335 ASN A N 1
ATOM 2709 C CA . ASN A 1 335 ? -1.695 -0.686 26.946 1.00 61.50 335 ASN A CA 1
ATOM 2710 C C . ASN A 1 335 ? -1.017 -1.748 27.856 1.00 61.50 335 ASN A C 1
ATOM 2712 O O . ASN A 1 335 ? 0.088 -2.185 27.578 1.00 61.50 335 ASN A O 1
ATOM 2716 N N . TYR A 1 336 ? -1.661 -2.236 28.928 1.00 48.47 336 TYR A N 1
ATOM 2717 C CA . TYR A 1 336 ? -1.050 -3.191 29.883 1.00 48.47 336 TYR A CA 1
ATOM 2718 C C . TYR A 1 336 ? -1.194 -4.680 29.512 1.00 48.47 336 TYR A C 1
ATOM 2720 O O . TYR A 1 336 ? -0.522 -5.523 30.106 1.00 48.47 336 TYR A O 1
ATOM 2728 N N . LYS A 1 337 ? -2.016 -5.033 28.511 1.00 44.69 337 LYS A N 1
ATOM 2729 C CA . LYS A 1 337 ? -2.025 -6.390 27.918 1.00 44.69 337 LYS A CA 1
ATOM 2730 C C . LYS A 1 337 ? -0.884 -6.599 26.905 1.00 44.69 337 LYS A C 1
ATOM 2732 O O . LYS A 1 337 ? -0.742 -7.686 26.353 1.00 44.69 337 LYS A O 1
ATOM 2737 N N . ILE A 1 338 ? -0.038 -5.583 26.714 1.00 40.75 338 ILE A N 1
ATOM 2738 C CA . ILE A 1 338 ? 1.104 -5.572 25.788 1.00 40.75 338 ILE A CA 1
ATOM 2739 C C . ILE A 1 338 ? 2.347 -6.258 26.376 1.00 40.75 338 ILE A C 1
ATOM 2741 O O . ILE A 1 338 ? 3.215 -6.694 25.625 1.00 40.75 338 ILE A O 1
ATOM 2745 N N . HIS A 1 339 ? 2.415 -6.488 27.692 1.00 36.94 339 HIS A N 1
ATOM 2746 C CA . HIS A 1 339 ? 3.589 -7.105 28.327 1.00 36.94 339 HIS A CA 1
ATOM 2747 C C . HIS A 1 339 ? 3.890 -8.556 27.889 1.00 36.94 339 HIS A C 1
ATOM 2749 O O . HIS A 1 339 ? 4.996 -9.041 28.116 1.00 36.94 339 HIS A O 1
ATOM 2755 N N . CYS A 1 340 ? 2.971 -9.251 27.205 1.00 37.88 340 CYS A N 1
ATOM 2756 C CA . CYS A 1 340 ? 3.297 -10.521 26.534 1.00 37.88 340 CYS A CA 1
ATOM 2757 C C . CYS A 1 340 ? 4.119 -10.337 25.237 1.00 37.88 340 CYS A C 1
ATOM 2759 O O . CYS A 1 340 ? 4.643 -11.313 24.704 1.00 37.88 340 CYS A O 1
ATOM 2761 N N . ILE A 1 341 ? 4.261 -9.100 24.748 1.00 38.62 341 ILE A N 1
ATOM 2762 C CA . ILE A 1 341 ? 4.906 -8.725 23.479 1.00 38.62 341 ILE A CA 1
ATOM 2763 C C . ILE A 1 341 ? 6.078 -7.744 23.688 1.00 38.62 341 ILE A C 1
ATOM 2765 O O . ILE A 1 341 ? 6.970 -7.692 22.842 1.00 38.62 341 ILE A O 1
ATOM 2769 N N . ASP A 1 342 ? 6.190 -7.051 24.830 1.00 34.78 342 ASP A N 1
ATOM 2770 C CA . ASP A 1 342 ? 7.377 -6.222 25.135 1.00 34.78 342 ASP A CA 1
ATOM 2771 C C . ASP A 1 342 ? 8.695 -7.025 25.092 1.00 34.78 342 ASP A C 1
ATOM 2773 O O . ASP A 1 342 ? 9.713 -6.527 24.615 1.00 34.78 342 ASP A O 1
ATOM 2777 N N . ASN A 1 343 ? 8.655 -8.324 25.419 1.00 34.53 343 ASN A N 1
ATOM 2778 C CA . ASN A 1 343 ? 9.804 -9.232 25.268 1.00 34.53 343 ASN A CA 1
ATOM 2779 C C . ASN A 1 343 ? 10.232 -9.485 23.802 1.00 34.53 343 ASN A C 1
ATOM 2781 O O . ASN A 1 343 ? 11.306 -10.040 23.565 1.00 34.53 343 ASN A O 1
ATOM 2785 N N . TYR A 1 344 ? 9.420 -9.096 22.814 1.00 37.53 344 TYR A N 1
ATOM 2786 C CA . TYR A 1 344 ? 9.742 -9.169 21.383 1.00 37.53 344 TYR A CA 1
ATOM 2787 C C . TYR A 1 344 ? 10.103 -7.806 20.778 1.00 37.53 344 TYR A C 1
ATOM 2789 O O . TYR A 1 344 ? 10.878 -7.756 19.818 1.00 37.53 344 TYR A O 1
ATOM 2797 N N . CYS A 1 345 ? 9.614 -6.707 21.358 1.00 35.06 345 CYS A N 1
ATOM 2798 C CA . CYS A 1 345 ? 10.003 -5.350 20.973 1.00 35.06 345 CYS A CA 1
ATOM 2799 C C . CYS A 1 345 ? 11.452 -5.050 21.363 1.00 35.06 345 CYS A C 1
ATOM 2801 O O . CYS A 1 345 ? 12.188 -4.503 20.544 1.00 35.06 345 CYS A O 1
ATOM 2803 N N . ASP A 1 346 ? 11.917 -5.526 22.520 1.00 34.72 346 ASP A N 1
ATOM 2804 C CA . ASP A 1 346 ? 13.323 -5.374 22.894 1.00 34.72 346 ASP A CA 1
ATOM 2805 C C . ASP A 1 346 ? 14.245 -6.191 21.996 1.00 34.72 346 ASP A C 1
ATOM 2807 O O . ASP A 1 346 ? 15.349 -5.760 21.723 1.00 34.72 346 ASP A O 1
ATOM 2811 N N . ALA A 1 347 ? 13.822 -7.328 21.440 1.00 35.16 347 ALA A N 1
ATOM 2812 C CA . ALA A 1 347 ? 14.677 -8.104 20.543 1.00 35.16 347 ALA A CA 1
ATOM 2813 C C . ALA A 1 347 ? 14.771 -7.510 19.132 1.00 35.16 347 ALA A C 1
ATOM 2815 O O . ALA A 1 347 ? 15.725 -7.830 18.439 1.00 35.16 347 ALA A O 1
ATOM 2816 N N . LEU A 1 348 ? 13.832 -6.659 18.694 1.00 35.06 348 LEU A N 1
ATOM 2817 C CA . LEU A 1 348 ? 13.834 -6.025 17.367 1.00 35.06 348 LEU A CA 1
ATOM 2818 C C . LEU A 1 348 ? 14.257 -4.563 17.408 1.00 35.06 348 LEU A C 1
ATOM 2820 O O . LEU A 1 348 ? 15.018 -4.172 16.537 1.00 35.06 348 LEU A O 1
ATOM 2824 N N . GLU A 1 349 ? 13.932 -3.807 18.454 1.00 34.81 349 GLU A N 1
ATOM 2825 C CA . GLU A 1 349 ? 14.626 -2.559 18.764 1.00 34.81 349 GLU A CA 1
ATOM 2826 C C . GLU A 1 349 ? 16.059 -2.879 19.189 1.00 34.81 349 GLU A C 1
ATOM 2828 O O . GLU A 1 349 ? 16.939 -2.188 18.729 1.00 34.81 349 GLU A O 1
ATOM 2833 N N . ALA A 1 350 ? 16.363 -3.980 19.895 1.00 35.34 350 ALA A N 1
ATOM 2834 C CA . ALA A 1 350 ? 17.735 -4.468 20.089 1.00 35.34 350 ALA A CA 1
ATOM 2835 C C . ALA A 1 350 ? 18.253 -5.391 18.983 1.00 35.34 350 ALA A C 1
ATOM 2837 O O . ALA A 1 350 ? 19.424 -5.712 19.038 1.00 35.34 350 ALA A O 1
ATOM 2838 N N . MET A 1 351 ? 17.510 -5.773 17.936 1.00 32.81 351 MET A N 1
ATOM 2839 C CA . MET A 1 351 ? 18.111 -6.311 16.694 1.00 32.81 351 MET A CA 1
ATOM 2840 C C . MET A 1 351 ? 18.317 -5.214 15.667 1.00 32.81 351 MET A C 1
ATOM 2842 O O . MET A 1 351 ? 19.263 -5.332 14.914 1.00 32.81 351 MET A O 1
ATOM 2846 N N . PHE A 1 352 ? 17.535 -4.139 15.634 1.00 33.25 352 PHE A N 1
ATOM 2847 C CA . PHE A 1 352 ? 17.822 -2.927 14.872 1.00 33.25 352 PHE A CA 1
ATOM 2848 C C . PHE A 1 352 ? 18.844 -2.071 15.610 1.00 33.25 352 PHE A C 1
ATOM 2850 O O . PHE A 1 352 ? 19.721 -1.530 14.954 1.00 33.25 352 PHE A O 1
ATOM 2857 N N . GLN A 1 353 ? 18.844 -2.052 16.944 1.00 35.75 353 GLN A N 1
ATOM 2858 C CA . GLN A 1 353 ? 19.915 -1.515 17.779 1.00 35.75 353 GLN A CA 1
ATOM 2859 C C . GLN A 1 353 ? 21.095 -2.470 17.897 1.00 35.75 353 GLN A C 1
ATOM 2861 O O . GLN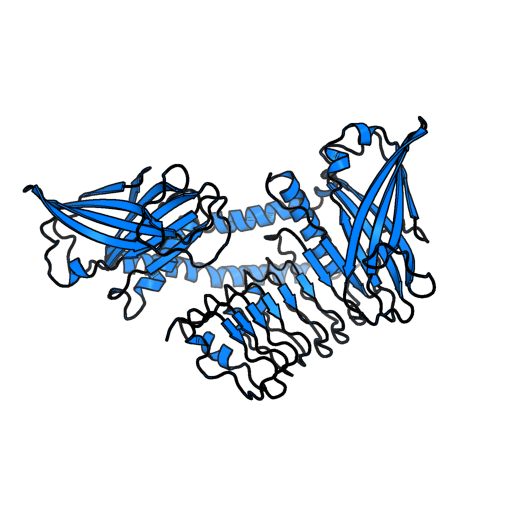 A 1 353 ? 22.185 -1.951 17.950 1.00 35.75 353 GLN A O 1
ATOM 2866 N N . ALA A 1 354 ? 20.979 -3.807 17.827 1.00 32.97 354 ALA A N 1
ATOM 2867 C CA . ALA A 1 354 ? 22.148 -4.695 17.654 1.00 32.97 354 ALA A CA 1
ATOM 2868 C C . ALA A 1 354 ? 22.541 -4.902 16.193 1.00 32.97 354 ALA A C 1
ATOM 2870 O O . ALA A 1 354 ? 23.597 -5.465 15.958 1.00 32.97 354 ALA A O 1
ATOM 2871 N N . THR A 1 355 ? 21.771 -4.443 15.207 1.00 32.53 355 THR A N 1
ATOM 2872 C CA . THR A 1 355 ? 22.235 -4.277 13.819 1.00 32.53 355 THR A CA 1
ATOM 2873 C C . THR A 1 355 ? 22.877 -2.892 13.677 1.00 32.53 355 THR A C 1
ATOM 2875 O O . THR A 1 355 ? 23.970 -2.819 13.129 1.00 32.53 355 THR A O 1
ATOM 2878 N N . ARG A 1 356 ? 22.338 -1.838 14.322 1.00 33.47 356 ARG A N 1
ATOM 2879 C CA . ARG A 1 356 ? 22.999 -0.527 14.545 1.00 33.47 356 ARG A CA 1
ATOM 2880 C C . ARG A 1 356 ? 24.240 -0.634 15.446 1.00 33.47 356 ARG A C 1
ATOM 2882 O O . ARG A 1 356 ? 25.193 0.090 15.215 1.00 33.47 356 ARG A O 1
ATOM 2889 N N . ALA A 1 357 ? 24.274 -1.544 16.421 1.00 32.88 357 ALA A N 1
ATOM 2890 C CA . ALA A 1 357 ? 25.402 -1.775 17.338 1.00 32.88 357 ALA A CA 1
ATOM 2891 C C . ALA A 1 357 ? 26.279 -2.964 16.913 1.00 32.88 357 ALA A C 1
ATOM 2893 O O . ALA A 1 357 ? 27.345 -3.169 17.473 1.00 32.88 357 ALA A O 1
ATOM 2894 N N . ARG A 1 358 ? 25.915 -3.750 15.888 1.00 41.06 358 ARG A N 1
ATOM 2895 C CA . ARG A 1 358 ? 26.881 -4.645 15.206 1.00 41.06 358 ARG A CA 1
ATOM 2896 C C . ARG A 1 358 ? 27.615 -3.958 14.062 1.00 41.06 358 ARG A C 1
ATOM 2898 O O . ARG A 1 358 ? 28.620 -4.493 13.606 1.00 41.06 358 ARG A O 1
ATOM 2905 N N . LEU A 1 359 ? 27.166 -2.769 13.665 1.00 38.25 359 LEU A N 1
ATOM 2906 C CA . LEU A 1 359 ? 27.847 -1.834 12.767 1.00 38.25 359 LEU A CA 1
ATOM 2907 C C . LEU A 1 359 ? 28.651 -0.795 13.566 1.00 38.25 359 LEU A C 1
ATOM 2909 O O . LEU A 1 359 ? 28.618 0.393 13.259 1.00 38.25 359 LEU A O 1
ATOM 2913 N N . HIS A 1 360 ? 29.352 -1.221 14.626 1.00 36.38 360 HIS A N 1
ATOM 2914 C CA . HIS A 1 360 ? 30.221 -0.337 15.406 1.00 36.38 360 HIS A CA 1
ATOM 2915 C C . HIS A 1 360 ? 31.395 0.178 14.556 1.00 36.38 360 HIS A C 1
ATOM 2917 O O . HIS A 1 360 ? 32.500 -0.356 14.616 1.00 36.38 360 HIS A O 1
ATOM 2923 N N . SER A 1 361 ? 31.117 1.231 13.783 1.00 46.97 361 SER A N 1
ATOM 2924 C CA . SER A 1 361 ? 31.935 2.440 13.648 1.00 46.97 361 SER A CA 1
ATOM 2925 C C . SER A 1 361 ? 31.253 3.582 12.862 1.00 46.97 361 SER A C 1
ATOM 2927 O O . SER A 1 361 ? 31.853 4.649 12.788 1.00 46.97 361 SER A O 1
ATOM 2929 N N . MET A 1 362 ? 30.043 3.429 12.291 1.00 46.31 362 MET A N 1
ATOM 2930 C CA . MET A 1 362 ? 29.401 4.483 11.467 1.00 46.31 362 MET A CA 1
ATOM 2931 C C . MET A 1 362 ? 27.881 4.594 11.650 1.00 46.31 362 MET A C 1
ATOM 2933 O O . MET A 1 362 ? 27.207 3.583 11.840 1.00 46.31 362 MET A O 1
ATOM 2937 N N . ARG A 1 363 ? 27.330 5.821 11.583 1.00 51.28 363 ARG A N 1
ATOM 2938 C CA . ARG A 1 363 ? 25.870 6.048 11.581 1.00 51.28 363 ARG A CA 1
ATOM 2939 C C . ARG A 1 363 ? 25.266 5.630 10.228 1.00 51.28 363 ARG A C 1
ATOM 2941 O O . ARG A 1 363 ? 25.973 5.549 9.227 1.00 51.28 363 ARG A O 1
ATOM 2948 N N . TRP A 1 364 ? 23.964 5.337 10.183 1.00 45.03 364 TRP A N 1
ATOM 2949 C CA . TRP A 1 364 ? 23.290 4.863 8.959 1.00 45.03 364 TRP A CA 1
ATOM 2950 C C . TRP A 1 364 ? 23.313 5.911 7.843 1.00 45.03 364 TRP A C 1
ATOM 2952 O O . TRP A 1 364 ? 23.495 5.573 6.677 1.00 45.03 364 TRP A O 1
ATOM 2962 N N . GLU A 1 365 ? 23.176 7.177 8.212 1.00 53.28 365 GLU A N 1
ATOM 2963 C CA . GLU A 1 365 ? 23.235 8.323 7.315 1.00 53.28 365 GLU A CA 1
ATOM 2964 C C . GLU A 1 365 ? 24.639 8.430 6.705 1.00 53.28 365 GLU A C 1
ATOM 2966 O O . GLU A 1 365 ? 24.770 8.567 5.492 1.00 53.28 365 GLU A O 1
ATOM 2971 N N . ASP A 1 366 ? 25.685 8.224 7.518 1.00 56.84 366 ASP A N 1
ATOM 2972 C CA . ASP A 1 366 ? 27.072 8.151 7.046 1.00 56.84 366 ASP A CA 1
ATOM 2973 C C . ASP A 1 366 ? 27.264 6.993 6.055 1.00 56.84 366 ASP A C 1
ATOM 2975 O O . ASP A 1 366 ? 27.898 7.168 5.020 1.00 56.84 366 ASP A O 1
ATOM 2979 N N . TYR A 1 367 ? 26.710 5.808 6.345 1.00 55.53 367 TYR A N 1
ATOM 2980 C CA . TYR A 1 367 ? 26.825 4.633 5.472 1.00 55.53 367 TYR A CA 1
ATOM 2981 C C . TYR A 1 367 ? 26.061 4.816 4.160 1.00 55.53 367 TYR A C 1
ATOM 2983 O O . TYR A 1 367 ? 26.593 4.525 3.093 1.00 55.53 367 TYR A O 1
ATOM 2991 N N . SER A 1 368 ? 24.825 5.317 4.224 1.00 54.91 368 SER A N 1
ATOM 2992 C CA . SER A 1 368 ? 23.987 5.559 3.048 1.00 54.91 368 SER A CA 1
ATOM 2993 C C . SER A 1 368 ? 24.616 6.602 2.130 1.00 54.91 368 SER A C 1
ATOM 2995 O O . SER A 1 368 ? 24.580 6.438 0.912 1.00 54.91 368 SER A O 1
ATOM 2997 N N . VAL A 1 369 ? 25.205 7.653 2.703 1.00 64.75 369 VAL A N 1
ATOM 2998 C CA . VAL A 1 369 ? 25.905 8.687 1.944 1.00 64.75 369 VAL A CA 1
ATOM 2999 C C . VAL A 1 369 ? 27.213 8.156 1.360 1.00 64.75 369 VAL A C 1
ATOM 3001 O O . VAL A 1 369 ? 27.404 8.248 0.149 1.00 64.75 369 VAL A O 1
ATOM 3004 N N . MET A 1 370 ? 28.066 7.522 2.177 1.00 63.66 370 MET A N 1
ATOM 3005 C CA . MET A 1 370 ? 29.319 6.913 1.711 1.00 63.66 370 MET A CA 1
ATOM 3006 C C . MET A 1 370 ? 29.077 5.916 0.580 1.00 63.66 370 MET A C 1
ATOM 3008 O O . MET A 1 370 ? 29.783 5.934 -0.423 1.00 63.66 370 MET A O 1
ATOM 3012 N N . ARG A 1 371 ? 28.078 5.044 0.738 1.00 60.12 371 ARG A N 1
ATOM 3013 C CA . ARG A 1 371 ? 27.761 4.003 -0.234 1.00 60.12 371 ARG A CA 1
ATOM 3014 C C . ARG A 1 371 ? 27.264 4.590 -1.550 1.00 60.12 371 ARG A C 1
ATOM 3016 O O . ARG A 1 371 ? 27.787 4.203 -2.583 1.00 60.12 371 ARG A O 1
ATOM 3023 N N . ARG A 1 372 ? 26.317 5.535 -1.519 1.00 60.09 372 ARG A N 1
ATOM 3024 C CA . ARG A 1 372 ? 25.798 6.177 -2.740 1.00 60.09 372 ARG A CA 1
ATOM 3025 C C . ARG A 1 372 ? 26.875 6.958 -3.488 1.00 60.09 372 ARG A C 1
ATOM 3027 O O . ARG A 1 372 ? 26.884 6.963 -4.712 1.00 60.09 372 ARG A O 1
ATOM 3034 N N . ILE A 1 373 ? 27.793 7.597 -2.766 1.00 66.12 373 ILE A N 1
ATOM 3035 C CA . ILE A 1 373 ? 28.893 8.339 -3.390 1.00 66.12 373 ILE A CA 1
ATOM 3036 C C . ILE A 1 373 ? 29.953 7.392 -3.938 1.00 66.12 373 ILE A C 1
ATOM 3038 O O . ILE A 1 373 ? 30.441 7.614 -5.039 1.00 66.12 373 ILE A O 1
ATOM 3042 N N . TYR A 1 374 ? 30.267 6.306 -3.233 1.00 65.00 374 TYR A N 1
ATOM 3043 C CA . TYR A 1 374 ? 31.131 5.262 -3.775 1.00 65.00 374 TYR A CA 1
ATOM 3044 C C . TYR A 1 374 ? 30.534 4.632 -5.042 1.00 65.00 374 TYR A C 1
ATOM 3046 O O . TYR A 1 374 ? 31.223 4.537 -6.050 1.00 65.00 374 TYR A O 1
ATOM 3054 N N . GLU A 1 375 ? 29.245 4.279 -5.018 1.00 59.78 375 GLU A N 1
ATOM 3055 C CA . GLU A 1 375 ? 28.515 3.757 -6.180 1.00 59.78 375 GLU A CA 1
ATOM 3056 C C . GLU A 1 375 ? 28.564 4.742 -7.363 1.00 59.78 375 GLU A C 1
ATOM 3058 O O . GLU A 1 375 ? 28.829 4.320 -8.484 1.00 59.78 375 GLU A O 1
ATOM 3063 N N . PHE A 1 376 ? 28.421 6.052 -7.116 1.00 65.12 376 PHE A N 1
ATOM 3064 C CA . PHE A 1 376 ? 28.581 7.081 -8.149 1.00 65.12 376 PHE A CA 1
ATOM 3065 C C . PHE A 1 376 ? 30.012 7.155 -8.711 1.00 65.12 376 PHE A C 1
ATOM 3067 O O . PHE A 1 376 ? 30.201 7.260 -9.920 1.00 65.12 376 PHE A O 1
ATOM 3074 N N . LEU A 1 377 ? 31.035 7.080 -7.855 1.00 68.00 377 LEU A N 1
ATOM 3075 C CA . LEU A 1 377 ? 32.444 7.143 -8.266 1.00 68.00 377 LEU A CA 1
ATOM 3076 C C . LEU A 1 377 ? 32.902 5.925 -9.094 1.00 68.00 377 LEU A C 1
ATOM 3078 O O . LEU A 1 377 ? 33.971 5.983 -9.706 1.00 68.00 377 LEU A O 1
ATOM 3082 N N . GLU A 1 378 ? 32.143 4.828 -9.103 1.00 68.69 378 GLU A N 1
ATOM 3083 C CA . GLU A 1 378 ? 32.379 3.645 -9.948 1.00 68.69 378 GLU A CA 1
ATOM 3084 C C . GLU A 1 378 ? 31.752 3.763 -11.354 1.00 68.69 378 GLU A C 1
ATOM 3086 O O . GLU A 1 378 ? 32.021 2.933 -12.224 1.00 68.69 378 GLU A O 1
ATOM 3091 N N . GLU A 1 379 ? 30.948 4.796 -11.626 1.00 64.44 379 GLU A N 1
ATOM 3092 C CA . GLU A 1 379 ? 30.329 4.990 -12.941 1.00 64.44 379 GLU A CA 1
ATOM 3093 C C . GLU A 1 379 ? 31.362 5.423 -14.009 1.00 64.44 379 GLU A C 1
ATOM 3095 O O . GLU A 1 379 ? 32.160 6.323 -13.762 1.00 64.44 379 GLU A O 1
ATOM 3100 N N . PRO A 1 380 ? 31.327 4.892 -15.248 1.00 50.78 380 PRO A N 1
ATOM 3101 C CA . PRO A 1 380 ? 32.320 5.196 -16.291 1.00 50.78 380 PRO A CA 1
ATOM 3102 C C . PRO A 1 380 ? 32.321 6.654 -16.803 1.00 50.78 380 PRO A C 1
ATOM 3104 O O . PRO A 1 380 ? 33.224 7.033 -17.545 1.00 50.78 380 PRO A O 1
ATOM 3107 N N . ASP A 1 381 ? 31.358 7.483 -16.383 1.00 61.28 381 ASP A N 1
ATOM 3108 C CA . ASP A 1 381 ? 31.211 8.897 -16.763 1.00 61.28 381 ASP A CA 1
ATOM 3109 C C . ASP A 1 381 ? 30.972 9.828 -15.553 1.00 61.28 381 ASP A C 1
ATOM 3111 O O . ASP A 1 381 ? 30.493 10.952 -15.721 1.00 61.28 381 ASP A O 1
ATOM 3115 N N . PHE A 1 382 ? 31.306 9.396 -14.327 1.00 62.97 382 PHE A N 1
ATOM 3116 C CA . PHE A 1 382 ? 31.041 10.164 -13.096 1.00 62.97 382 PHE A CA 1
ATOM 3117 C C . PHE A 1 382 ? 31.641 11.581 -13.117 1.00 62.97 382 PHE A C 1
ATOM 3119 O O . PHE A 1 382 ? 31.136 12.495 -12.471 1.00 62.97 382 PHE A O 1
ATOM 3126 N N . SER A 1 383 ? 32.714 11.790 -13.886 1.00 64.12 383 SER A N 1
ATOM 3127 C CA . SER A 1 383 ? 33.342 13.098 -14.037 1.00 64.12 383 SER A CA 1
ATOM 3128 C C . SER A 1 383 ? 32.464 14.105 -14.778 1.00 64.12 383 SER A C 1
ATOM 3130 O O . SER A 1 383 ? 32.682 15.291 -14.607 1.00 64.12 383 SER A O 1
ATOM 3132 N N . LYS A 1 384 ? 31.467 13.684 -15.567 1.00 66.12 384 LYS A N 1
ATOM 3133 C CA . LYS A 1 384 ? 30.739 14.554 -16.509 1.00 66.12 384 LYS A CA 1
ATOM 3134 C C . LYS A 1 384 ? 29.479 15.219 -15.948 1.00 66.12 384 LYS A C 1
ATOM 3136 O O . LYS A 1 384 ? 28.850 15.996 -16.664 1.00 66.12 384 LYS A O 1
ATOM 3141 N N . ARG A 1 385 ? 29.060 14.901 -14.718 1.00 70.31 385 ARG A N 1
ATOM 3142 C CA . ARG A 1 385 ? 27.801 15.410 -14.149 1.00 70.31 385 ARG A CA 1
ATOM 3143 C C . ARG A 1 385 ? 27.835 15.527 -12.633 1.00 70.31 385 ARG A C 1
ATOM 3145 O O . ARG A 1 385 ? 28.456 14.713 -11.960 1.00 70.31 385 ARG A O 1
ATOM 3152 N N . VAL A 1 386 ? 27.081 16.492 -12.118 1.00 70.25 386 VAL A N 1
ATOM 3153 C CA . VAL A 1 386 ? 26.743 16.583 -10.694 1.00 70.25 386 VAL A CA 1
ATOM 3154 C C . VAL A 1 386 ? 25.704 15.507 -10.381 1.00 70.25 386 VAL A C 1
ATOM 3156 O O . VAL A 1 386 ? 24.741 15.331 -11.130 1.00 70.25 386 VAL A O 1
ATOM 3159 N N . SER A 1 387 ? 25.894 14.781 -9.285 1.00 73.50 387 SER A N 1
ATOM 3160 C CA . SER A 1 387 ? 24.934 13.799 -8.773 1.00 73.50 387 SER A CA 1
ATOM 3161 C C . SER A 1 387 ? 24.364 14.283 -7.455 1.00 73.50 387 SER A C 1
ATOM 3163 O O . SER A 1 387 ? 25.090 14.837 -6.638 1.00 73.50 387 SER A O 1
ATOM 3165 N N . SER A 1 388 ? 23.067 14.102 -7.234 1.00 76.19 388 SER A N 1
ATOM 3166 C CA . SER A 1 388 ? 22.418 14.523 -5.993 1.00 76.19 388 SER A CA 1
ATOM 3167 C C . SER A 1 388 ? 21.251 13.613 -5.629 1.00 76.19 388 SER A C 1
ATOM 3169 O O . SER A 1 388 ? 20.638 12.976 -6.484 1.00 76.19 388 SER A O 1
ATOM 3171 N N . PHE A 1 389 ? 20.988 13.496 -4.331 1.00 63.50 389 PHE A N 1
ATOM 3172 C CA . PHE A 1 389 ? 19.893 12.730 -3.759 1.00 63.50 389 PHE A CA 1
ATOM 3173 C C . PHE A 1 389 ? 19.450 13.340 -2.425 1.00 63.50 389 PHE A C 1
ATOM 3175 O O . PHE A 1 389 ? 20.223 13.995 -1.729 1.00 63.50 389 PHE A O 1
ATOM 3182 N N . CYS A 1 390 ? 18.205 13.075 -2.039 1.00 66.62 390 CYS A N 1
ATOM 3183 C CA . CYS A 1 390 ? 17.645 13.511 -0.763 1.00 66.62 390 CYS A CA 1
ATOM 3184 C C . CYS A 1 390 ? 17.455 12.317 0.188 1.00 66.62 390 CYS A C 1
ATOM 3186 O O . CYS A 1 390 ? 17.124 11.206 -0.243 1.00 66.62 390 CYS A O 1
ATOM 3188 N N . LEU A 1 391 ? 17.682 12.541 1.482 1.00 60.59 391 LEU A N 1
ATOM 3189 C CA . LEU A 1 391 ? 17.395 11.621 2.582 1.00 60.59 391 LEU A CA 1
ATOM 3190 C C . LEU A 1 391 ? 16.597 12.365 3.664 1.00 60.59 391 LEU A C 1
ATOM 3192 O O . LEU A 1 391 ? 16.699 13.580 3.802 1.00 60.59 391 LEU A O 1
ATOM 3196 N N . THR A 1 392 ? 15.810 11.653 4.464 1.00 58.12 392 THR A N 1
ATOM 3197 C CA . THR A 1 392 ? 15.210 12.224 5.684 1.00 58.12 392 THR A CA 1
ATOM 3198 C C . THR A 1 392 ? 16.266 12.323 6.784 1.00 58.12 392 THR A C 1
ATOM 3200 O O . THR A 1 392 ? 16.946 11.323 7.035 1.00 58.12 392 THR A O 1
ATOM 3203 N N . GLY A 1 393 ? 16.366 13.465 7.466 1.00 58.00 393 GLY A N 1
ATOM 3204 C CA . GLY A 1 393 ? 17.275 13.649 8.600 1.00 58.00 393 GLY A CA 1
ATOM 3205 C C . GLY A 1 393 ? 17.471 15.119 8.979 1.00 58.00 393 GLY A C 1
ATOM 3206 O O . GLY A 1 393 ? 17.194 16.010 8.182 1.00 58.00 393 GLY A O 1
ATOM 3207 N N . ASP A 1 394 ? 17.945 15.339 10.201 1.00 63.38 394 ASP A N 1
ATOM 3208 C CA . ASP A 1 394 ? 18.013 16.632 10.899 1.00 63.38 394 ASP A CA 1
ATOM 3209 C C . ASP A 1 394 ? 19.446 17.121 11.167 1.00 63.38 394 ASP A C 1
ATOM 3211 O O . ASP A 1 394 ? 19.647 18.206 11.709 1.00 63.38 394 ASP A O 1
ATOM 3215 N N . ALA A 1 395 ? 20.454 16.331 10.789 1.00 71.19 395 ALA A N 1
ATOM 3216 C CA . ALA A 1 395 ? 21.856 16.640 11.041 1.00 71.19 395 ALA A CA 1
ATOM 3217 C C . ALA A 1 395 ? 22.770 16.171 9.904 1.00 71.19 395 ALA A C 1
ATOM 3219 O O . ALA A 1 395 ? 22.545 15.134 9.273 1.00 71.19 395 ALA A O 1
ATOM 3220 N N . THR A 1 396 ? 23.851 16.913 9.687 1.00 75.94 396 THR A N 1
ATOM 3221 C CA . THR A 1 396 ? 24.870 16.621 8.682 1.00 75.94 396 THR A CA 1
ATOM 3222 C C . THR A 1 396 ? 25.607 15.331 9.056 1.00 75.94 396 THR A C 1
ATOM 3224 O O . THR A 1 396 ? 26.075 15.175 10.190 1.00 75.94 396 THR A O 1
ATOM 3227 N N . PRO A 1 397 ? 25.741 14.366 8.128 1.00 76.25 397 PRO A N 1
ATOM 3228 C CA . PRO A 1 397 ? 26.477 13.135 8.390 1.00 76.25 397 PRO A CA 1
ATOM 3229 C C . PRO A 1 397 ? 27.925 13.427 8.806 1.00 76.25 397 PRO A C 1
ATOM 3231 O O . PRO A 1 397 ? 28.619 14.219 8.171 1.00 76.25 397 PRO A O 1
ATOM 3234 N N . LYS A 1 398 ? 28.428 12.746 9.841 1.00 78.62 398 LYS A N 1
ATOM 3235 C CA . LYS A 1 398 ? 29.819 12.855 10.325 1.00 78.62 398 LYS A CA 1
ATOM 3236 C C . LYS A 1 398 ? 30.863 12.500 9.270 1.00 78.62 398 LYS A C 1
ATOM 3238 O O . LYS A 1 398 ? 32.042 12.792 9.448 1.00 78.62 398 LYS A O 1
ATOM 3243 N N . TRP A 1 399 ? 30.456 11.833 8.196 1.00 79.19 399 TRP A N 1
ATOM 3244 C CA . TRP A 1 399 ? 31.324 11.578 7.062 1.00 79.19 399 TRP A CA 1
ATOM 3245 C C . TRP A 1 399 ? 31.840 12.858 6.388 1.00 79.19 399 TRP A C 1
ATOM 3247 O O . TRP A 1 399 ? 32.966 12.843 5.889 1.00 79.19 399 TRP A O 1
ATOM 3257 N N . PHE A 1 400 ? 31.083 13.958 6.401 1.00 83.31 400 PHE A N 1
ATOM 3258 C CA . PHE A 1 400 ? 31.556 15.240 5.877 1.00 83.31 400 PHE A CA 1
ATOM 3259 C C . PHE A 1 400 ? 32.650 15.808 6.783 1.00 83.31 400 PHE A C 1
ATOM 3261 O O . PHE A 1 400 ? 32.431 15.976 7.980 1.00 83.31 400 PHE A O 1
ATOM 3268 N N . SER A 1 401 ? 33.835 16.070 6.227 1.00 85.56 401 SER A N 1
ATOM 3269 C CA . SER A 1 401 ? 35.012 16.485 7.004 1.00 85.56 401 SER A CA 1
ATOM 3270 C C . SER A 1 401 ? 34.946 17.939 7.462 1.00 85.56 401 SER A C 1
ATOM 3272 O O . SER A 1 401 ? 35.537 18.282 8.485 1.00 85.56 401 SER A O 1
ATOM 3274 N N . HIS A 1 402 ? 34.220 18.779 6.726 1.00 90.00 402 HIS A N 1
ATOM 3275 C CA . HIS A 1 402 ? 33.979 20.177 7.060 1.00 90.00 402 HIS A CA 1
ATOM 3276 C C . HIS A 1 402 ? 32.478 20.368 7.207 1.00 90.00 402 HIS A C 1
ATOM 3278 O O . HIS A 1 402 ? 31.734 20.026 6.294 1.00 90.00 402 HIS A O 1
ATOM 3284 N N . GLN A 1 403 ? 32.032 20.870 8.352 1.00 90.19 403 GLN A N 1
ATOM 3285 C CA . GLN A 1 403 ? 30.617 21.081 8.653 1.00 90.19 403 GLN A CA 1
ATOM 3286 C C . GLN A 1 403 ? 30.444 22.442 9.308 1.00 90.19 403 GLN A C 1
ATOM 3288 O O . GLN A 1 403 ? 31.346 22.902 10.013 1.00 90.19 403 GLN A O 1
ATOM 3293 N N . ASN A 1 404 ? 29.299 23.077 9.091 1.00 85.19 404 ASN A N 1
ATOM 3294 C CA . ASN A 1 404 ? 28.964 24.321 9.760 1.00 85.19 404 ASN A CA 1
ATOM 3295 C C . ASN A 1 404 ? 27.465 24.423 10.043 1.00 85.19 404 ASN A C 1
ATOM 3297 O O . ASN A 1 404 ? 26.641 23.970 9.254 1.00 85.19 404 ASN A O 1
ATOM 3301 N N . TRP A 1 405 ? 27.122 25.083 11.148 1.00 83.94 405 TRP A N 1
ATOM 3302 C CA . TRP A 1 405 ? 25.747 25.358 11.585 1.00 83.94 405 TRP A CA 1
ATOM 3303 C C . TRP A 1 405 ? 25.221 26.638 10.920 1.00 83.94 405 TRP A C 1
ATOM 3305 O O . TRP A 1 405 ? 24.746 27.567 11.573 1.00 83.94 405 TRP A O 1
ATOM 3315 N N . SER A 1 406 ? 25.422 26.731 9.609 1.00 83.75 406 SER A N 1
ATOM 3316 C CA . SER A 1 406 ? 24.989 27.837 8.760 1.00 83.75 406 SER A CA 1
ATOM 3317 C C . SER A 1 406 ? 24.852 27.352 7.316 1.00 83.75 406 SER A C 1
ATOM 3319 O O . SER A 1 406 ? 25.128 26.192 7.010 1.00 83.75 406 SER A O 1
ATOM 3321 N N . SER A 1 407 ? 24.462 28.247 6.412 1.00 88.31 407 SER A N 1
ATOM 3322 C CA . SER A 1 407 ? 24.420 27.991 4.972 1.00 88.31 407 SER A CA 1
ATOM 3323 C C . SER A 1 407 ? 25.793 28.009 4.296 1.00 88.31 407 SER A C 1
ATOM 3325 O O . SER A 1 407 ? 25.854 27.846 3.083 1.00 88.31 407 SER A O 1
ATOM 3327 N N . THR A 1 408 ? 26.897 28.229 5.017 1.00 92.75 408 THR A N 1
ATOM 3328 C CA . THR A 1 408 ? 28.225 28.370 4.401 1.00 92.75 408 THR A CA 1
ATOM 3329 C C . THR A 1 408 ? 29.292 27.636 5.193 1.00 92.75 408 THR A C 1
ATOM 3331 O O . THR A 1 408 ? 29.433 27.853 6.396 1.00 92.75 408 THR A O 1
ATOM 3334 N N . VAL A 1 409 ? 30.119 26.836 4.521 1.00 93.19 409 VAL A N 1
ATOM 3335 C CA . VAL A 1 409 ? 31.306 26.216 5.125 1.00 93.19 409 VAL A CA 1
ATOM 3336 C C . VAL A 1 409 ? 32.574 26.727 4.451 1.00 93.19 409 VAL A C 1
ATOM 3338 O O . VAL A 1 409 ? 32.685 26.696 3.230 1.00 93.19 409 VAL A O 1
ATOM 3341 N N . THR A 1 410 ? 33.536 27.191 5.248 1.00 92.88 410 THR A N 1
ATOM 3342 C CA . THR A 1 410 ? 34.836 27.684 4.768 1.00 92.88 410 THR A CA 1
ATOM 3343 C C . THR A 1 410 ? 35.947 26.805 5.310 1.00 92.88 410 THR A C 1
ATOM 3345 O O . THR A 1 410 ? 35.976 26.513 6.507 1.00 92.88 410 THR A O 1
ATOM 3348 N N . PHE A 1 411 ? 36.869 26.388 4.449 1.00 91.81 411 PHE A N 1
ATOM 3349 C CA . PHE A 1 411 ? 38.030 25.607 4.859 1.00 91.81 411 PHE A CA 1
ATOM 3350 C C . PHE A 1 411 ? 39.233 25.853 3.946 1.00 91.81 411 PHE A C 1
ATOM 3352 O O . PHE A 1 411 ? 39.107 26.277 2.797 1.00 91.81 411 PHE A O 1
ATOM 3359 N N . GLN A 1 412 ? 40.418 25.588 4.494 1.00 91.12 412 GLN A N 1
ATOM 3360 C CA . GLN A 1 412 ? 41.684 25.711 3.779 1.00 91.12 412 GLN A CA 1
ATOM 3361 C C . GLN A 1 412 ? 41.925 24.473 2.912 1.00 91.12 412 GLN A C 1
ATOM 3363 O O . GLN A 1 412 ? 41.719 23.337 3.346 1.00 91.12 412 GLN A O 1
ATOM 3368 N N . LEU A 1 413 ? 42.391 24.707 1.694 1.00 86.00 413 LEU A N 1
ATOM 3369 C CA . LEU A 1 413 ? 42.787 23.700 0.727 1.00 86.00 413 LEU A CA 1
ATOM 3370 C C . LEU A 1 413 ? 44.293 23.453 0.844 1.00 86.00 413 LEU A C 1
ATOM 3372 O O . LEU A 1 413 ? 45.087 24.372 1.033 1.00 86.00 413 LEU A O 1
ATOM 3376 N N . SER A 1 414 ? 44.716 22.195 0.729 1.00 82.19 414 SER A N 1
ATOM 3377 C CA . SER A 1 414 ? 46.148 21.879 0.717 1.00 82.19 414 SER A CA 1
ATOM 3378 C C . SER A 1 414 ? 46.819 22.458 -0.529 1.00 82.19 414 SER A C 1
ATOM 3380 O O . SER A 1 414 ? 46.212 22.445 -1.592 1.00 82.19 414 SER A O 1
ATOM 3382 N N . SER A 1 415 ? 48.094 22.837 -0.461 1.00 74.25 415 SER A N 1
ATOM 3383 C CA . SER A 1 415 ? 48.842 23.424 -1.590 1.00 74.25 415 SER A CA 1
ATOM 3384 C C . SER A 1 415 ? 48.937 22.559 -2.861 1.00 74.25 415 SER A C 1
ATOM 3386 O O . SER A 1 415 ? 49.393 23.044 -3.889 1.00 74.25 415 SER A O 1
ATOM 3388 N N . GLN A 1 416 ? 48.518 21.290 -2.811 1.00 73.31 416 GLN A N 1
ATOM 3389 C CA . GLN A 1 416 ? 48.472 20.367 -3.953 1.00 73.31 416 GLN A CA 1
ATOM 3390 C C . GLN A 1 416 ? 47.085 19.736 -4.145 1.00 73.31 416 GLN A C 1
ATOM 3392 O O . GLN A 1 416 ? 46.987 18.631 -4.667 1.00 73.31 416 GLN A O 1
ATOM 3397 N N . TRP A 1 417 ? 46.013 20.383 -3.679 1.00 78.44 417 TRP A N 1
ATOM 3398 C CA . TRP A 1 417 ? 44.668 19.792 -3.677 1.00 78.44 417 TRP A CA 1
ATOM 3399 C C . TRP A 1 417 ? 44.127 19.516 -5.090 1.00 78.44 417 TRP A C 1
ATOM 3401 O O . TRP A 1 417 ? 43.496 18.487 -5.310 1.00 78.44 417 TRP A O 1
ATOM 3411 N N . ALA A 1 418 ? 44.393 20.412 -6.044 1.00 74.69 418 ALA A N 1
ATOM 3412 C CA . ALA A 1 418 ? 43.964 20.303 -7.434 1.00 74.69 418 ALA A CA 1
ATOM 3413 C C . ALA A 1 418 ? 44.992 19.492 -8.236 1.00 74.69 418 ALA A C 1
ATOM 3415 O O . ALA A 1 418 ? 45.782 20.039 -8.994 1.00 74.69 418 ALA A O 1
ATOM 3416 N N . ASN A 1 419 ? 45.034 18.182 -8.009 1.00 77.00 419 ASN A N 1
ATOM 3417 C CA . ASN A 1 419 ? 45.923 17.264 -8.723 1.00 77.00 419 ASN A CA 1
ATOM 3418 C C . ASN A 1 419 ? 45.118 16.176 -9.458 1.00 77.00 419 ASN A C 1
ATOM 3420 O O . ASN A 1 419 ? 43.891 16.136 -9.379 1.00 77.00 419 ASN A O 1
ATOM 3424 N N . SER A 1 420 ? 45.800 15.270 -10.165 1.00 72.06 420 SER A N 1
ATOM 3425 C CA . SER A 1 420 ? 45.154 14.187 -10.928 1.00 72.06 420 SER A CA 1
ATOM 3426 C C . SER A 1 420 ? 44.331 13.212 -10.080 1.00 72.06 420 SER A C 1
ATOM 3428 O O . SER A 1 420 ? 43.462 12.528 -10.615 1.00 72.06 420 SER A O 1
ATOM 3430 N N . GLU A 1 421 ? 44.594 13.142 -8.775 1.00 80.19 421 GLU A N 1
ATOM 3431 C CA . GLU A 1 421 ? 43.876 12.290 -7.829 1.00 80.19 421 GLU A CA 1
ATOM 3432 C C . GLU A 1 421 ? 42.588 12.948 -7.324 1.00 80.19 421 GLU A C 1
ATOM 3434 O O . GLU A 1 421 ? 41.751 12.253 -6.752 1.00 80.19 421 GLU A O 1
ATOM 3439 N N . PHE A 1 422 ? 42.400 14.258 -7.521 1.00 84.75 422 PHE A N 1
ATOM 3440 C CA . PHE A 1 422 ? 41.187 14.959 -7.108 1.00 84.75 422 PHE A CA 1
ATOM 3441 C C . PHE A 1 422 ? 39.971 14.447 -7.888 1.00 84.75 422 PHE A C 1
ATOM 3443 O O . PHE A 1 422 ? 39.925 14.463 -9.121 1.00 84.75 422 PHE A O 1
ATOM 3450 N N . LEU A 1 423 ? 38.947 13.995 -7.168 1.00 81.62 423 LEU A N 1
ATOM 3451 C CA . LEU A 1 423 ? 37.735 13.445 -7.765 1.00 81.62 423 LEU A CA 1
ATOM 3452 C C . LEU A 1 423 ? 36.617 14.478 -7.855 1.00 81.62 423 LEU A C 1
ATOM 3454 O O . LEU A 1 423 ? 35.934 14.500 -8.881 1.00 81.62 423 LEU A O 1
ATOM 3458 N N . GLY A 1 424 ? 36.449 15.304 -6.823 1.00 86.81 424 GLY A N 1
ATOM 3459 C CA . GLY A 1 424 ? 35.376 16.290 -6.717 1.00 86.81 424 GLY A CA 1
ATOM 3460 C C . GLY A 1 424 ? 35.061 16.670 -5.269 1.00 86.81 424 GLY A C 1
ATOM 3461 O O . GLY A 1 424 ? 35.719 16.218 -4.327 1.00 86.81 424 GLY A O 1
ATOM 3462 N N . PHE A 1 425 ? 34.018 17.475 -5.087 1.00 88.75 425 PHE A N 1
ATOM 3463 C CA . PHE A 1 425 ? 33.466 17.825 -3.781 1.00 88.75 425 PHE A CA 1
ATOM 3464 C C . PHE A 1 425 ? 32.175 17.052 -3.534 1.00 88.75 425 PHE A C 1
ATOM 3466 O O . PHE A 1 425 ? 31.237 17.127 -4.323 1.00 88.75 425 PHE A O 1
ATOM 3473 N N . SER A 1 426 ? 32.083 16.365 -2.400 1.00 88.81 426 SER A N 1
ATOM 3474 C CA . SER A 1 426 ? 30.790 15.967 -1.864 1.00 88.81 426 SER A CA 1
ATOM 3475 C C . SER A 1 426 ? 30.207 17.089 -1.017 1.00 88.81 426 SER A C 1
ATOM 3477 O O . SER A 1 426 ? 30.895 17.671 -0.177 1.00 88.81 426 SER A O 1
ATOM 3479 N N . LEU A 1 427 ? 28.933 17.369 -1.248 1.00 91.62 427 LEU A N 1
ATOM 3480 C CA . LEU A 1 427 ? 28.176 18.479 -0.701 1.00 91.62 427 LEU A CA 1
ATOM 3481 C C . LEU A 1 427 ? 26.978 17.965 0.097 1.00 91.62 427 LEU A C 1
ATOM 3483 O O . LEU A 1 427 ? 26.340 16.990 -0.300 1.00 91.62 427 LEU A O 1
ATOM 3487 N N . CYS A 1 428 ? 26.646 18.645 1.188 1.00 89.94 428 CYS A N 1
ATOM 3488 C CA . CYS A 1 428 ? 25.510 18.336 2.042 1.00 89.94 428 CYS A CA 1
ATOM 3489 C C . CYS A 1 428 ? 24.852 19.618 2.549 1.00 89.94 428 CYS A C 1
ATOM 3491 O O . CYS A 1 428 ? 25.534 20.477 3.100 1.00 89.94 428 CYS A O 1
ATOM 3493 N N . ALA A 1 429 ? 23.531 19.708 2.431 1.00 88.00 429 ALA A N 1
ATOM 3494 C CA . ALA A 1 429 ? 22.711 20.749 3.036 1.00 88.00 429 ALA A CA 1
ATOM 3495 C C . ALA A 1 429 ? 21.539 20.112 3.787 1.00 88.00 429 ALA A C 1
ATOM 3497 O O . ALA A 1 429 ? 20.735 19.386 3.205 1.00 88.00 429 ALA A O 1
ATOM 3498 N N . VAL A 1 430 ? 21.433 20.398 5.080 1.00 82.44 430 VAL A N 1
ATOM 3499 C CA . VAL A 1 430 ? 20.277 20.056 5.908 1.00 82.44 430 VAL A CA 1
ATOM 3500 C C . VAL A 1 430 ? 19.298 21.214 5.837 1.00 82.44 430 VAL A C 1
ATOM 3502 O O . VAL A 1 430 ? 19.588 22.321 6.298 1.00 82.44 430 VAL A O 1
ATOM 3505 N N . ILE A 1 431 ? 18.144 20.960 5.236 1.00 77.69 431 ILE A N 1
ATOM 3506 C CA . ILE A 1 431 ? 17.130 21.967 4.962 1.00 77.69 431 ILE A CA 1
ATOM 3507 C C . ILE A 1 431 ? 15.948 21.753 5.892 1.00 77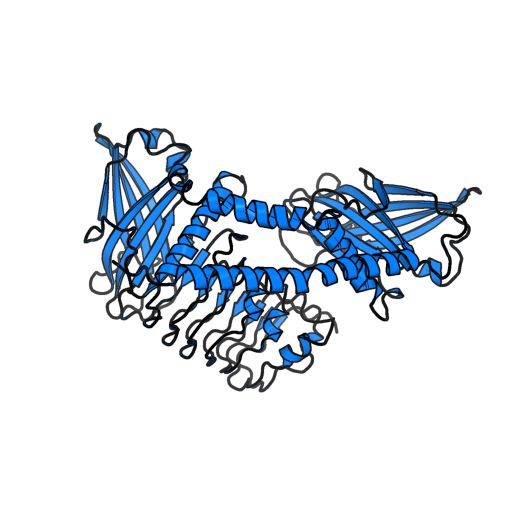.69 431 ILE A C 1
ATOM 3509 O O . ILE A 1 431 ? 15.305 20.702 5.867 1.00 77.69 431 ILE A O 1
ATOM 3513 N N . ALA A 1 432 ? 15.644 22.782 6.678 1.00 70.81 432 ALA A N 1
ATOM 3514 C CA . ALA A 1 432 ? 14.390 22.890 7.396 1.00 70.81 432 ALA A CA 1
ATOM 3515 C C . ALA A 1 432 ? 13.369 23.649 6.558 1.00 70.81 432 ALA A C 1
ATOM 3517 O O . ALA A 1 432 ? 13.665 24.680 5.952 1.00 70.81 432 ALA A O 1
ATOM 3518 N N . SER A 1 433 ? 12.160 23.102 6.533 1.00 65.62 433 SER A N 1
ATOM 3519 C CA . SER A 1 433 ? 11.058 23.575 5.714 1.00 65.62 433 SER A CA 1
ATOM 3520 C C . SER A 1 433 ? 9.818 23.749 6.576 1.00 65.62 433 SER A C 1
ATOM 3522 O O . SER A 1 433 ? 9.446 22.846 7.329 1.00 65.62 433 SER A O 1
ATOM 3524 N N . TYR A 1 434 ? 9.167 24.901 6.434 1.00 56.38 434 TYR A N 1
ATOM 3525 C CA . TYR A 1 434 ? 7.906 25.210 7.092 1.00 56.38 434 TYR A CA 1
ATOM 3526 C C . TYR A 1 434 ? 6.788 25.242 6.039 1.00 56.38 434 TYR A C 1
ATOM 3528 O O . TYR A 1 434 ? 6.359 26.301 5.602 1.00 56.38 434 TYR A O 1
ATOM 3536 N N . SER A 1 435 ? 6.338 24.058 5.601 1.00 49.91 435 SER A N 1
ATOM 3537 C CA . SER A 1 435 ? 5.146 23.835 4.759 1.00 49.91 435 SER A CA 1
ATOM 3538 C C . SER A 1 435 ? 5.064 24.683 3.476 1.00 49.91 435 SER A C 1
ATOM 3540 O O . SER A 1 435 ? 4.375 25.703 3.428 1.00 49.91 435 SER A O 1
ATOM 3542 N N . PHE A 1 436 ? 5.650 24.193 2.381 1.00 53.44 436 PHE A N 1
ATOM 3543 C CA . PHE A 1 436 ? 5.519 24.795 1.046 1.00 53.44 436 PHE A CA 1
ATOM 3544 C C . PHE A 1 436 ? 5.333 23.748 -0.068 1.00 53.44 436 PHE A C 1
ATOM 3546 O O . PHE A 1 436 ? 5.605 22.565 0.129 1.00 53.44 436 PHE A O 1
ATOM 3553 N N . ASN A 1 437 ? 4.838 24.199 -1.230 1.00 51.09 437 ASN A N 1
ATOM 3554 C CA . ASN A 1 437 ? 4.345 23.373 -2.347 1.00 51.09 437 ASN A CA 1
ATOM 3555 C C . ASN A 1 437 ? 5.108 23.592 -3.686 1.00 51.09 437 ASN A C 1
ATOM 3557 O O . ASN A 1 437 ? 4.528 23.390 -4.749 1.00 51.09 437 ASN A O 1
ATOM 3561 N N . PHE A 1 438 ? 6.380 24.014 -3.677 1.00 55.03 438 PHE A N 1
ATOM 3562 C CA . PHE A 1 438 ? 7.165 24.245 -4.910 1.00 55.03 438 PHE A CA 1
ATOM 3563 C C . PHE A 1 438 ? 8.351 23.281 -5.062 1.00 55.03 438 PHE A C 1
ATOM 3565 O O . PHE A 1 438 ? 8.869 22.762 -4.073 1.00 55.03 438 PHE A O 1
ATOM 3572 N N . GLU A 1 439 ? 8.791 23.069 -6.308 1.00 61.88 439 GLU A N 1
ATOM 3573 C CA . GLU A 1 439 ? 10.036 22.364 -6.634 1.00 61.88 439 GLU A CA 1
ATOM 3574 C C . GLU A 1 439 ? 11.248 23.153 -6.092 1.00 61.88 439 GLU A C 1
ATOM 3576 O O . GLU A 1 439 ? 11.384 24.351 -6.346 1.00 61.88 439 GLU A O 1
ATOM 3581 N N . LEU A 1 440 ? 12.109 22.472 -5.328 1.00 74.12 440 LEU A N 1
ATOM 3582 C CA . LEU A 1 440 ? 13.252 23.043 -4.609 1.00 74.12 440 LEU A CA 1
ATOM 3583 C C . LEU A 1 440 ? 14.570 22.525 -5.198 1.00 74.12 440 LEU A C 1
ATOM 3585 O O . LEU A 1 440 ? 14.774 21.312 -5.314 1.00 74.12 440 LEU A O 1
ATOM 3589 N N . GLN A 1 441 ? 15.498 23.440 -5.466 1.00 82.12 441 GLN A N 1
ATOM 3590 C CA . GLN A 1 441 ? 16.898 23.131 -5.743 1.00 82.12 441 GLN A CA 1
ATOM 3591 C C . GLN A 1 441 ? 17.810 23.857 -4.755 1.00 82.12 441 GLN A C 1
ATOM 3593 O O . GLN A 1 441 ? 17.451 24.888 -4.192 1.00 82.12 441 GLN A O 1
ATOM 3598 N N . VAL A 1 442 ? 19.002 23.311 -4.526 1.00 87.00 442 VAL A N 1
ATOM 3599 C CA . VAL A 1 442 ? 20.014 23.969 -3.693 1.00 87.00 442 VAL A CA 1
ATOM 3600 C C . VAL A 1 442 ? 21.153 24.383 -4.595 1.00 87.00 442 VAL A C 1
ATOM 3602 O O . VAL A 1 442 ? 21.879 23.534 -5.112 1.00 87.00 442 VAL A O 1
ATOM 3605 N N . LYS A 1 443 ? 21.310 25.686 -4.795 1.00 90.62 443 LYS A N 1
ATOM 3606 C CA . LYS A 1 443 ? 22.490 26.230 -5.447 1.00 90.62 443 LYS A CA 1
ATOM 3607 C C . LYS A 1 443 ? 23.658 26.168 -4.476 1.00 90.62 443 LYS A C 1
ATOM 3609 O O . LYS A 1 443 ? 23.568 26.659 -3.354 1.00 90.62 443 LYS A O 1
ATOM 3614 N N . CYS A 1 444 ? 24.746 25.557 -4.910 1.00 92.06 444 CYS A N 1
ATOM 3615 C CA . CYS A 1 444 ? 25.979 25.450 -4.153 1.00 92.06 444 CYS A CA 1
ATOM 3616 C C . CYS A 1 444 ? 27.040 26.304 -4.836 1.00 92.06 444 CYS A C 1
ATOM 3618 O O . CYS A 1 444 ? 27.546 25.916 -5.887 1.00 92.06 444 CYS A O 1
ATOM 3620 N N . THR A 1 445 ? 27.354 27.461 -4.259 1.00 92.88 445 THR A N 1
ATOM 3621 C CA . THR A 1 445 ? 28.334 28.410 -4.796 1.00 92.88 445 THR A CA 1
ATOM 3622 C C . THR A 1 445 ? 29.669 28.228 -4.081 1.00 92.88 445 THR A C 1
ATOM 3624 O O . THR A 1 445 ? 29.751 28.350 -2.864 1.00 92.88 445 THR A O 1
ATOM 3627 N N . TYR A 1 446 ? 30.721 27.927 -4.832 1.00 91.50 446 TYR A N 1
ATOM 3628 C CA . TYR A 1 446 ? 32.096 27.847 -4.360 1.00 91.50 446 TYR A CA 1
ATOM 3629 C C . TYR A 1 446 ? 32.775 29.194 -4.563 1.00 91.50 446 TYR A C 1
ATOM 3631 O O . TYR A 1 446 ? 32.877 29.646 -5.696 1.00 91.50 446 TYR A O 1
ATOM 3639 N N . HIS A 1 447 ? 33.304 29.780 -3.499 1.00 92.56 447 HIS A N 1
ATOM 3640 C CA . HIS A 1 447 ? 34.128 30.981 -3.524 1.00 92.56 447 HIS A CA 1
ATOM 3641 C C . HIS A 1 447 ? 35.569 30.601 -3.205 1.00 92.56 447 HIS A C 1
ATOM 3643 O O . HIS A 1 447 ? 35.924 30.394 -2.042 1.00 92.56 447 HIS A O 1
ATOM 3649 N N . PHE A 1 448 ? 36.405 30.490 -4.232 1.00 90.00 448 PHE A N 1
ATOM 3650 C CA . PHE A 1 448 ? 37.828 30.208 -4.076 1.00 90.00 448 PHE A CA 1
ATOM 3651 C C . PHE A 1 448 ? 38.600 31.500 -3.823 1.00 90.00 448 PHE A C 1
ATOM 3653 O O . PHE A 1 448 ? 38.347 32.504 -4.490 1.00 90.00 448 PHE A O 1
ATOM 3660 N N . ARG A 1 449 ? 39.559 31.484 -2.889 1.00 89.44 449 ARG A N 1
ATOM 3661 C CA . ARG A 1 449 ? 40.435 32.626 -2.568 1.00 89.44 449 ARG A CA 1
ATOM 3662 C C . ARG A 1 449 ? 41.892 32.200 -2.416 1.00 89.44 449 ARG A C 1
ATOM 3664 O O . ARG A 1 449 ? 42.182 31.074 -2.014 1.00 89.44 449 ARG A O 1
ATOM 3671 N N . ASN A 1 450 ? 42.809 33.085 -2.796 1.00 87.00 450 ASN A N 1
ATOM 3672 C CA . ASN A 1 450 ? 44.242 32.900 -2.574 1.00 87.00 450 ASN A CA 1
ATOM 3673 C C . ASN A 1 450 ? 44.805 33.973 -1.633 1.00 87.00 450 ASN A C 1
ATOM 3675 O O . ASN A 1 450 ? 44.169 34.991 -1.359 1.00 87.00 450 ASN A O 1
ATOM 3679 N N . GLU A 1 451 ? 46.030 33.756 -1.159 1.00 81.38 451 GLU A N 1
ATOM 3680 C CA . GLU A 1 451 ? 46.720 34.672 -0.237 1.00 81.38 451 GLU A CA 1
ATOM 3681 C C . GLU A 1 451 ? 47.027 36.049 -0.856 1.00 81.38 451 GLU A C 1
ATOM 3683 O O . GLU A 1 451 ? 47.308 37.008 -0.139 1.00 81.38 451 GLU A O 1
ATOM 3688 N N . HIS A 1 452 ? 46.960 36.165 -2.185 1.00 82.62 452 HIS A N 1
ATOM 3689 C CA . HIS A 1 452 ? 47.204 37.398 -2.934 1.00 82.62 452 HIS A CA 1
ATOM 3690 C C . HIS A 1 452 ? 45.929 38.222 -3.187 1.00 82.62 452 HIS A C 1
ATOM 3692 O O . HIS A 1 452 ? 46.016 39.305 -3.763 1.00 82.62 452 HIS A O 1
ATOM 3698 N N . GLY A 1 453 ? 44.764 37.747 -2.730 1.00 78.62 453 GLY A N 1
ATOM 3699 C CA . GLY A 1 453 ? 43.478 38.436 -2.858 1.00 78.62 453 GLY A CA 1
ATOM 3700 C C . GLY A 1 453 ? 42.711 38.151 -4.154 1.00 78.62 453 GLY A C 1
ATOM 3701 O O . GLY A 1 453 ? 41.648 38.738 -4.356 1.00 78.62 453 GLY A O 1
ATOM 3702 N N . ASP A 1 454 ? 43.191 37.245 -5.011 1.00 85.25 454 ASP A N 1
ATOM 3703 C CA . ASP A 1 454 ? 42.406 36.767 -6.149 1.00 85.25 454 ASP A CA 1
ATOM 3704 C C . ASP A 1 454 ? 41.256 35.889 -5.650 1.00 85.25 454 ASP A C 1
ATOM 3706 O O . ASP A 1 454 ? 41.419 35.081 -4.729 1.00 85.25 454 ASP A O 1
ATOM 3710 N N . SER A 1 455 ? 40.112 35.980 -6.326 1.00 88.00 455 SER A N 1
ATOM 3711 C CA . SER A 1 455 ? 38.963 35.106 -6.089 1.00 88.00 455 SER A CA 1
ATOM 3712 C C . SER A 1 455 ? 38.428 34.503 -7.383 1.00 88.00 455 SER A C 1
ATOM 3714 O O . SER A 1 455 ? 38.687 35.017 -8.476 1.00 88.00 455 SER A O 1
ATOM 3716 N N . HIS A 1 456 ? 37.742 33.371 -7.272 1.00 87.06 456 HIS A N 1
ATOM 3717 C CA . HIS A 1 456 ? 37.020 32.762 -8.380 1.00 87.06 456 HIS A CA 1
ATOM 3718 C C . HIS A 1 456 ? 35.792 32.030 -7.866 1.00 87.06 456 HIS A C 1
ATOM 3720 O O . HIS A 1 456 ? 35.902 31.237 -6.931 1.00 87.06 456 HIS A O 1
ATOM 3726 N N . ASP A 1 457 ? 34.657 32.264 -8.517 1.00 87.00 457 ASP A N 1
ATOM 3727 C CA . ASP A 1 457 ? 33.388 31.686 -8.109 1.00 87.00 457 ASP A CA 1
ATOM 3728 C C . ASP A 1 457 ? 32.928 30.632 -9.115 1.00 87.00 457 ASP A C 1
ATOM 3730 O O . ASP A 1 457 ? 32.895 30.877 -10.322 1.00 87.00 457 ASP A O 1
ATOM 3734 N N . LEU A 1 458 ? 32.545 29.466 -8.606 1.00 87.31 458 LEU A N 1
ATOM 3735 C CA . LEU A 1 458 ? 31.869 28.412 -9.361 1.00 87.31 458 LEU A CA 1
ATOM 3736 C C . LEU A 1 458 ? 30.547 28.087 -8.684 1.00 87.31 458 LEU A C 1
ATOM 3738 O O . LEU A 1 458 ? 30.365 28.376 -7.508 1.00 87.31 458 LEU A O 1
ATOM 3742 N N . TYR A 1 459 ? 29.628 27.446 -9.393 1.00 87.06 459 TYR A N 1
ATOM 3743 C CA . TYR A 1 459 ? 28.437 26.911 -8.752 1.00 87.06 459 TYR A CA 1
ATOM 3744 C C . TYR A 1 459 ? 28.000 25.597 -9.382 1.00 87.06 459 TYR A C 1
ATOM 3746 O O . TYR A 1 459 ? 28.242 25.337 -10.562 1.00 87.06 459 TYR A O 1
ATOM 3754 N N . CYS A 1 460 ? 27.319 24.790 -8.581 1.00 84.44 460 CYS A N 1
ATOM 3755 C CA . CYS A 1 460 ? 26.555 23.643 -9.037 1.00 84.44 460 CYS A CA 1
ATOM 3756 C C . CYS A 1 460 ? 25.169 23.645 -8.383 1.00 84.44 460 CYS A C 1
ATOM 3758 O O . CYS A 1 460 ? 24.892 24.450 -7.493 1.00 84.44 460 CYS A O 1
ATOM 3760 N N . TYR A 1 461 ? 24.293 22.748 -8.828 1.00 81.12 461 TYR A N 1
ATOM 3761 C CA . TYR A 1 461 ? 22.967 22.579 -8.247 1.00 81.12 461 TYR A CA 1
ATOM 3762 C C . TYR A 1 461 ? 22.809 21.170 -7.683 1.00 81.12 461 TYR A C 1
ATOM 3764 O O . TYR A 1 461 ? 23.042 20.178 -8.377 1.00 81.12 461 TYR A O 1
ATOM 3772 N N . LEU A 1 462 ? 22.381 21.083 -6.424 1.00 80.81 462 LEU A N 1
ATOM 3773 C CA . LEU A 1 462 ? 21.859 19.853 -5.847 1.00 80.81 462 LEU A CA 1
ATOM 3774 C C . LEU A 1 462 ? 20.364 19.795 -6.135 1.00 80.81 462 LEU A C 1
ATOM 3776 O O . LEU A 1 462 ? 19.575 20.590 -5.619 1.00 80.81 462 LEU A O 1
ATOM 3780 N N . HIS A 1 463 ? 19.977 18.827 -6.952 1.00 71.75 463 HIS A N 1
ATOM 3781 C CA . HIS A 1 463 ? 18.590 18.563 -7.285 1.00 71.75 463 HIS A CA 1
ATOM 3782 C C . HIS A 1 463 ? 18.080 17.451 -6.374 1.00 71.75 463 HIS A C 1
ATOM 3784 O O . HIS A 1 463 ? 18.608 16.341 -6.361 1.00 71.75 463 HIS A O 1
ATOM 3790 N N . GLY A 1 464 ? 17.055 17.741 -5.578 1.00 55.25 464 GLY A N 1
ATOM 3791 C CA . GLY A 1 464 ? 16.543 16.766 -4.616 1.00 55.25 464 GLY A CA 1
ATOM 3792 C C . GLY A 1 464 ? 15.107 16.325 -4.839 1.00 55.25 464 GLY A C 1
ATOM 3793 O O . GLY A 1 464 ? 14.662 15.453 -4.095 1.00 55.25 464 GLY A O 1
ATOM 3794 N N . TRP A 1 465 ? 14.364 16.894 -5.799 1.00 53.38 465 TRP A N 1
ATOM 3795 C CA . TRP A 1 465 ? 12.919 16.671 -5.831 1.00 53.38 465 TRP A CA 1
ATOM 3796 C C . TRP A 1 465 ? 12.233 16.980 -7.185 1.00 53.38 465 TRP A C 1
ATOM 3798 O O . TRP A 1 465 ? 12.586 17.954 -7.834 1.00 53.38 465 TRP A O 1
ATOM 3808 N N . TYR A 1 466 ? 11.230 16.167 -7.575 1.00 39.66 466 TYR A N 1
ATOM 3809 C CA . TYR A 1 466 ? 10.311 16.357 -8.729 1.00 39.66 466 TYR A CA 1
ATOM 3810 C C . TYR A 1 466 ? 8.858 15.864 -8.442 1.00 39.66 466 TYR A C 1
ATOM 3812 O O . TYR A 1 466 ? 8.268 15.151 -9.251 1.00 39.66 466 TYR A O 1
ATOM 3820 N N . ASP A 1 467 ? 8.273 16.143 -7.271 1.00 38.75 467 ASP A N 1
ATOM 3821 C CA . ASP A 1 467 ? 6.957 15.620 -6.860 1.00 38.75 467 ASP A CA 1
ATOM 3822 C C . ASP A 1 467 ? 6.217 16.577 -5.897 1.00 38.75 467 ASP A C 1
ATOM 3824 O O . ASP A 1 467 ? 6.799 17.111 -4.959 1.00 38.75 467 ASP A O 1
ATOM 3828 N N . GLU A 1 468 ? 4.924 16.796 -6.089 1.00 33.88 468 GLU A N 1
ATOM 3829 C CA . GLU A 1 468 ? 4.115 17.818 -5.399 1.00 33.88 468 GLU A CA 1
ATOM 3830 C C . GLU A 1 468 ? 3.641 17.381 -3.990 1.00 33.88 468 GLU A C 1
ATOM 3832 O O . GLU A 1 468 ? 2.449 17.427 -3.680 1.00 33.88 468 GLU A O 1
ATOM 3837 N N . ARG A 1 469 ? 4.537 16.927 -3.099 1.00 40.19 469 ARG A N 1
ATOM 3838 C CA . ARG A 1 469 ? 4.164 16.593 -1.703 1.00 40.19 469 ARG A CA 1
ATOM 3839 C C . ARG A 1 469 ? 4.651 17.653 -0.719 1.00 40.19 469 ARG A C 1
ATOM 3841 O O . ARG A 1 469 ? 5.806 18.062 -0.765 1.00 40.19 469 ARG A O 1
ATOM 3848 N N . ARG A 1 470 ? 3.770 18.031 0.217 1.00 40.62 470 ARG A N 1
ATOM 3849 C CA . ARG A 1 470 ? 4.060 18.934 1.344 1.00 40.62 470 ARG A CA 1
ATOM 3850 C C . ARG A 1 470 ? 5.258 18.423 2.149 1.00 40.62 470 ARG A C 1
ATOM 3852 O O . ARG A 1 470 ? 5.198 17.332 2.718 1.00 40.62 470 ARG A O 1
ATOM 3859 N N . ILE A 1 471 ? 6.313 19.229 2.228 1.00 43.50 471 ILE A N 1
ATOM 3860 C CA . ILE A 1 471 ? 7.428 19.005 3.150 1.00 43.50 471 ILE A CA 1
ATOM 3861 C C . ILE A 1 471 ? 7.025 19.574 4.516 1.00 43.50 471 ILE A C 1
ATOM 3863 O O . ILE A 1 471 ? 6.753 20.767 4.646 1.00 43.50 471 ILE A O 1
ATOM 3867 N N . CYS A 1 472 ? 6.967 18.711 5.531 1.00 44.31 472 CYS A N 1
ATOM 3868 C CA . CYS A 1 472 ? 6.639 19.088 6.913 1.00 44.31 472 CYS A CA 1
ATOM 3869 C C . CYS A 1 472 ? 7.772 18.741 7.905 1.00 44.31 472 CYS A C 1
ATOM 3871 O O . CYS A 1 472 ? 7.539 18.748 9.112 1.00 44.31 472 CYS A O 1
ATOM 3873 N N . SER A 1 473 ? 8.968 18.375 7.418 1.00 53.59 473 SER A N 1
ATOM 3874 C CA . SER A 1 473 ? 10.120 17.962 8.238 1.00 53.59 473 SER A CA 1
ATOM 3875 C C . SER A 1 473 ? 11.464 18.278 7.573 1.00 53.59 473 SER A C 1
ATOM 3877 O O . SER A 1 473 ? 11.516 18.638 6.401 1.00 53.59 473 SER A O 1
ATOM 3879 N N . GLU A 1 474 ? 12.558 18.105 8.314 1.00 58.22 474 GLU A N 1
ATOM 3880 C CA . GLU A 1 474 ? 13.924 18.347 7.841 1.00 58.22 474 GLU A CA 1
ATOM 3881 C C . GLU A 1 474 ? 14.414 17.257 6.880 1.00 58.22 474 GLU A C 1
ATOM 3883 O O . GLU A 1 474 ? 14.139 16.062 7.050 1.00 58.22 474 GLU A O 1
ATOM 3888 N N . HIS A 1 475 ? 15.144 17.686 5.855 1.00 70.38 475 HIS A N 1
ATOM 3889 C CA . HIS A 1 475 ? 15.693 16.818 4.822 1.00 70.38 475 HIS A CA 1
ATOM 3890 C C . HIS A 1 475 ? 17.169 17.116 4.579 1.00 70.38 475 HIS A C 1
ATOM 3892 O O . HIS A 1 475 ? 17.595 18.269 4.568 1.00 70.38 475 HIS A O 1
ATOM 3898 N N . ILE A 1 476 ? 17.942 16.063 4.320 1.00 68.75 476 ILE A N 1
ATOM 3899 C CA . ILE A 1 476 ? 19.362 16.139 3.990 1.00 68.75 476 ILE A CA 1
ATOM 3900 C C . ILE A 1 476 ? 19.506 16.010 2.473 1.00 68.75 476 ILE A C 1
ATOM 3902 O O . ILE A 1 476 ? 19.283 14.939 1.903 1.00 68.75 476 ILE A O 1
ATOM 3906 N N . PHE A 1 477 ? 19.899 17.100 1.827 1.00 75.19 477 PHE A N 1
ATOM 3907 C CA . PHE A 1 477 ? 20.270 17.148 0.419 1.00 75.19 477 PHE A CA 1
ATOM 3908 C C . PHE A 1 477 ? 21.750 16.838 0.314 1.00 75.19 477 PHE A C 1
ATOM 3910 O O . PHE A 1 477 ? 22.576 17.560 0.864 1.00 75.19 477 PHE A O 1
ATOM 3917 N N . VAL A 1 478 ? 22.087 15.765 -0.387 1.00 79.38 478 VAL A N 1
ATOM 3918 C CA . VAL A 1 478 ? 23.469 15.343 -0.575 1.00 79.38 478 VAL A CA 1
ATOM 3919 C C . VAL A 1 478 ? 23.764 15.279 -2.054 1.00 79.38 478 VAL A C 1
ATOM 3921 O O . VAL A 1 478 ? 22.960 14.769 -2.829 1.00 79.38 478 VAL A O 1
ATOM 3924 N N . GLY A 1 479 ? 24.939 15.738 -2.453 1.00 81.44 479 GLY A N 1
ATOM 3925 C CA . GLY A 1 479 ? 25.431 15.472 -3.787 1.00 81.44 479 GLY A CA 1
ATOM 3926 C C . GLY A 1 479 ? 26.933 15.400 -3.883 1.00 81.44 479 GLY A C 1
ATOM 3927 O O . GLY A 1 479 ? 27.672 15.494 -2.903 1.00 81.44 479 GLY A O 1
ATOM 3928 N N . PHE A 1 480 ? 27.367 15.170 -5.105 1.00 82.31 480 PHE A N 1
ATOM 3929 C CA . PHE A 1 480 ? 28.750 15.127 -5.496 1.00 82.31 480 PHE A CA 1
ATOM 3930 C C . PHE A 1 480 ? 28.903 15.915 -6.789 1.00 82.31 480 PHE A C 1
ATOM 3932 O O . PHE A 1 480 ? 28.269 15.601 -7.799 1.00 82.31 480 PHE A O 1
ATOM 3939 N N . ASP A 1 481 ? 29.748 16.935 -6.733 1.00 83.69 481 ASP A N 1
ATOM 3940 C CA . ASP A 1 481 ? 30.171 17.711 -7.883 1.00 83.69 481 ASP A CA 1
ATOM 3941 C C . ASP A 1 481 ? 31.598 17.286 -8.266 1.00 83.69 481 ASP A C 1
ATOM 3943 O O . ASP A 1 481 ? 32.531 17.518 -7.488 1.00 83.69 481 ASP A O 1
ATOM 3947 N N . PRO A 1 482 ? 31.810 16.685 -9.453 1.00 77.31 482 PRO A N 1
ATOM 3948 C CA . PRO A 1 482 ? 33.150 16.373 -9.946 1.00 77.31 482 PRO A CA 1
ATOM 3949 C C . PRO A 1 482 ? 34.009 17.625 -10.182 1.00 77.31 482 PRO A C 1
ATOM 3951 O O . PRO A 1 482 ? 35.215 17.491 -10.394 1.00 77.31 482 PRO A O 1
ATOM 3954 N N . CYS A 1 483 ? 33.397 18.817 -10.148 1.00 75.25 483 CYS A N 1
ATOM 3955 C CA . CYS A 1 483 ? 34.032 20.121 -10.273 1.00 75.25 483 CYS A CA 1
ATOM 3956 C C . CYS A 1 483 ? 34.930 20.185 -11.519 1.00 75.25 483 CYS A C 1
ATOM 3958 O O . CYS A 1 483 ? 36.130 20.449 -11.453 1.00 75.25 483 CYS A O 1
ATOM 3960 N N . LEU A 1 484 ? 34.328 19.883 -12.676 1.00 63.28 484 LEU A N 1
ATOM 3961 C CA . LEU A 1 484 ? 34.987 19.713 -13.980 1.00 63.28 484 LEU A CA 1
ATOM 3962 C C . LEU A 1 484 ? 35.964 20.835 -14.349 1.00 63.28 484 LEU A C 1
ATOM 3964 O O . LEU A 1 484 ? 37.027 20.571 -14.907 1.00 63.28 484 LEU A O 1
ATOM 3968 N N . VAL A 1 485 ? 35.632 22.072 -13.978 1.00 61.38 485 VAL A N 1
ATOM 3969 C CA . VAL A 1 485 ? 36.450 23.263 -14.245 1.00 61.38 485 VAL A CA 1
ATOM 3970 C C . VAL A 1 485 ? 37.840 23.168 -13.596 1.00 61.38 485 VAL A C 1
ATOM 3972 O O . VAL A 1 485 ? 38.813 23.661 -14.166 1.00 61.38 485 VAL A O 1
ATOM 3975 N N . VAL A 1 486 ? 37.965 22.482 -12.451 1.00 60.31 486 VAL A N 1
ATOM 3976 C CA . VAL A 1 486 ? 39.259 22.206 -11.798 1.00 60.31 486 VAL A CA 1
ATOM 3977 C C . VAL A 1 486 ? 40.115 21.270 -12.660 1.00 60.31 486 VAL A C 1
ATOM 3979 O O . VAL A 1 486 ? 41.323 21.464 -12.760 1.00 60.31 486 VAL A O 1
ATOM 3982 N N . LYS A 1 487 ? 39.496 20.270 -13.302 1.00 62.50 487 LYS A N 1
ATOM 3983 C CA . LYS A 1 487 ? 40.187 19.189 -14.026 1.00 62.50 487 LYS A CA 1
ATOM 3984 C C . LYS A 1 487 ? 40.647 19.576 -15.427 1.00 62.50 487 LYS A C 1
ATOM 3986 O O . LYS A 1 487 ? 41.619 19.009 -15.915 1.00 62.50 487 LYS A O 1
ATOM 3991 N N . GLU A 1 488 ? 39.956 20.505 -16.079 1.00 59.72 488 GLU A N 1
ATOM 3992 C CA . GLU A 1 488 ? 40.232 20.842 -17.480 1.00 59.72 488 GLU A CA 1
ATOM 3993 C C . GLU A 1 488 ? 41.365 21.860 -17.665 1.00 59.72 488 GLU A C 1
ATOM 3995 O O . GLU A 1 488 ? 42.008 21.842 -18.710 1.00 59.72 488 GLU A O 1
ATOM 4000 N N . ASN A 1 489 ? 41.643 22.728 -16.680 1.00 55.72 489 ASN A N 1
ATOM 4001 C CA . ASN A 1 489 ? 42.547 23.869 -16.894 1.00 55.72 489 ASN A CA 1
ATOM 4002 C C . ASN A 1 489 ? 43.610 24.113 -15.806 1.00 55.72 489 ASN A C 1
ATOM 4004 O O . ASN A 1 489 ? 44.338 25.095 -15.919 1.00 55.72 489 ASN A O 1
ATOM 4008 N N . ASP A 1 490 ? 43.693 23.303 -14.741 1.00 61.12 490 ASP A N 1
ATOM 4009 C CA . ASP A 1 490 ? 44.630 23.493 -13.604 1.00 61.12 490 ASP A CA 1
ATOM 4010 C C . ASP A 1 490 ? 44.553 24.899 -12.940 1.00 61.12 490 ASP A C 1
ATOM 4012 O O . ASP A 1 490 ? 45.382 25.301 -12.122 1.00 61.12 490 ASP A O 1
ATOM 4016 N N . MET A 1 491 ? 43.511 25.669 -13.285 1.00 62.88 491 MET A N 1
ATOM 4017 C CA . MET A 1 491 ? 43.332 27.097 -12.983 1.00 62.88 491 MET A CA 1
ATOM 4018 C C . MET A 1 491 ? 43.089 27.369 -11.501 1.00 62.88 491 MET A C 1
ATOM 4020 O O . MET A 1 491 ? 43.274 28.498 -11.040 1.00 62.88 491 MET A O 1
ATOM 4024 N N . LEU A 1 492 ? 42.649 26.345 -10.765 1.00 68.94 492 LEU A N 1
ATOM 4025 C CA . LEU A 1 492 ? 42.238 26.467 -9.373 1.00 68.94 492 LEU A CA 1
ATOM 4026 C C . LEU A 1 492 ? 43.321 26.036 -8.366 1.00 68.94 492 LEU A C 1
ATOM 4028 O O . LEU A 1 492 ? 43.162 26.256 -7.167 1.00 68.94 492 LEU A O 1
ATOM 4032 N N . SER A 1 493 ? 44.462 25.525 -8.842 1.00 73.62 493 SER A N 1
ATOM 4033 C CA . SER A 1 493 ? 45.607 25.112 -8.010 1.00 73.62 493 SER A CA 1
ATOM 4034 C C . SER A 1 493 ? 46.235 26.258 -7.205 1.00 73.62 493 SER A C 1
ATOM 4036 O O . SER A 1 493 ? 46.801 26.031 -6.138 1.00 73.62 493 SER A O 1
ATOM 4038 N N . LYS A 1 494 ? 46.093 27.503 -7.680 1.00 79.50 494 LYS A N 1
ATOM 4039 C CA . LYS A 1 494 ? 46.598 28.716 -7.013 1.00 79.50 494 LYS A CA 1
ATOM 4040 C C . LYS A 1 494 ? 45.756 29.192 -5.822 1.00 79.50 494 LYS A C 1
ATOM 4042 O O . LYS A 1 494 ? 46.174 30.127 -5.144 1.00 79.50 494 LYS A O 1
ATOM 4047 N N . TYR A 1 495 ? 44.566 28.626 -5.606 1.00 86.06 495 TYR A N 1
ATOM 4048 C CA . TYR A 1 495 ? 43.679 29.011 -4.506 1.00 86.06 495 TYR A CA 1
ATOM 4049 C C . TYR A 1 495 ? 43.916 28.111 -3.293 1.00 86.06 495 TYR A C 1
ATOM 4051 O O . TYR A 1 495 ? 44.025 26.890 -3.423 1.00 86.06 495 TYR A O 1
ATOM 4059 N N . SER A 1 496 ? 44.002 28.734 -2.120 1.00 86.94 496 SER A N 1
ATOM 4060 C CA . SER A 1 496 ? 44.327 28.097 -0.841 1.00 86.94 496 SER A CA 1
ATOM 4061 C C . SER A 1 496 ? 43.132 28.015 0.109 1.00 86.94 496 SER A C 1
ATOM 4063 O O . SER A 1 496 ? 43.188 27.287 1.091 1.00 86.94 496 SER A O 1
ATOM 4065 N N . GLU A 1 497 ? 42.027 28.695 -0.191 1.00 92.38 497 GLU A N 1
ATOM 4066 C CA . GLU A 1 497 ? 40.796 28.675 0.598 1.00 92.38 497 GLU A CA 1
ATOM 4067 C C . GLU A 1 497 ? 39.581 28.481 -0.314 1.00 92.38 497 GLU A C 1
ATOM 4069 O O . GLU A 1 497 ? 39.546 28.999 -1.433 1.00 92.38 497 GLU A O 1
ATOM 4074 N N . VAL A 1 498 ? 38.571 27.762 0.181 1.00 93.25 498 VAL A N 1
ATOM 4075 C CA . VAL A 1 498 ? 37.244 27.712 -0.437 1.00 93.25 498 VAL A CA 1
ATOM 4076 C C . VAL A 1 498 ? 36.149 27.916 0.605 1.00 93.25 498 VAL A C 1
ATOM 4078 O O . VAL A 1 498 ? 36.163 27.298 1.674 1.00 93.25 498 VAL A O 1
ATOM 4081 N N . SER A 1 499 ? 35.178 28.763 0.272 1.00 94.38 499 SER A N 1
ATOM 4082 C CA . SER A 1 499 ? 33.892 28.863 0.964 1.00 94.38 499 SER A CA 1
ATOM 4083 C C . SER A 1 499 ? 32.795 28.294 0.079 1.00 94.38 499 SER A C 1
ATOM 4085 O O . SER A 1 499 ? 32.653 28.727 -1.056 1.00 94.38 499 SER A O 1
ATOM 4087 N N . VAL A 1 500 ? 32.010 27.345 0.577 1.00 95.12 500 VAL A N 1
ATOM 4088 C CA . VAL A 1 500 ? 30.861 26.792 -0.149 1.00 95.12 500 VAL A CA 1
ATOM 4089 C C . VAL A 1 500 ? 29.580 27.284 0.500 1.00 95.12 500 VAL A C 1
ATOM 4091 O O . VAL A 1 500 ? 29.321 26.965 1.660 1.00 95.12 500 VAL A O 1
ATOM 4094 N N . GLU A 1 501 ? 28.803 28.071 -0.236 1.00 95.31 501 GLU A N 1
ATOM 4095 C CA . GLU A 1 501 ? 27.507 28.607 0.167 1.00 95.31 501 GLU A CA 1
ATOM 4096 C C . GLU A 1 501 ? 26.362 27.780 -0.430 1.00 95.31 501 GLU A C 1
ATOM 4098 O O . GLU A 1 501 ? 26.364 27.468 -1.617 1.00 95.31 501 GLU A O 1
ATOM 4103 N N . PHE A 1 502 ? 25.372 27.446 0.393 1.00 93.38 502 PHE A N 1
ATOM 4104 C CA . PHE A 1 502 ? 24.192 26.666 0.049 1.00 93.38 502 PHE A CA 1
ATOM 4105 C C . PHE A 1 502 ? 22.953 27.556 0.085 1.00 93.38 502 PHE A C 1
ATOM 4107 O O . PHE A 1 502 ? 22.548 28.035 1.145 1.00 93.38 502 PHE A O 1
ATOM 4114 N N . GLN A 1 503 ? 22.332 27.747 -1.072 1.00 91.12 503 GLN A N 1
ATOM 4115 C CA . GLN A 1 503 ? 21.196 28.639 -1.258 1.00 91.12 503 GLN A CA 1
ATOM 4116 C C . GLN A 1 503 ? 19.994 27.854 -1.794 1.00 91.12 503 GLN A C 1
ATOM 4118 O O . GLN A 1 503 ? 20.026 27.378 -2.930 1.00 91.12 503 GLN A O 1
ATOM 4123 N N . PRO A 1 504 ? 18.934 27.681 -0.987 1.00 86.88 504 PRO A N 1
ATOM 4124 C CA . PRO A 1 504 ? 17.659 27.164 -1.463 1.00 86.88 504 PRO A CA 1
ATOM 4125 C C . PRO A 1 504 ? 17.050 28.128 -2.489 1.00 86.88 504 PRO A C 1
ATOM 4127 O O . PRO A 1 504 ? 16.740 29.277 -2.168 1.00 86.88 504 PRO A O 1
ATOM 4130 N N . GLU A 1 505 ? 16.866 27.653 -3.714 1.00 83.56 505 GLU A N 1
ATOM 4131 C CA . GLU A 1 505 ? 16.238 28.388 -4.810 1.00 83.56 505 GLU A CA 1
ATOM 4132 C C . GLU A 1 505 ? 15.029 27.601 -5.328 1.00 83.56 505 GLU A C 1
ATOM 4134 O O . GLU A 1 505 ? 14.983 26.366 -5.269 1.00 83.56 505 GLU A O 1
ATOM 4139 N N . ASP A 1 506 ? 14.044 28.316 -5.865 1.00 77.56 506 ASP A N 1
ATOM 4140 C CA . ASP A 1 506 ? 13.055 27.696 -6.738 1.00 77.56 506 ASP A CA 1
ATOM 4141 C C . ASP A 1 506 ? 13.702 27.281 -8.076 1.00 77.56 506 ASP A C 1
ATOM 4143 O O . ASP A 1 506 ? 14.849 27.623 -8.392 1.00 77.56 506 ASP A O 1
ATOM 4147 N N . MET A 1 507 ? 12.961 26.551 -8.907 1.00 74.00 507 MET A N 1
ATOM 4148 C CA . MET A 1 507 ? 13.454 26.108 -10.219 1.00 74.00 507 MET A CA 1
ATOM 4149 C C . MET A 1 507 ? 13.678 27.248 -11.230 1.00 74.00 507 MET A C 1
ATOM 4151 O O . MET A 1 507 ? 14.265 27.013 -12.285 1.00 74.00 507 MET A O 1
ATOM 4155 N N . ASN A 1 508 ? 13.252 28.477 -10.920 1.00 76.44 508 ASN A N 1
ATOM 4156 C CA . ASN A 1 508 ? 13.508 29.672 -11.727 1.00 76.44 508 ASN A CA 1
ATOM 4157 C C . ASN A 1 508 ? 14.756 30.444 -11.260 1.00 76.44 508 ASN A C 1
ATOM 4159 O O . ASN A 1 508 ? 15.095 31.464 -11.863 1.00 76.44 508 ASN A O 1
ATOM 4163 N N . GLY A 1 509 ? 15.442 29.974 -10.211 1.00 74.62 509 GLY A N 1
ATOM 4164 C CA . GLY A 1 509 ? 16.622 30.624 -9.635 1.00 74.62 509 GLY A CA 1
ATOM 4165 C C . GLY A 1 509 ? 16.290 31.774 -8.680 1.00 74.62 509 GLY A C 1
ATOM 4166 O O . GLY A 1 509 ? 17.127 32.646 -8.448 1.00 74.62 509 GLY A O 1
ATOM 4167 N N . ILE A 1 510 ? 15.064 31.822 -8.151 1.00 81.25 510 ILE A N 1
ATOM 4168 C CA . ILE A 1 510 ? 14.644 32.795 -7.142 1.00 81.25 510 ILE A CA 1
ATOM 4169 C C . ILE A 1 510 ? 14.941 32.218 -5.757 1.00 81.25 510 ILE A C 1
ATOM 4171 O O . ILE A 1 510 ? 14.480 31.131 -5.411 1.00 81.25 510 ILE A O 1
ATOM 4175 N N . LEU A 1 511 ? 15.687 32.972 -4.947 1.00 82.50 511 LEU A N 1
ATOM 4176 C CA . LEU A 1 511 ? 15.985 32.619 -3.559 1.00 82.50 511 LEU A CA 1
ATOM 4177 C C . LEU A 1 511 ? 14.700 32.481 -2.739 1.00 82.50 511 LEU A C 1
ATOM 4179 O O . LEU A 1 511 ? 13.854 33.380 -2.727 1.00 82.50 511 LEU A O 1
ATOM 4183 N N . LEU A 1 512 ? 14.580 31.372 -2.014 1.00 76.62 512 LEU A N 1
ATOM 4184 C CA . LEU A 1 512 ? 13.466 31.161 -1.098 1.00 76.62 512 LEU A CA 1
ATOM 4185 C C . LEU A 1 512 ? 13.668 31.976 0.183 1.00 76.62 512 LEU A C 1
ATOM 4187 O O . LEU A 1 512 ? 14.776 32.083 0.709 1.00 76.62 512 LEU A O 1
ATOM 4191 N N . ALA A 1 513 ? 12.579 32.551 0.694 1.00 75.38 513 ALA A N 1
ATOM 4192 C CA . ALA A 1 513 ? 12.617 33.342 1.915 1.00 75.38 513 ALA A CA 1
ATOM 4193 C C . ALA A 1 513 ? 12.967 32.463 3.135 1.00 75.38 513 ALA A C 1
ATOM 4195 O O . ALA A 1 513 ? 12.551 31.305 3.229 1.00 75.38 513 ALA A O 1
ATOM 4196 N N . SER A 1 514 ? 13.751 33.005 4.071 1.00 69.31 514 SER A N 1
ATOM 4197 C CA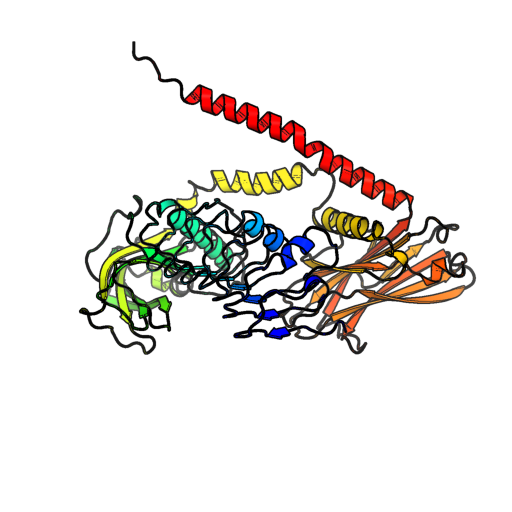 . SER A 1 514 ? 14.322 32.251 5.202 1.00 69.31 514 SER A CA 1
ATOM 4198 C C . SER A 1 514 ? 13.287 31.738 6.207 1.00 69.31 514 SER A C 1
ATOM 4200 O O . SER A 1 514 ? 13.564 30.813 6.963 1.00 69.31 514 SER A O 1
ATOM 4202 N N . ASP A 1 515 ? 12.114 32.365 6.245 1.00 68.31 515 ASP A N 1
ATOM 4203 C CA . ASP A 1 515 ? 10.940 31.945 7.015 1.00 68.31 515 ASP A CA 1
ATOM 4204 C C . ASP A 1 515 ? 10.213 30.752 6.377 1.00 68.31 515 ASP A C 1
ATOM 4206 O O . ASP A 1 515 ? 9.500 30.023 7.063 1.00 68.31 515 ASP A O 1
ATOM 4210 N N . VAL A 1 516 ? 10.431 30.524 5.081 1.00 67.94 516 VAL A N 1
ATOM 4211 C CA . VAL A 1 516 ? 9.877 29.403 4.322 1.00 67.94 516 VAL A CA 1
ATOM 4212 C C . VAL A 1 516 ? 10.841 28.222 4.379 1.00 67.94 516 VAL A C 1
ATOM 4214 O O . VAL A 1 516 ? 10.466 27.146 4.840 1.00 67.94 516 VAL A O 1
ATOM 4217 N N . CYS A 1 517 ? 12.089 28.425 3.951 1.00 74.06 517 CYS A N 1
ATOM 4218 C CA . CYS A 1 517 ? 13.089 27.377 3.769 1.00 74.06 517 CYS A CA 1
ATOM 4219 C C . CYS A 1 517 ? 14.465 27.852 4.251 1.00 74.06 517 CYS A C 1
ATOM 4221 O O . CYS A 1 517 ? 14.960 28.882 3.797 1.00 74.06 517 CYS A O 1
ATOM 4223 N N . GLN A 1 518 ? 15.116 27.087 5.129 1.00 82.25 518 GLN A N 1
ATOM 4224 C CA . GLN A 1 518 ? 16.409 27.465 5.701 1.00 82.25 518 GLN A CA 1
ATOM 4225 C C . GLN A 1 518 ? 17.399 26.300 5.702 1.00 82.25 518 GLN A C 1
ATOM 4227 O O . GLN A 1 518 ? 17.071 25.191 6.122 1.00 82.25 518 GLN A O 1
ATOM 4232 N N . VAL A 1 519 ? 18.645 26.569 5.303 1.00 85.88 519 VAL A N 1
ATOM 4233 C CA . VAL A 1 519 ? 19.768 25.655 5.554 1.00 85.88 519 VAL A CA 1
ATOM 4234 C C . VAL A 1 519 ? 20.170 25.783 7.021 1.00 85.88 519 VAL A C 1
ATOM 4236 O O . VAL A 1 519 ? 20.646 26.838 7.443 1.00 85.88 519 VAL A O 1
ATOM 4239 N N . ARG A 1 520 ? 19.950 24.731 7.811 1.00 82.88 520 ARG A N 1
ATOM 4240 C CA . ARG A 1 520 ? 20.318 24.706 9.238 1.00 82.88 520 ARG A CA 1
ATOM 4241 C C . ARG A 1 520 ? 21.762 24.295 9.452 1.00 82.88 520 ARG A C 1
ATOM 4243 O O . ARG A 1 520 ? 22.433 24.813 10.341 1.00 82.88 520 ARG A O 1
ATOM 4250 N N . GLU A 1 521 ? 22.214 23.352 8.644 1.00 84.88 521 GLU A N 1
ATOM 4251 C CA . GLU A 1 521 ? 23.556 22.807 8.715 1.00 84.88 521 GLU A CA 1
ATOM 4252 C C . GLU A 1 521 ? 24.015 22.445 7.306 1.00 84.88 521 GLU A C 1
ATOM 4254 O O . GLU A 1 521 ? 23.216 22.014 6.472 1.00 84.88 521 GLU A O 1
ATOM 4259 N N . CYS A 1 522 ? 25.298 22.619 7.029 1.00 89.12 522 CYS A N 1
ATOM 4260 C CA . CYS A 1 522 ? 25.891 22.189 5.777 1.00 89.12 522 CYS A CA 1
ATOM 4261 C C . CYS A 1 522 ? 27.206 21.453 6.013 1.00 89.12 522 CYS A C 1
ATOM 4263 O O . CYS A 1 522 ? 27.874 21.633 7.034 1.00 89.12 522 CYS A O 1
ATOM 4265 N N . GLY A 1 523 ? 27.577 20.616 5.049 1.00 90.69 523 GLY A N 1
ATOM 4266 C CA . GLY A 1 523 ? 28.797 19.830 5.080 1.00 90.69 523 GLY A CA 1
ATOM 4267 C C . GLY A 1 523 ? 29.445 19.724 3.711 1.00 90.69 523 GLY A C 1
ATOM 4268 O O . GLY A 1 523 ? 28.766 19.603 2.695 1.00 90.69 523 GLY A O 1
ATOM 4269 N N . VAL A 1 524 ? 30.774 19.738 3.684 1.00 92.62 524 VAL A N 1
ATOM 4270 C CA . VAL A 1 524 ? 31.573 19.519 2.480 1.00 92.62 524 VAL A CA 1
ATOM 4271 C C . VAL A 1 524 ? 32.702 18.544 2.780 1.00 92.62 524 VAL A C 1
ATOM 4273 O O . VAL A 1 524 ? 33.319 18.566 3.849 1.00 92.62 524 VAL A O 1
ATOM 4276 N N . ARG A 1 525 ? 32.972 17.662 1.819 1.00 91.06 525 ARG A N 1
ATOM 4277 C CA . ARG A 1 525 ? 34.129 16.771 1.821 1.00 91.06 525 ARG A CA 1
ATOM 4278 C C . ARG A 1 525 ? 34.798 16.795 0.455 1.00 91.06 525 ARG A C 1
ATOM 4280 O O . ARG A 1 525 ? 34.165 16.483 -0.548 1.00 91.06 525 ARG A O 1
ATOM 4287 N N . LEU A 1 526 ? 36.082 17.126 0.434 1.00 89.19 526 LEU A N 1
ATOM 4288 C CA . LEU A 1 526 ? 36.942 16.904 -0.725 1.00 89.19 526 LEU A CA 1
ATOM 4289 C C . LEU A 1 526 ? 37.163 15.393 -0.882 1.00 89.19 526 LEU A C 1
ATOM 4291 O O . LEU A 1 526 ? 37.440 14.729 0.117 1.00 89.19 526 LEU A O 1
ATOM 4295 N N . LEU A 1 527 ? 37.026 14.852 -2.092 1.00 84.12 527 LEU A N 1
ATOM 4296 C CA . LEU A 1 527 ? 37.327 13.447 -2.369 1.00 84.12 527 LEU A CA 1
ATOM 4297 C C . LEU A 1 527 ? 38.489 13.332 -3.343 1.00 84.12 527 LEU A C 1
ATOM 4299 O O . LEU A 1 527 ? 38.485 13.967 -4.400 1.00 84.12 527 LEU A O 1
ATOM 4303 N N . ASP A 1 528 ? 39.442 12.473 -3.000 1.00 84.62 528 ASP A N 1
ATOM 4304 C CA . ASP A 1 528 ? 40.526 12.046 -3.875 1.00 84.62 528 ASP A CA 1
ATOM 4305 C C . ASP A 1 528 ? 40.489 10.525 -4.148 1.00 84.62 528 ASP A C 1
ATOM 4307 O O . ASP A 1 528 ? 39.651 9.776 -3.629 1.00 84.62 528 ASP A O 1
ATOM 4311 N N . ALA A 1 529 ? 41.391 10.036 -4.997 1.00 78.81 529 ALA A N 1
ATOM 4312 C CA . ALA A 1 529 ? 41.489 8.616 -5.327 1.00 78.81 529 ALA A CA 1
ATOM 4313 C C . ALA A 1 529 ? 41.809 7.721 -4.110 1.00 78.81 529 ALA A C 1
ATOM 4315 O O . ALA A 1 529 ? 41.398 6.555 -4.077 1.00 78.81 529 ALA A O 1
ATOM 4316 N N . LYS A 1 530 ? 42.486 8.245 -3.078 1.00 79.19 530 LYS A N 1
ATOM 4317 C CA . LYS A 1 530 ? 42.751 7.507 -1.832 1.00 79.19 530 LYS A CA 1
ATOM 4318 C C . LYS A 1 530 ? 41.482 7.383 -0.999 1.00 79.19 530 LYS A C 1
ATOM 4320 O O . LYS A 1 530 ? 41.233 6.308 -0.452 1.00 79.19 530 LYS A O 1
ATOM 4325 N N . ASP A 1 531 ? 40.660 8.430 -0.933 1.00 74.81 531 ASP A N 1
ATOM 4326 C CA . ASP A 1 531 ? 39.333 8.372 -0.318 1.00 74.81 531 ASP A CA 1
ATOM 4327 C C . ASP A 1 531 ? 38.448 7.335 -1.023 1.00 74.81 531 ASP A C 1
ATOM 4329 O O . ASP A 1 531 ? 37.775 6.552 -0.348 1.00 74.81 531 ASP A O 1
ATOM 4333 N N . LYS A 1 532 ? 38.495 7.262 -2.363 1.00 69.44 532 LYS A N 1
ATOM 4334 C CA . LYS A 1 532 ? 37.769 6.245 -3.146 1.00 69.44 532 LYS A CA 1
ATOM 4335 C C . LYS A 1 532 ? 38.187 4.819 -2.770 1.00 69.44 532 LYS A C 1
ATOM 4337 O O . LYS A 1 532 ? 37.330 3.986 -2.477 1.00 69.44 532 LYS A O 1
ATOM 4342 N N . HIS A 1 533 ? 39.488 4.543 -2.694 1.00 68.81 533 HIS A N 1
ATOM 4343 C CA . HIS A 1 533 ? 39.984 3.225 -2.282 1.00 68.81 533 HIS A CA 1
ATOM 4344 C C . HIS A 1 533 ? 39.692 2.913 -0.798 1.00 68.81 533 HIS A C 1
ATOM 4346 O O . HIS A 1 533 ? 39.414 1.772 -0.411 1.00 68.81 533 HIS A O 1
ATOM 4352 N N . GLY A 1 534 ? 39.696 3.939 0.058 1.00 66.69 534 GLY A N 1
ATOM 4353 C CA . GLY A 1 534 ? 39.280 3.833 1.456 1.00 66.69 534 GLY A CA 1
ATOM 4354 C C . GLY A 1 534 ? 37.796 3.481 1.614 1.00 66.69 534 GLY A C 1
ATOM 4355 O O . GLY A 1 534 ? 37.453 2.669 2.478 1.00 66.69 534 GLY A O 1
ATOM 4356 N N . LEU A 1 535 ? 36.924 4.049 0.773 1.00 65.31 535 LEU A N 1
ATOM 4357 C CA . LEU A 1 535 ? 35.495 3.719 0.695 1.00 65.31 535 LEU A CA 1
ATOM 4358 C C . LEU A 1 535 ? 35.286 2.264 0.256 1.00 65.31 535 LEU A C 1
ATOM 4360 O O . LEU A 1 535 ? 34.588 1.519 0.945 1.00 65.31 535 LEU A O 1
ATOM 4364 N N . GLU A 1 536 ? 35.956 1.836 -0.817 1.00 60.06 536 GLU A N 1
ATOM 4365 C CA . GLU A 1 536 ? 35.935 0.456 -1.324 1.00 60.06 536 GLU A CA 1
ATOM 4366 C C . GLU A 1 536 ? 36.307 -0.557 -0.233 1.00 60.06 536 GLU A C 1
ATOM 4368 O O . GLU A 1 536 ? 35.574 -1.518 0.022 1.00 60.06 536 GLU A O 1
ATOM 4373 N N . THR A 1 537 ? 37.422 -0.305 0.458 1.00 57.62 537 THR A N 1
ATOM 4374 C CA . THR A 1 537 ? 37.949 -1.177 1.514 1.00 57.62 537 THR A CA 1
ATOM 4375 C C . THR A 1 537 ? 36.979 -1.273 2.693 1.00 57.62 537 THR A C 1
ATOM 4377 O O . THR A 1 537 ? 36.711 -2.367 3.196 1.00 57.62 537 THR A O 1
ATOM 4380 N N . ARG A 1 538 ? 36.402 -0.144 3.132 1.00 60.19 538 ARG A N 1
ATOM 4381 C CA . ARG A 1 538 ? 35.417 -0.117 4.228 1.00 60.19 538 ARG A CA 1
ATOM 4382 C C . ARG A 1 538 ? 34.136 -0.870 3.862 1.00 60.19 538 ARG A C 1
ATOM 4384 O O . ARG A 1 538 ? 33.643 -1.645 4.680 1.00 60.19 538 ARG A O 1
ATOM 4391 N N . LEU A 1 539 ? 33.645 -0.717 2.633 1.00 55.78 539 LEU A N 1
ATOM 4392 C CA . LEU A 1 539 ? 32.445 -1.403 2.143 1.00 55.78 539 LEU A CA 1
ATOM 4393 C C . LEU A 1 539 ? 32.665 -2.919 1.970 1.00 55.78 539 LEU A C 1
ATOM 4395 O O . LEU A 1 539 ? 31.797 -3.710 2.350 1.00 55.78 539 LEU A O 1
ATOM 4399 N N . HIS A 1 540 ? 33.838 -3.348 1.492 1.00 52.91 540 HIS A N 1
ATOM 4400 C CA . HIS A 1 540 ? 34.198 -4.769 1.366 1.00 52.91 540 HIS A CA 1
ATOM 4401 C C . HIS A 1 540 ? 34.375 -5.465 2.725 1.00 52.91 540 HIS A C 1
ATOM 4403 O O . HIS A 1 540 ? 33.908 -6.593 2.911 1.00 52.91 540 HIS A O 1
ATOM 4409 N N . ILE A 1 541 ? 34.990 -4.793 3.708 1.00 51.53 541 ILE A N 1
ATOM 4410 C CA . ILE A 1 541 ? 35.115 -5.306 5.085 1.00 51.53 541 ILE A CA 1
ATOM 4411 C C . ILE A 1 541 ? 33.729 -5.548 5.710 1.00 51.53 541 ILE A C 1
ATOM 4413 O O . ILE A 1 541 ? 33.534 -6.530 6.435 1.00 51.53 541 ILE A O 1
ATOM 4417 N N . GLU A 1 542 ? 32.743 -4.700 5.409 1.00 48.38 542 GLU A N 1
ATOM 4418 C CA . GLU A 1 542 ? 31.371 -4.862 5.898 1.00 48.38 542 GLU A CA 1
ATOM 4419 C C . GLU A 1 542 ? 30.575 -5.968 5.184 1.00 48.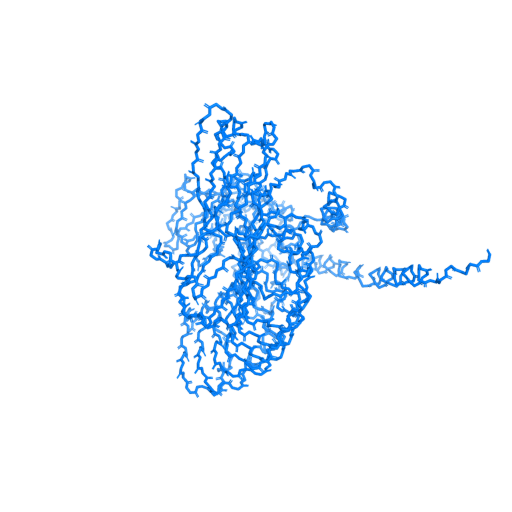38 542 GLU A C 1
ATOM 4421 O O . GLU A 1 542 ? 29.726 -6.615 5.809 1.00 48.38 542 GLU A O 1
ATOM 4426 N N . GLN A 1 543 ? 30.858 -6.240 3.906 1.00 42.16 543 GLN A N 1
ATOM 4427 C CA . GLN A 1 543 ? 30.250 -7.347 3.157 1.00 42.16 543 GLN A CA 1
ATOM 4428 C C . GLN A 1 543 ? 30.839 -8.716 3.554 1.00 42.16 543 GLN A C 1
ATOM 4430 O O . GLN A 1 543 ? 30.091 -9.676 3.758 1.00 42.16 543 GLN A O 1
ATOM 4435 N N . GLY A 1 544 ? 32.158 -8.806 3.770 1.00 37.88 544 GLY A N 1
ATOM 4436 C CA . GLY A 1 544 ? 32.859 -10.051 4.126 1.00 37.88 544 GLY A CA 1
ATOM 4437 C C . GLY A 1 544 ? 32.529 -10.615 5.518 1.00 37.88 544 GLY A C 1
ATOM 4438 O O . GLY A 1 544 ? 32.623 -11.822 5.744 1.00 37.88 544 GLY A O 1
ATOM 4439 N N . ARG A 1 545 ? 32.065 -9.780 6.460 1.00 43.38 545 ARG A N 1
ATOM 4440 C CA . ARG A 1 545 ? 31.669 -10.212 7.818 1.00 43.38 545 ARG A CA 1
ATOM 4441 C C . ARG A 1 545 ? 30.305 -10.920 7.892 1.00 43.38 545 ARG A C 1
ATOM 4443 O O . ARG A 1 545 ? 29.976 -11.472 8.943 1.00 43.38 545 ARG A O 1
ATOM 4450 N N . LYS A 1 546 ? 29.499 -10.924 6.820 1.00 47.59 546 LYS A N 1
ATOM 4451 C CA . LYS A 1 546 ? 28.084 -11.353 6.871 1.00 47.59 546 LYS A CA 1
ATOM 4452 C C . LYS A 1 546 ? 27.813 -12.824 6.532 1.00 47.59 546 LYS A C 1
ATOM 4454 O O . LYS A 1 546 ? 26.825 -13.353 7.025 1.00 47.59 546 LYS A O 1
ATOM 4459 N N . LEU A 1 547 ? 28.647 -13.521 5.760 1.00 34.31 547 LEU A N 1
ATOM 4460 C CA . LEU A 1 547 ? 28.260 -14.842 5.229 1.00 34.31 547 LEU A CA 1
ATOM 4461 C C . LEU A 1 54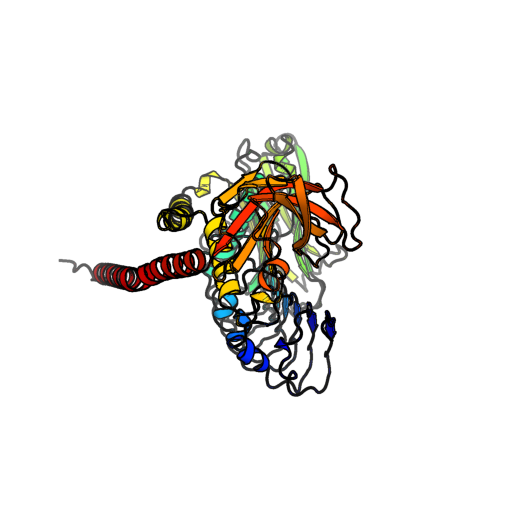7 ? 28.601 -16.039 6.150 1.00 34.31 547 LEU A C 1
ATOM 4463 O O . LEU A 1 547 ? 27.709 -16.841 6.436 1.00 34.31 547 LEU A O 1
ATOM 4467 N N . PRO A 1 548 ? 29.822 -16.164 6.712 1.00 37.84 548 PRO A N 1
ATOM 4468 C CA . PRO A 1 548 ? 30.193 -17.362 7.479 1.00 37.84 548 PRO A CA 1
ATOM 4469 C C . PRO A 1 548 ? 29.530 -17.432 8.864 1.00 37.84 548 PRO A C 1
ATOM 4471 O O . PRO A 1 548 ? 29.111 -18.498 9.314 1.00 37.84 548 PRO A O 1
ATOM 4474 N N . ALA A 1 549 ? 29.378 -16.287 9.540 1.00 41.34 549 ALA A N 1
ATOM 4475 C CA . ALA A 1 549 ? 28.795 -16.214 10.882 1.00 41.34 549 ALA A CA 1
ATOM 4476 C C . ALA A 1 549 ? 27.271 -16.439 10.890 1.00 41.34 549 ALA A C 1
ATOM 4478 O O . ALA A 1 549 ? 26.727 -16.980 11.857 1.00 41.34 549 ALA A O 1
ATOM 4479 N N . VAL A 1 550 ? 26.584 -16.053 9.809 1.00 38.25 550 VAL A N 1
ATOM 4480 C CA . VAL A 1 550 ? 25.148 -16.299 9.615 1.00 38.25 550 VAL A CA 1
ATOM 4481 C C . VAL A 1 550 ? 24.902 -17.781 9.337 1.00 38.25 550 VAL A C 1
ATOM 4483 O O . VAL A 1 550 ? 24.056 -18.380 9.998 1.00 38.25 550 VAL A O 1
ATOM 4486 N N . ILE A 1 551 ? 25.712 -18.411 8.478 1.00 38.84 551 ILE A N 1
ATOM 4487 C CA . ILE A 1 551 ? 25.639 -19.857 8.216 1.00 38.84 551 ILE A CA 1
ATOM 4488 C C . ILE A 1 551 ? 25.910 -20.663 9.498 1.00 38.84 551 ILE A C 1
ATOM 4490 O O . ILE A 1 551 ? 25.133 -21.559 9.833 1.00 38.84 551 ILE A O 1
ATOM 4494 N N . ALA A 1 552 ? 26.935 -20.297 10.276 1.00 41.94 552 ALA A N 1
ATOM 4495 C CA . ALA A 1 552 ? 27.255 -20.968 11.538 1.00 41.94 552 ALA A CA 1
ATOM 4496 C C . ALA A 1 552 ? 26.136 -20.828 12.593 1.00 41.94 552 ALA A C 1
ATOM 4498 O O . ALA A 1 552 ? 25.807 -21.791 13.291 1.00 41.94 552 ALA A O 1
ATOM 4499 N N . ARG A 1 553 ? 25.493 -19.653 12.692 1.00 44.31 553 ARG A N 1
ATOM 4500 C CA . ARG A 1 553 ? 24.346 -19.441 13.596 1.00 44.31 553 ARG A CA 1
ATOM 4501 C C . ARG A 1 553 ? 23.097 -20.195 13.152 1.00 44.31 553 ARG A C 1
ATOM 4503 O O . ARG A 1 553 ? 22.442 -20.800 14.000 1.00 44.31 553 ARG A O 1
ATOM 4510 N N . MET A 1 554 ? 22.800 -20.221 11.853 1.00 36.91 554 MET A N 1
ATOM 4511 C CA . MET A 1 554 ? 21.671 -20.984 11.308 1.00 36.91 554 MET A CA 1
ATOM 4512 C C . MET A 1 554 ? 21.854 -22.493 11.531 1.00 36.91 554 MET A C 1
ATOM 4514 O O . MET A 1 554 ? 20.907 -23.179 11.916 1.00 36.91 554 MET A O 1
ATOM 4518 N N . GLN A 1 555 ? 23.078 -23.010 11.384 1.00 44.91 555 GLN A N 1
ATOM 4519 C CA . GLN A 1 555 ? 23.401 -24.413 11.667 1.00 44.91 555 GLN A CA 1
ATOM 4520 C C . GLN A 1 555 ? 23.276 -24.753 13.163 1.00 44.91 555 GLN A C 1
ATOM 4522 O O . GLN A 1 555 ? 22.658 -25.761 13.513 1.00 44.91 555 GLN A O 1
ATOM 4527 N N . ALA A 1 556 ? 23.763 -23.888 14.060 1.00 52.59 556 ALA A N 1
ATOM 4528 C CA . ALA A 1 556 ? 23.643 -24.086 15.508 1.00 52.59 556 ALA A CA 1
ATOM 4529 C C . ALA A 1 556 ? 22.183 -24.035 16.006 1.00 52.59 556 ALA A C 1
ATOM 4531 O O . ALA A 1 556 ? 21.792 -24.790 16.902 1.00 52.59 556 ALA A O 1
ATOM 4532 N N . GLN A 1 557 ? 21.351 -23.174 15.414 1.00 44.47 557 GLN A N 1
ATOM 4533 C CA . GLN A 1 557 ? 19.934 -23.051 15.761 1.00 44.47 557 GLN A CA 1
ATOM 4534 C C . GLN A 1 557 ? 19.116 -24.249 15.251 1.00 44.47 557 GLN A C 1
ATOM 4536 O O . GLN A 1 557 ? 18.266 -24.768 15.979 1.00 44.47 557 GLN A O 1
ATOM 4541 N N . ARG A 1 558 ? 19.445 -24.771 14.059 1.00 41.84 558 ARG A N 1
ATOM 4542 C CA . ARG A 1 558 ? 18.857 -26.004 13.507 1.00 41.84 558 ARG A CA 1
ATOM 4543 C C . ARG A 1 558 ? 19.177 -27.232 14.369 1.00 41.84 558 ARG A C 1
ATOM 4545 O O . ARG A 1 558 ? 18.276 -28.020 14.648 1.00 41.84 558 ARG A O 1
ATOM 4552 N N . ALA A 1 559 ? 20.409 -27.345 14.871 1.00 51.28 559 ALA A N 1
ATOM 4553 C CA . ALA A 1 559 ? 20.815 -28.424 15.776 1.00 51.28 559 ALA A CA 1
ATOM 4554 C C . ALA A 1 559 ? 20.074 -28.379 17.131 1.00 51.28 559 ALA A C 1
ATOM 4556 O O . ALA A 1 559 ? 19.614 -29.407 17.629 1.00 51.28 559 ALA A O 1
ATOM 4557 N N . ARG A 1 560 ? 19.875 -27.183 17.709 1.00 57.53 560 ARG A N 1
ATOM 4558 C CA . ARG A 1 560 ? 19.115 -27.007 18.966 1.00 57.53 560 ARG A CA 1
ATOM 4559 C C . ARG A 1 560 ? 17.629 -27.350 18.826 1.00 57.53 560 ARG A C 1
ATOM 4561 O O . ARG A 1 560 ? 17.044 -27.901 19.757 1.00 57.53 560 ARG A O 1
ATOM 4568 N N . LEU A 1 561 ? 17.023 -27.047 17.679 1.00 45.06 561 LEU A N 1
ATOM 4569 C CA . LEU A 1 561 ? 15.620 -27.376 17.398 1.00 45.06 561 LEU A CA 1
ATOM 4570 C C . LEU A 1 561 ? 15.407 -28.881 17.176 1.00 45.06 561 LEU A C 1
ATOM 4572 O O . LEU A 1 561 ? 14.389 -29.420 17.607 1.00 45.06 561 LEU A O 1
ATOM 4576 N N . GLN A 1 562 ? 16.378 -29.573 16.575 1.00 51.75 562 GLN A N 1
ATOM 4577 C CA . GLN A 1 562 ? 16.338 -31.030 16.414 1.00 51.75 562 GLN A CA 1
ATOM 4578 C C . GLN A 1 562 ? 16.526 -31.767 17.749 1.00 51.75 562 GLN A C 1
ATOM 4580 O O . GLN A 1 562 ? 15.808 -32.728 18.016 1.00 51.75 562 GLN A O 1
ATOM 4585 N N . ALA A 1 563 ? 17.393 -31.269 18.636 1.00 53.12 563 ALA A N 1
ATOM 4586 C CA . ALA A 1 563 ? 17.590 -31.844 19.970 1.00 53.12 563 ALA A CA 1
ATOM 4587 C C . ALA A 1 563 ? 16.352 -31.722 20.885 1.00 53.12 563 ALA A C 1
ATOM 4589 O O . ALA A 1 563 ? 16.132 -32.572 21.744 1.00 53.12 563 ALA A O 1
ATOM 4590 N N . ARG A 1 564 ? 15.505 -30.698 20.689 1.00 50.50 564 ARG A N 1
ATOM 4591 C CA . ARG A 1 564 ? 14.258 -30.500 21.457 1.00 50.50 564 ARG A CA 1
ATOM 4592 C C . ARG A 1 564 ? 13.082 -31.374 20.999 1.00 50.50 564 ARG A C 1
ATOM 4594 O O . ARG A 1 564 ? 12.075 -31.415 21.696 1.00 50.50 564 ARG A O 1
ATOM 4601 N N . ARG A 1 565 ? 13.190 -32.070 19.859 1.00 44.16 565 ARG A N 1
ATOM 4602 C CA . ARG A 1 565 ? 12.139 -32.957 19.316 1.00 44.16 565 ARG A CA 1
ATOM 4603 C C . ARG A 1 565 ? 12.347 -34.446 19.625 1.00 44.16 565 ARG A C 1
ATOM 4605 O O . ARG A 1 565 ? 11.569 -35.266 19.147 1.00 44.16 565 ARG A O 1
ATOM 4612 N N . ALA A 1 566 ? 13.352 -34.817 20.420 1.00 39.06 566 ALA A N 1
ATOM 4613 C CA . ALA A 1 566 ? 13.503 -36.202 20.861 1.00 39.06 566 ALA A CA 1
ATOM 4614 C C . ALA A 1 566 ? 12.415 -36.544 21.908 1.00 39.06 566 ALA A C 1
ATOM 4616 O O . ALA A 1 566 ? 12.324 -35.852 22.925 1.00 39.06 566 ALA A O 1
ATOM 4617 N N . PRO A 1 567 ? 11.577 -37.576 21.692 1.00 39.91 567 PRO A N 1
ATOM 4618 C CA . PRO A 1 567 ? 10.512 -37.928 22.625 1.00 39.91 567 PRO A CA 1
ATOM 4619 C C . PRO A 1 567 ? 11.102 -38.413 23.955 1.00 39.91 567 PRO A C 1
ATOM 4621 O O . PRO A 1 567 ? 11.950 -39.309 23.981 1.00 39.91 567 PRO A O 1
ATOM 4624 N N . ARG A 1 568 ? 10.640 -37.828 25.069 1.00 42.94 568 ARG A N 1
ATOM 4625 C CA . ARG A 1 568 ? 10.902 -38.348 26.418 1.00 42.94 568 ARG A CA 1
ATOM 4626 C C . ARG A 1 568 ? 10.334 -39.767 26.488 1.00 42.94 568 ARG A C 1
ATOM 4628 O O . ARG A 1 568 ? 9.121 -39.949 26.433 1.00 42.94 568 ARG A O 1
ATOM 4635 N N . ARG A 1 569 ? 11.212 -40.769 26.579 1.00 40.78 569 ARG A N 1
ATOM 4636 C CA . ARG A 1 569 ? 10.822 -42.135 26.940 1.00 40.78 569 ARG A CA 1
ATOM 4637 C C . ARG A 1 569 ? 10.280 -42.092 28.368 1.00 40.78 569 ARG A C 1
ATOM 4639 O O . ARG A 1 569 ? 11.022 -41.744 29.280 1.00 40.78 569 ARG A O 1
ATOM 4646 N N . TYR A 1 570 ? 8.998 -42.402 28.527 1.00 42.25 570 TYR A N 1
ATOM 4647 C CA . TYR A 1 570 ? 8.427 -42.762 29.819 1.00 42.25 570 TYR A CA 1
ATOM 4648 C C . TYR A 1 570 ? 9.037 -44.105 30.237 1.00 42.25 570 TYR A C 1
ATOM 4650 O O . TYR A 1 570 ? 8.886 -45.093 29.516 1.00 42.25 570 TYR A O 1
ATOM 4658 N N . VAL A 1 571 ? 9.756 -44.104 31.358 1.00 44.38 571 VAL A N 1
ATOM 4659 C CA . VAL A 1 571 ? 10.059 -45.281 32.181 1.00 44.38 571 VAL A CA 1
ATOM 4660 C C . VAL A 1 571 ? 9.726 -44.903 33.608 1.00 44.38 571 VAL A C 1
ATOM 4662 O O . VAL A 1 571 ? 10.150 -43.793 34.007 1.00 44.38 571 VAL A O 1
#

Organism: Populus euphratica (NCBI:txid75702)